Protein AF-A0AAN6KD01-F1 (afdb_monomer_lite)

Structure (mmCIF, N/CA/C/O backbone):
data_AF-A0AAN6KD01-F1
#
_entry.id   AF-A0AAN6KD01-F1
#
loop_
_atom_site.group_PDB
_atom_site.id
_atom_site.type_symbol
_atom_site.label_atom_id
_atom_site.label_alt_id
_atom_site.label_comp_id
_atom_site.label_asym_id
_atom_site.label_entity_id
_atom_site.label_seq_id
_atom_site.pdbx_PDB_ins_code
_atom_site.Cartn_x
_atom_site.Cartn_y
_atom_site.Cartn_z
_atom_site.occupancy
_atom_site.B_iso_or_equiv
_atom_site.auth_seq_id
_atom_site.auth_comp_id
_atom_site.auth_asym_id
_atom_site.auth_atom_id
_atom_site.pdbx_PDB_model_num
ATOM 1 N N . MET A 1 1 ? 2.215 -42.255 -16.855 1.00 31.02 1 MET A N 1
ATOM 2 C CA . MET A 1 1 ? 3.113 -43.155 -17.614 1.00 31.02 1 MET A CA 1
ATOM 3 C C . MET A 1 1 ? 3.501 -42.435 -18.900 1.00 31.02 1 MET A C 1
ATOM 5 O O . MET A 1 1 ? 2.620 -42.128 -19.677 1.00 31.02 1 MET A O 1
ATOM 9 N N . VAL A 1 2 ? 4.677 -41.803 -18.922 1.00 27.95 2 VAL A N 1
ATOM 10 C CA . VAL A 1 2 ? 5.897 -42.241 -19.641 1.00 27.95 2 VAL A CA 1
ATOM 11 C C . VAL A 1 2 ? 5.958 -41.728 -21.093 1.00 27.95 2 VAL A C 1
ATOM 13 O O . VAL A 1 2 ? 5.308 -42.268 -21.972 1.00 27.95 2 VAL A O 1
ATOM 16 N N . LYS A 1 3 ? 6.822 -40.707 -21.251 1.00 30.28 3 LYS A N 1
ATOM 17 C CA . LYS A 1 3 ? 7.831 -40.440 -22.302 1.00 30.28 3 LYS A CA 1
ATOM 18 C C . LYS A 1 3 ? 7.402 -40.373 -23.779 1.00 30.28 3 LYS A C 1
ATOM 20 O O . LYS A 1 3 ? 6.961 -41.361 -24.345 1.00 30.28 3 LYS A O 1
ATOM 25 N N . ASN A 1 4 ? 7.748 -39.260 -24.439 1.00 32.19 4 ASN A N 1
ATOM 26 C CA . ASN A 1 4 ? 8.867 -39.249 -25.398 1.00 32.19 4 ASN A CA 1
ATOM 27 C C . ASN A 1 4 ? 9.211 -37.829 -25.892 1.00 32.19 4 ASN A C 1
ATOM 29 O O . ASN A 1 4 ? 8.455 -37.198 -26.623 1.00 32.19 4 ASN A O 1
ATOM 33 N N . THR A 1 5 ? 10.397 -37.371 -25.502 1.00 30.59 5 THR A N 1
ATOM 34 C CA . THR A 1 5 ? 11.242 -36.388 -26.194 1.00 30.59 5 THR A CA 1
ATOM 35 C C . THR A 1 5 ? 12.070 -37.090 -27.279 1.00 30.59 5 THR A C 1
ATOM 37 O O . THR A 1 5 ? 12.411 -38.262 -27.107 1.00 30.59 5 THR A O 1
ATOM 40 N N . PRO A 1 6 ? 12.511 -36.367 -28.324 1.00 33.78 6 PRO A N 1
ATOM 41 C CA . PRO A 1 6 ? 13.798 -36.636 -28.952 1.00 33.78 6 PRO A CA 1
ATOM 42 C C . PRO A 1 6 ? 14.779 -35.467 -28.785 1.00 33.78 6 PRO A C 1
ATOM 44 O O . PRO A 1 6 ? 14.410 -34.297 -28.711 1.00 33.78 6 PRO A O 1
ATOM 47 N N . SER A 1 7 ? 16.044 -35.854 -28.682 1.00 29.30 7 SER A N 1
ATOM 48 C CA . SER A 1 7 ? 17.241 -35.090 -28.346 1.00 29.30 7 SER A CA 1
ATOM 49 C C . SER A 1 7 ? 17.839 -34.289 -29.505 1.00 29.30 7 SER A C 1
ATOM 51 O O . SER A 1 7 ? 17.737 -34.681 -30.665 1.00 29.30 7 SER A O 1
ATOM 53 N N . MET A 1 8 ? 18.590 -33.239 -29.153 1.00 27.08 8 MET A N 1
ATOM 54 C CA . MET A 1 8 ? 19.619 -32.632 -30.000 1.00 27.08 8 MET A CA 1
ATOM 55 C C . MET A 1 8 ? 20.794 -33.593 -30.235 1.00 27.08 8 MET A C 1
ATOM 57 O O . MET A 1 8 ? 21.401 -34.045 -29.267 1.00 27.08 8 MET A O 1
ATOM 61 N N . SER A 1 9 ? 21.184 -33.782 -31.497 1.00 27.55 9 SER A N 1
ATOM 62 C CA . SER A 1 9 ? 22.589 -33.923 -31.914 1.00 27.55 9 SER A CA 1
ATOM 63 C C . SER A 1 9 ? 22.695 -33.940 -33.443 1.00 27.55 9 SER A C 1
ATOM 65 O O . SER A 1 9 ? 22.385 -34.959 -34.047 1.00 27.55 9 SER A O 1
ATOM 67 N N . SER A 1 10 ? 23.139 -32.834 -34.049 1.00 27.73 10 SER A N 1
ATOM 68 C CA . SER A 1 10 ? 24.264 -32.796 -35.009 1.00 27.73 10 SER A CA 1
ATOM 69 C C . SER A 1 10 ? 24.260 -31.489 -35.811 1.00 27.73 10 SER A C 1
ATOM 71 O O . SER A 1 10 ? 23.536 -31.320 -36.787 1.00 27.73 10 SER A O 1
ATOM 73 N N . LEU A 1 11 ? 25.118 -30.574 -35.366 1.00 29.59 11 LEU A N 1
ATOM 74 C CA . LEU A 1 11 ? 25.667 -29.448 -36.112 1.00 29.59 11 LEU A CA 1
ATOM 75 C C . LEU A 1 11 ? 26.752 -29.984 -37.057 1.00 29.59 11 LEU A C 1
ATOM 77 O O . LEU A 1 11 ? 27.860 -30.248 -36.599 1.00 29.59 11 LEU A O 1
ATOM 81 N N . HIS A 1 12 ? 26.436 -30.154 -38.336 1.00 30.97 12 HIS A N 1
ATOM 82 C CA . HIS A 1 12 ? 27.332 -30.027 -39.496 1.00 30.97 12 HIS A CA 1
ATOM 83 C C . HIS A 1 12 ? 26.490 -30.310 -40.748 1.00 30.97 12 HIS A C 1
ATOM 85 O O . HIS A 1 12 ? 25.636 -31.184 -40.702 1.00 30.97 12 HIS A O 1
ATOM 91 N N . ASP A 1 13 ? 26.733 -29.562 -41.825 1.00 29.77 13 ASP A N 1
ATOM 92 C CA . ASP A 1 13 ? 26.110 -29.683 -43.159 1.00 29.77 13 ASP A CA 1
ATOM 93 C C . ASP A 1 13 ? 24.871 -28.810 -43.435 1.00 29.77 13 ASP A C 1
ATOM 95 O O . ASP A 1 13 ? 23.780 -29.299 -43.705 1.00 29.77 13 ASP A O 1
ATOM 99 N N . ALA A 1 14 ? 25.069 -27.485 -43.453 1.00 28.73 14 ALA A N 1
ATOM 100 C CA . ALA A 1 14 ? 24.316 -26.568 -44.327 1.00 28.73 14 ALA A CA 1
ATOM 101 C C . ALA A 1 14 ? 25.050 -25.218 -44.492 1.00 28.73 14 ALA A C 1
ATOM 103 O O . ALA A 1 14 ? 24.507 -24.148 -44.236 1.00 28.73 14 ALA A O 1
ATOM 104 N N . MET A 1 15 ? 26.321 -25.260 -44.897 1.00 28.38 15 MET A N 1
ATOM 105 C CA . MET A 1 15 ? 27.023 -24.112 -45.478 1.00 28.38 15 MET A CA 1
ATOM 106 C C . MET A 1 15 ? 27.635 -24.577 -46.791 1.00 28.38 15 MET A C 1
ATOM 108 O O . MET A 1 15 ? 28.716 -25.150 -46.784 1.00 28.38 15 MET A O 1
ATOM 112 N N . ASN A 1 16 ? 26.915 -24.379 -47.891 1.00 28.08 16 ASN A N 1
ATOM 113 C CA . ASN A 1 16 ? 27.456 -24.143 -49.227 1.00 28.08 16 ASN A CA 1
ATOM 114 C C . ASN A 1 16 ? 26.301 -23.799 -50.172 1.00 28.08 16 ASN A C 1
ATOM 116 O O . ASN A 1 16 ? 25.182 -24.262 -49.989 1.00 28.08 16 ASN A O 1
ATOM 120 N N . ASP A 1 17 ? 26.625 -22.989 -51.174 1.00 29.84 17 ASP A N 1
ATOM 121 C CA . ASP A 1 17 ? 25.792 -22.575 -52.304 1.00 29.84 17 ASP A CA 1
ATOM 122 C C . ASP A 1 17 ? 24.829 -21.407 -52.072 1.00 29.84 17 ASP A C 1
ATOM 124 O O . ASP A 1 17 ? 23.632 -21.566 -51.870 1.00 29.84 17 ASP A O 1
ATOM 128 N N . LEU A 1 18 ? 25.373 -20.194 -52.229 1.00 27.53 18 LEU A N 1
ATOM 129 C CA . LEU A 1 18 ? 24.888 -19.240 -53.239 1.00 27.53 18 LEU A CA 1
ATOM 130 C C . LEU A 1 18 ? 25.925 -18.122 -53.444 1.00 27.53 18 LEU A C 1
ATOM 132 O O . LEU A 1 18 ? 25.994 -17.134 -52.718 1.00 27.53 18 LEU A O 1
ATOM 136 N N . LYS A 1 19 ? 26.767 -18.314 -54.465 1.00 26.89 19 LYS A N 1
ATOM 137 C CA . LYS A 1 19 ? 27.617 -17.287 -55.079 1.00 26.89 19 LYS A CA 1
ATOM 138 C C . LYS A 1 19 ? 26.809 -16.562 -56.156 1.00 26.89 19 LYS A C 1
ATOM 140 O O . LYS A 1 19 ? 26.460 -17.206 -57.138 1.00 26.89 19 LYS A O 1
ATOM 145 N N . VAL A 1 20 ? 26.629 -15.245 -56.050 1.00 31.44 20 VAL A N 1
ATOM 146 C CA . VAL A 1 20 ? 26.465 -14.359 -57.221 1.00 31.44 20 VAL A CA 1
ATOM 147 C C . VAL A 1 20 ? 27.158 -13.019 -56.934 1.00 31.44 20 VAL A C 1
ATOM 149 O O . VAL A 1 20 ? 26.928 -12.393 -55.904 1.00 31.44 20 VAL A O 1
ATOM 152 N N . SER A 1 21 ? 28.063 -12.635 -57.834 1.00 30.33 21 SER A N 1
ATOM 153 C CA . SER A 1 21 ? 28.940 -11.454 -57.794 1.00 30.33 21 SER A CA 1
ATOM 154 C C . SER A 1 21 ? 28.257 -10.166 -58.313 1.00 30.33 21 SER A C 1
ATOM 156 O O . SER A 1 21 ? 27.233 -10.262 -58.989 1.00 30.33 21 SER A O 1
ATOM 158 N N . PRO A 1 22 ? 28.813 -8.963 -58.040 1.00 32.94 22 PRO A N 1
ATOM 159 C CA . PRO A 1 22 ? 28.171 -7.671 -58.307 1.00 32.94 22 PRO A CA 1
ATOM 160 C C . PRO A 1 22 ? 28.618 -7.049 -59.645 1.00 32.94 22 PRO A C 1
ATOM 162 O O . PRO A 1 22 ? 29.678 -7.419 -60.157 1.00 32.94 22 PRO A O 1
ATOM 165 N N . PRO A 1 23 ? 27.915 -6.030 -60.177 1.00 30.55 23 PRO A N 1
ATOM 166 C CA . PRO A 1 23 ? 28.476 -5.169 -61.204 1.00 30.55 23 PRO A CA 1
ATOM 167 C C . PRO A 1 23 ? 28.973 -3.840 -60.617 1.00 30.55 23 PRO A C 1
ATOM 169 O O . PRO A 1 23 ? 28.245 -3.083 -59.976 1.00 30.55 23 PRO A O 1
ATOM 172 N N . SER A 1 24 ? 30.239 -3.547 -60.897 1.00 28.27 24 SER A N 1
ATOM 173 C CA . SER A 1 24 ? 30.786 -2.198 -61.013 1.00 28.27 24 SER A CA 1
ATOM 174 C C . SER A 1 24 ? 30.424 -1.617 -62.387 1.00 28.27 24 SER A C 1
ATOM 176 O O . SER A 1 24 ? 30.239 -2.383 -63.329 1.00 28.27 24 SER A O 1
ATOM 178 N N . THR A 1 25 ? 30.346 -0.286 -62.527 1.00 28.08 25 THR A N 1
ATOM 179 C CA . THR A 1 25 ? 31.007 0.513 -63.591 1.00 28.08 25 THR A CA 1
ATOM 180 C C . THR A 1 25 ? 30.792 2.014 -63.333 1.00 28.08 25 THR A C 1
ATOM 182 O O . THR A 1 25 ? 29.703 2.466 -62.993 1.00 28.08 25 THR A O 1
ATOM 185 N N . GLN A 1 26 ? 31.890 2.760 -63.464 1.00 26.16 26 GLN A N 1
ATOM 186 C CA . GLN A 1 26 ? 32.063 4.211 -63.356 1.00 26.16 26 GLN A CA 1
ATOM 187 C C . GLN A 1 26 ? 31.596 4.989 -64.610 1.00 26.16 26 GLN A C 1
ATOM 189 O O . GLN A 1 26 ? 31.176 4.410 -65.606 1.00 26.16 26 GLN A O 1
ATOM 194 N N . THR A 1 27 ? 31.879 6.303 -64.574 1.00 27.34 27 THR A N 1
ATOM 195 C CA . THR A 1 27 ? 31.972 7.345 -65.631 1.00 27.34 27 THR A CA 1
ATOM 196 C C . THR A 1 27 ? 30.685 8.143 -65.910 1.00 27.34 27 THR A C 1
ATOM 198 O O . THR A 1 27 ? 29.631 7.555 -66.064 1.00 27.34 27 THR A O 1
ATOM 201 N N . ARG A 1 28 ? 30.669 9.490 -66.009 1.00 25.58 28 ARG A N 1
ATOM 202 C CA . ARG A 1 28 ? 31.710 10.505 -66.320 1.00 25.58 28 ARG A CA 1
ATOM 203 C C . ARG A 1 28 ? 31.166 11.915 -65.944 1.00 25.58 28 ARG A C 1
ATOM 205 O O . ARG A 1 28 ? 30.016 12.194 -66.243 1.00 25.58 28 ARG A O 1
ATOM 212 N N . ILE A 1 29 ? 31.848 12.702 -65.101 1.00 25.66 29 ILE A N 1
ATOM 213 C CA . ILE A 1 29 ? 32.645 13.934 -65.379 1.00 25.66 29 ILE A CA 1
ATOM 214 C C . ILE A 1 29 ? 31.912 15.132 -66.025 1.00 25.66 29 ILE A C 1
ATOM 216 O O . ILE A 1 29 ? 31.466 15.037 -67.163 1.00 25.66 29 ILE A O 1
ATOM 220 N N . SER A 1 30 ? 32.006 16.287 -65.338 1.00 25.56 30 SER A N 1
ATOM 221 C CA . SER A 1 30 ? 32.338 17.671 -65.792 1.00 25.56 30 SER A CA 1
ATOM 222 C C . SER A 1 30 ? 31.435 18.710 -65.088 1.00 25.56 30 SER A C 1
ATOM 224 O O . SER A 1 30 ? 30.252 18.460 -64.934 1.00 25.56 30 SER A O 1
ATOM 226 N N . SER A 1 31 ? 31.868 19.876 -64.589 1.00 26.70 31 SER A N 1
ATOM 227 C CA . SER A 1 31 ? 33.165 20.575 -64.581 1.00 26.70 31 SER A CA 1
ATOM 228 C C . SER A 1 31 ? 33.042 21.924 -63.830 1.00 26.70 31 SER A C 1
ATOM 230 O O . SER A 1 31 ? 31.959 22.498 -63.847 1.00 26.70 31 SER A O 1
ATOM 232 N N . LEU A 1 32 ? 34.188 22.449 -63.346 1.00 28.23 32 LEU A N 1
ATOM 233 C CA . LEU A 1 32 ? 34.523 23.870 -63.034 1.00 28.23 32 LEU A CA 1
ATOM 234 C C . LEU A 1 32 ? 33.912 24.455 -61.738 1.00 28.23 32 LEU A C 1
ATOM 236 O O . LEU A 1 32 ? 32.725 24.327 -61.506 1.00 28.23 32 LEU A O 1
ATOM 240 N N . GLY A 1 33 ? 34.608 25.142 -60.826 1.00 26.16 33 GLY A N 1
ATOM 241 C CA . GLY A 1 33 ? 35.977 25.656 -60.709 1.00 26.16 33 GLY A CA 1
ATOM 242 C C . GLY A 1 33 ? 36.096 26.421 -59.364 1.00 26.16 33 GLY A C 1
ATOM 243 O O . GLY A 1 33 ? 35.123 26.998 -58.891 1.00 26.16 33 GLY A O 1
ATOM 244 N N . LYS A 1 34 ? 37.263 26.357 -58.709 1.00 25.61 34 LYS A N 1
ATOM 245 C CA . LYS A 1 34 ? 37.648 27.055 -57.449 1.00 25.61 34 LYS A CA 1
ATOM 246 C C . LYS A 1 34 ? 37.982 28.555 -57.705 1.00 25.61 34 LYS A C 1
ATOM 248 O O . LYS A 1 34 ? 38.085 28.910 -58.875 1.00 25.61 34 LYS A O 1
ATOM 253 N N . PRO A 1 35 ? 38.488 29.348 -56.726 1.00 42.59 35 PRO A N 1
ATOM 254 C CA . PRO A 1 35 ? 38.049 29.685 -55.348 1.00 42.59 35 PRO A CA 1
ATOM 255 C C . PRO A 1 35 ? 38.074 31.228 -55.093 1.00 42.59 35 PRO A C 1
ATOM 257 O O . PRO A 1 35 ? 38.625 31.943 -55.918 1.00 42.59 35 PRO A O 1
ATOM 260 N N . LEU A 1 36 ? 37.588 31.748 -53.945 1.00 24.56 36 LEU A N 1
ATOM 261 C CA . LEU A 1 36 ? 38.227 32.839 -53.151 1.00 24.56 36 LEU A CA 1
ATOM 262 C C . LEU A 1 36 ? 37.374 33.320 -51.953 1.00 24.56 36 LEU A C 1
ATOM 264 O O . LEU A 1 36 ? 36.151 33.251 -51.956 1.00 24.56 36 LEU A O 1
ATOM 268 N N . GLN A 1 37 ? 38.091 33.773 -50.923 1.00 29.89 37 GLN A N 1
ATOM 269 C CA . GLN A 1 37 ? 37.665 34.302 -49.619 1.00 29.89 37 GLN A CA 1
ATOM 270 C C . GLN A 1 37 ? 36.926 35.654 -49.706 1.00 29.89 37 GLN A C 1
ATOM 272 O O . GLN A 1 37 ? 37.315 36.474 -50.528 1.00 29.89 37 GLN A O 1
ATOM 277 N N . GLN A 1 38 ? 36.000 35.943 -48.772 1.00 26.34 38 GLN A N 1
ATOM 278 C CA . GLN A 1 38 ? 36.041 37.078 -47.812 1.00 26.34 38 GLN A CA 1
ATOM 279 C C . GLN A 1 38 ? 34.703 37.290 -47.059 1.00 26.34 38 GLN A C 1
ATOM 281 O O . GLN A 1 38 ? 33.653 36.807 -47.464 1.00 26.34 38 GLN A O 1
ATOM 286 N N . MET A 1 39 ? 34.820 37.960 -45.906 1.00 24.81 39 MET A N 1
ATOM 287 C CA . MET A 1 39 ? 33.867 38.184 -44.801 1.00 24.81 39 MET A CA 1
ATOM 288 C C . MET A 1 39 ? 32.570 38.968 -45.133 1.00 24.81 39 MET A C 1
ATOM 290 O O . MET A 1 39 ? 32.496 39.609 -46.179 1.00 24.81 39 MET A O 1
ATOM 294 N N . PRO A 1 40 ? 31.550 38.944 -44.237 1.00 28.36 40 PRO A N 1
ATOM 295 C CA . PRO A 1 40 ? 30.178 39.349 -44.550 1.00 28.36 40 PRO A CA 1
ATOM 296 C C . PRO A 1 40 ? 29.898 40.849 -44.354 1.00 28.36 40 PRO A C 1
ATOM 298 O O . PRO A 1 40 ? 30.435 41.485 -43.448 1.00 28.36 40 PRO A O 1
ATOM 301 N N . GLN A 1 41 ? 28.980 41.380 -45.170 1.00 25.95 41 GLN A N 1
ATOM 302 C CA . GLN A 1 41 ? 28.318 42.672 -44.970 1.00 25.95 41 GLN A CA 1
ATOM 303 C C . GLN A 1 41 ? 26.931 42.492 -44.332 1.00 25.95 41 GLN A C 1
ATOM 305 O O . GLN A 1 41 ? 26.196 41.566 -44.673 1.00 25.95 41 GLN A O 1
ATOM 310 N N . THR A 1 42 ? 26.578 43.397 -43.420 1.00 34.22 42 THR A N 1
ATOM 311 C CA . THR A 1 42 ? 25.251 43.566 -42.804 1.00 34.22 42 THR A CA 1
ATOM 312 C C . THR A 1 42 ? 24.290 44.353 -43.705 1.00 34.22 42 THR A C 1
ATOM 314 O O . THR A 1 42 ? 24.725 45.264 -44.411 1.00 34.22 42 THR A O 1
ATOM 317 N N . PRO A 1 43 ? 22.977 44.048 -43.655 1.00 29.84 43 PRO A N 1
ATOM 318 C CA . PRO A 1 43 ? 21.952 45.110 -43.589 1.00 29.84 43 PRO A CA 1
ATOM 319 C C . PRO A 1 43 ? 20.705 44.684 -42.748 1.00 29.84 43 PRO A C 1
ATOM 321 O O . PRO A 1 43 ? 20.709 43.601 -42.167 1.00 29.84 43 PRO A O 1
ATOM 324 N N . PRO A 1 44 ? 19.602 45.462 -42.707 1.00 28.38 44 PRO A N 1
ATOM 325 C CA . PRO A 1 44 ? 19.356 46.642 -41.878 1.00 28.38 44 PRO A CA 1
ATOM 326 C C . PRO A 1 44 ? 18.272 46.415 -40.791 1.00 28.38 44 PRO A C 1
ATOM 328 O O . PRO A 1 44 ? 17.530 45.434 -40.799 1.00 28.38 44 PRO A O 1
ATOM 331 N N . GLU A 1 45 ? 18.183 47.356 -39.850 1.00 35.88 45 GLU A N 1
ATOM 332 C CA . GLU A 1 45 ? 17.269 47.357 -38.699 1.00 35.88 45 GLU A CA 1
ATOM 333 C C . GLU A 1 45 ? 15.776 47.420 -39.080 1.00 35.88 45 GLU A C 1
ATOM 335 O O . GLU A 1 45 ? 15.361 48.222 -39.917 1.00 35.88 45 GLU A O 1
ATOM 340 N N . SER A 1 46 ? 14.945 46.633 -38.382 1.00 27.58 46 SER A N 1
ATOM 341 C CA . SER A 1 46 ? 13.503 46.877 -38.252 1.00 27.58 46 SER A CA 1
ATOM 342 C C . SER A 1 46 ? 12.986 46.472 -36.858 1.00 27.58 46 SER A C 1
ATOM 344 O O . SER A 1 46 ? 13.485 45.541 -36.231 1.00 27.58 46 SER A O 1
ATOM 346 N N . ASN A 1 47 ? 12.027 47.267 -36.371 1.00 34.81 47 ASN A N 1
ATOM 347 C CA . ASN A 1 47 ? 11.474 47.365 -35.013 1.00 34.81 47 ASN A CA 1
ATOM 348 C C . ASN A 1 47 ? 11.169 46.037 -34.288 1.00 34.81 47 ASN A C 1
ATOM 350 O O . ASN A 1 47 ? 10.393 45.223 -34.785 1.00 34.81 47 ASN A O 1
ATOM 354 N N . VAL A 1 48 ? 11.651 45.897 -33.042 1.00 29.11 48 VAL A N 1
ATOM 355 C CA . VAL A 1 48 ? 11.336 44.761 -32.152 1.00 29.11 48 VAL A CA 1
ATOM 356 C C . VAL A 1 48 ? 10.633 45.221 -30.868 1.00 29.11 48 VAL A C 1
ATOM 358 O O . VAL A 1 48 ? 11.075 46.125 -30.161 1.00 29.11 48 VAL A O 1
ATOM 361 N N . ASN A 1 49 ? 9.517 44.553 -30.584 1.00 31.03 49 ASN A N 1
ATOM 362 C CA . ASN A 1 49 ? 8.642 44.682 -29.421 1.00 31.03 49 ASN A CA 1
ATOM 363 C C . ASN A 1 49 ? 9.302 44.077 -28.153 1.00 31.03 49 ASN A C 1
ATOM 365 O O . ASN A 1 49 ? 9.712 42.920 -28.160 1.00 31.03 49 ASN A O 1
ATOM 369 N N . LEU A 1 50 ? 9.405 44.847 -27.060 1.00 35.34 50 LEU A N 1
ATOM 370 C CA . LEU A 1 50 ? 10.306 44.603 -25.911 1.00 35.34 50 LEU A CA 1
ATOM 371 C C . LEU A 1 50 ? 9.810 43.613 -24.826 1.00 35.34 50 LEU A C 1
ATOM 373 O O . LEU A 1 50 ? 10.345 43.614 -23.719 1.00 35.34 50 LEU A O 1
ATOM 377 N N . ASN A 1 51 ? 8.825 42.752 -25.105 1.00 33.88 51 ASN A N 1
ATOM 378 C CA . ASN A 1 51 ? 8.228 41.859 -24.091 1.00 33.88 51 ASN A CA 1
ATOM 379 C C . ASN A 1 51 ? 8.489 40.347 -24.279 1.00 33.88 51 ASN A C 1
ATOM 381 O O . ASN A 1 51 ? 7.765 39.534 -23.707 1.00 33.88 51 ASN A O 1
ATOM 385 N N . GLN A 1 52 ? 9.541 39.939 -24.999 1.00 31.09 52 GLN A N 1
ATOM 386 C CA . GLN A 1 52 ? 10.026 38.547 -24.980 1.00 31.09 52 GLN A CA 1
ATOM 387 C C . GLN A 1 52 ? 11.492 38.444 -24.524 1.00 31.09 52 GLN A C 1
ATOM 389 O O . GLN A 1 52 ? 12.301 39.305 -24.874 1.00 31.09 52 GLN A O 1
ATOM 394 N N . PRO A 1 53 ? 11.874 37.403 -23.755 1.00 44.38 53 PRO A N 1
ATOM 395 C CA . PRO A 1 53 ? 13.237 37.249 -23.277 1.00 44.38 53 PRO A CA 1
ATOM 396 C C . PRO A 1 53 ? 14.076 36.444 -24.278 1.00 44.38 53 PRO A C 1
ATOM 398 O O . PRO A 1 53 ? 14.172 35.227 -24.153 1.00 44.38 53 PRO A O 1
ATOM 401 N N . THR A 1 54 ? 14.748 37.096 -25.234 1.00 35.59 54 THR A N 1
ATOM 402 C CA . THR A 1 54 ? 16.073 36.625 -25.692 1.00 35.59 54 THR A CA 1
ATOM 403 C C . THR A 1 54 ? 16.902 37.702 -26.405 1.00 35.59 54 THR A C 1
ATOM 405 O O . THR A 1 54 ? 16.400 38.455 -27.227 1.00 35.59 54 THR A O 1
ATOM 408 N N . GLN A 1 55 ? 18.205 37.677 -26.093 1.00 38.66 55 GLN A N 1
ATOM 409 C CA . GLN A 1 55 ? 19.360 38.327 -26.738 1.00 38.66 55 GLN A CA 1
ATOM 410 C C . GLN A 1 55 ? 19.528 39.852 -26.600 1.00 38.66 55 GLN A C 1
ATOM 412 O O . GLN A 1 55 ? 19.253 40.630 -27.503 1.00 38.66 55 GLN A O 1
ATOM 417 N N . LEU A 1 56 ? 20.157 40.262 -25.492 1.00 39.38 56 LEU A N 1
ATOM 418 C CA . LEU A 1 56 ? 20.961 41.488 -25.448 1.00 39.38 56 LEU A CA 1
ATOM 419 C C . LEU A 1 56 ? 22.426 41.111 -25.703 1.00 39.38 56 LEU A C 1
ATOM 421 O O . LEU A 1 56 ? 23.052 40.448 -24.874 1.00 39.38 56 LEU A O 1
ATOM 425 N N . VAL A 1 57 ? 22.967 41.526 -26.847 1.00 36.03 57 VAL A N 1
ATOM 426 C CA . VAL A 1 57 ? 24.405 41.480 -27.142 1.00 36.03 57 VAL A CA 1
ATOM 427 C C . VAL A 1 57 ? 24.920 42.919 -27.143 1.00 36.03 57 VAL A C 1
ATOM 429 O O . VAL A 1 57 ? 24.377 43.770 -27.838 1.00 36.03 57 VAL A O 1
ATOM 432 N N . GLY A 1 58 ? 25.959 43.185 -26.346 1.00 48.78 58 GLY A N 1
ATOM 433 C CA . GLY A 1 58 ? 26.621 44.490 -26.238 1.00 48.78 58 GLY A CA 1
ATOM 434 C C . GLY A 1 58 ? 26.363 45.192 -24.900 1.00 48.78 58 GLY A C 1
ATOM 435 O O . GLY A 1 58 ? 25.234 45.518 -24.544 1.00 48.78 58 GLY A O 1
ATOM 436 N N . THR A 1 59 ? 27.435 45.448 -24.151 1.00 54.34 59 THR A N 1
ATOM 437 C CA . THR A 1 59 ? 27.445 46.040 -22.800 1.00 54.34 59 THR A CA 1
ATOM 438 C C . THR A 1 59 ? 26.848 47.439 -22.688 1.00 54.34 59 THR A C 1
ATOM 440 O O . THR A 1 59 ? 26.468 47.854 -21.593 1.00 54.34 59 THR A O 1
ATOM 443 N N . ASP A 1 60 ? 26.747 48.177 -23.789 1.00 60.97 60 ASP A N 1
ATOM 444 C CA . ASP A 1 60 ? 26.412 49.600 -23.754 1.00 60.97 60 ASP A CA 1
ATOM 445 C C . ASP A 1 60 ? 24.896 49.864 -23.648 1.00 60.97 60 ASP A C 1
ATOM 447 O O . ASP A 1 60 ? 24.459 50.684 -22.838 1.00 60.97 60 ASP A O 1
ATOM 451 N N . ALA A 1 61 ? 24.063 49.112 -24.376 1.00 64.19 61 ALA A N 1
ATOM 452 C CA . ALA A 1 61 ? 22.609 49.312 -24.385 1.00 64.19 61 ALA A CA 1
ATOM 453 C C . ALA A 1 61 ? 21.943 48.923 -23.051 1.00 64.19 61 ALA A C 1
ATOM 455 O O . ALA A 1 61 ? 21.118 49.669 -22.521 1.00 64.19 61 ALA A O 1
ATOM 456 N N . TYR A 1 62 ? 22.348 47.792 -22.462 1.00 72.44 62 TYR A N 1
ATOM 457 C CA . TYR A 1 62 ? 21.844 47.336 -21.159 1.00 72.44 62 TYR A CA 1
ATOM 458 C C . TYR A 1 62 ? 22.211 48.306 -20.032 1.00 72.44 62 TYR A C 1
ATOM 460 O O . TYR A 1 62 ? 21.389 48.644 -19.178 1.00 72.44 62 TYR A O 1
ATOM 468 N N . THR A 1 63 ? 23.442 48.810 -20.066 1.00 66.75 63 THR A N 1
ATOM 469 C CA . THR A 1 63 ? 23.944 49.735 -19.056 1.00 66.75 63 THR A CA 1
ATOM 470 C C . THR A 1 63 ? 23.271 51.106 -19.150 1.00 66.75 63 THR A C 1
ATOM 472 O O . THR A 1 63 ? 22.899 51.678 -18.124 1.00 66.75 63 THR A O 1
ATOM 475 N N . LYS A 1 64 ? 23.038 51.613 -20.370 1.00 67.25 64 LYS A N 1
ATOM 476 C CA . LYS A 1 64 ? 22.241 52.828 -20.609 1.00 67.25 64 LYS A CA 1
ATOM 477 C C . LYS A 1 64 ? 20.791 52.660 -20.151 1.00 67.25 64 LYS A C 1
ATOM 479 O O . LYS A 1 64 ? 20.256 53.566 -19.518 1.00 67.25 64 LYS A O 1
ATOM 484 N N . PHE A 1 65 ? 20.178 51.503 -20.401 1.00 73.88 65 PHE A N 1
ATOM 485 C CA . PHE A 1 65 ? 18.831 51.184 -19.922 1.00 73.88 65 PHE A CA 1
ATOM 486 C C . PHE A 1 65 ? 18.734 51.218 -18.388 1.00 73.88 65 PHE A C 1
ATOM 488 O O . PHE A 1 65 ? 17.843 51.871 -17.841 1.00 73.88 65 PHE A O 1
ATOM 495 N N . LEU A 1 66 ? 19.671 50.573 -17.685 1.00 69.06 66 LEU A N 1
ATOM 496 C CA . LEU A 1 66 ? 19.700 50.568 -16.219 1.00 69.06 66 LEU A CA 1
ATOM 497 C C . LEU A 1 66 ? 19.947 51.962 -15.637 1.00 69.06 66 LEU A C 1
ATOM 499 O O . LEU A 1 66 ? 19.252 52.361 -14.705 1.00 69.06 66 LEU A O 1
ATOM 503 N N . MET A 1 67 ? 20.873 52.729 -16.216 1.00 65.62 67 MET A N 1
ATOM 504 C CA . MET A 1 67 ? 21.155 54.103 -15.787 1.00 65.62 67 MET A CA 1
ATOM 505 C C . MET A 1 67 ? 19.973 55.050 -16.030 1.00 65.62 67 MET A C 1
ATOM 507 O O . MET A 1 67 ? 19.661 55.867 -15.166 1.00 65.62 67 MET A O 1
ATOM 511 N N . ASN A 1 68 ? 19.250 54.893 -17.143 1.00 67.12 68 ASN A N 1
ATOM 512 C CA . ASN A 1 68 ? 18.018 55.643 -17.390 1.00 67.12 68 ASN A CA 1
ATOM 513 C C . ASN A 1 68 ? 16.934 55.287 -16.353 1.00 67.12 68 ASN A C 1
ATOM 515 O O . ASN A 1 68 ? 16.275 56.171 -15.813 1.00 67.12 68 ASN A O 1
ATOM 519 N N . ARG A 1 69 ? 16.808 54.007 -15.975 1.00 65.44 69 ARG A N 1
ATOM 520 C CA . ARG A 1 69 ? 15.908 53.578 -14.890 1.00 65.44 69 ARG A CA 1
ATOM 521 C C . ARG A 1 69 ? 16.289 54.125 -13.514 1.00 65.44 69 ARG A C 1
ATOM 523 O O . ARG A 1 69 ? 15.395 54.464 -12.744 1.00 65.44 69 ARG A O 1
ATOM 530 N N . ILE A 1 70 ? 17.580 54.237 -13.201 1.00 66.75 70 ILE A N 1
ATOM 531 C CA . ILE A 1 70 ? 18.057 54.863 -11.954 1.00 66.75 70 ILE A CA 1
ATOM 532 C C . ILE A 1 70 ? 17.626 56.340 -11.893 1.00 66.75 70 ILE A C 1
ATOM 534 O O . ILE A 1 70 ? 17.214 56.823 -10.832 1.00 66.75 70 ILE A O 1
ATOM 538 N N . ALA A 1 71 ? 17.679 57.031 -13.037 1.00 59.53 71 ALA A N 1
ATOM 539 C CA . ALA A 1 71 ? 17.325 58.441 -13.162 1.00 59.53 71 ALA A CA 1
ATOM 540 C C . ALA A 1 71 ? 15.805 58.702 -13.153 1.00 59.53 71 ALA A C 1
ATOM 542 O O . ALA A 1 71 ? 15.384 59.740 -12.651 1.00 59.53 71 ALA A O 1
ATOM 543 N N . THR A 1 72 ? 14.982 57.779 -13.671 1.00 54.03 72 THR A N 1
ATOM 544 C CA . THR A 1 72 ? 13.542 58.022 -13.913 1.00 54.03 72 THR A CA 1
ATOM 545 C C . THR A 1 72 ? 12.568 57.272 -12.991 1.00 54.03 72 THR A C 1
ATOM 547 O O . THR A 1 72 ? 11.374 57.559 -13.033 1.00 54.03 72 THR A O 1
ATOM 550 N N . ALA A 1 73 ? 13.020 56.344 -12.133 1.00 59.72 73 ALA A N 1
ATOM 551 C CA . ALA A 1 73 ? 12.132 55.520 -11.294 1.00 59.72 73 ALA A CA 1
ATOM 552 C C . ALA A 1 73 ? 12.021 55.955 -9.812 1.00 59.72 73 ALA A C 1
ATOM 554 O O . ALA A 1 73 ? 12.987 56.433 -9.203 1.00 59.72 73 ALA A O 1
ATOM 555 N N . THR A 1 74 ? 10.869 55.647 -9.196 1.00 54.44 74 THR A N 1
ATOM 556 C CA . THR A 1 74 ? 10.583 55.655 -7.742 1.00 54.44 74 THR A CA 1
ATOM 557 C C . THR A 1 74 ? 11.195 54.441 -7.016 1.00 54.44 74 THR A C 1
ATOM 559 O O . THR A 1 74 ? 10.550 53.792 -6.197 1.00 54.44 74 THR A O 1
ATOM 562 N N . ALA A 1 75 ? 12.438 54.086 -7.349 1.00 63.22 75 ALA A N 1
ATOM 563 C CA . ALA A 1 75 ? 13.185 53.032 -6.657 1.00 63.22 75 ALA A CA 1
ATOM 564 C C . ALA A 1 75 ? 13.761 53.554 -5.329 1.00 63.22 75 ALA A C 1
ATOM 566 O O . ALA A 1 75 ? 14.062 54.749 -5.217 1.00 63.22 75 ALA A O 1
ATOM 567 N N . THR A 1 76 ? 13.937 52.674 -4.341 1.00 71.75 76 THR A N 1
ATOM 568 C CA . THR A 1 76 ? 14.542 53.054 -3.053 1.00 71.75 76 THR A CA 1
ATOM 569 C C . THR A 1 76 ? 16.025 53.406 -3.223 1.00 71.75 76 THR A C 1
ATOM 571 O O . THR A 1 76 ? 16.668 53.001 -4.195 1.00 71.75 76 THR A O 1
ATOM 574 N N . THR A 1 77 ? 16.592 54.166 -2.281 1.00 71.31 77 THR A N 1
ATOM 575 C CA . THR A 1 77 ? 18.009 54.576 -2.320 1.00 71.31 77 THR A CA 1
ATOM 576 C C . THR A 1 77 ? 18.952 53.370 -2.422 1.00 71.31 77 THR A C 1
ATOM 578 O O . THR A 1 77 ? 19.871 53.378 -3.236 1.00 71.31 77 THR A O 1
ATOM 581 N N . GLU A 1 78 ? 18.657 52.292 -1.692 1.00 70.12 78 GLU A N 1
ATOM 582 C CA . GLU A 1 78 ? 19.428 51.040 -1.719 1.00 70.12 78 GLU A CA 1
ATOM 583 C C . GLU A 1 78 ? 19.342 50.307 -3.067 1.00 70.12 78 GLU A C 1
ATOM 585 O O . GLU A 1 78 ? 20.331 49.742 -3.535 1.00 70.12 78 GLU A O 1
ATOM 590 N N . GLU A 1 79 ? 18.179 50.320 -3.729 1.00 70.19 79 GLU A N 1
ATOM 591 C CA . GLU A 1 79 ? 18.017 49.691 -5.047 1.00 70.19 79 GLU A CA 1
ATOM 592 C C . GLU A 1 79 ? 18.823 50.443 -6.115 1.00 70.19 79 GLU A C 1
ATOM 594 O O . GLU A 1 79 ? 19.477 49.820 -6.953 1.00 70.19 79 GLU A O 1
ATOM 599 N N . LYS A 1 80 ? 18.851 51.781 -6.048 1.00 71.25 80 LYS A N 1
ATOM 600 C CA . LYS A 1 80 ? 19.653 52.609 -6.961 1.00 71.25 80 LYS A CA 1
ATOM 601 C C . LYS A 1 80 ? 21.150 52.358 -6.792 1.00 71.25 80 LYS A C 1
ATOM 603 O O . LYS A 1 80 ? 21.851 52.219 -7.794 1.00 71.25 80 LYS A O 1
ATOM 608 N N . GLU A 1 81 ? 21.628 52.243 -5.558 1.00 75.44 81 GLU A N 1
ATOM 609 C CA . GLU A 1 81 ? 23.040 51.990 -5.264 1.00 75.44 81 GLU A CA 1
ATOM 610 C C . GLU A 1 81 ? 23.486 50.597 -5.741 1.00 75.44 81 GLU A C 1
ATOM 612 O O . GLU A 1 81 ? 24.509 50.460 -6.416 1.00 75.44 81 GLU A O 1
ATOM 617 N N . GLN A 1 82 ? 22.665 49.565 -5.518 1.00 77.38 82 GLN A N 1
ATOM 618 C CA . GLN A 1 82 ? 22.933 48.213 -6.025 1.00 77.38 82 GLN A CA 1
ATOM 619 C C . GLN A 1 82 ? 22.983 48.157 -7.557 1.00 77.38 82 GLN A C 1
ATOM 621 O O . GLN A 1 82 ? 23.806 47.445 -8.138 1.00 77.38 82 GLN A O 1
ATOM 626 N N . TRP A 1 83 ? 22.111 48.905 -8.232 1.00 78.25 83 TRP A N 1
ATOM 627 C CA . TRP A 1 83 ? 22.082 48.963 -9.693 1.00 78.25 83 TRP A CA 1
ATOM 628 C C . TRP A 1 83 ? 23.305 49.696 -10.254 1.00 78.25 83 TRP A C 1
ATOM 630 O O . TRP A 1 83 ? 23.873 49.254 -11.254 1.00 78.25 83 TRP A O 1
ATOM 640 N N . GLN A 1 84 ? 23.762 50.761 -9.590 1.00 74.19 84 GLN A N 1
ATOM 641 C CA . GLN A 1 84 ? 24.989 51.477 -9.953 1.00 74.19 84 GLN A CA 1
ATOM 642 C C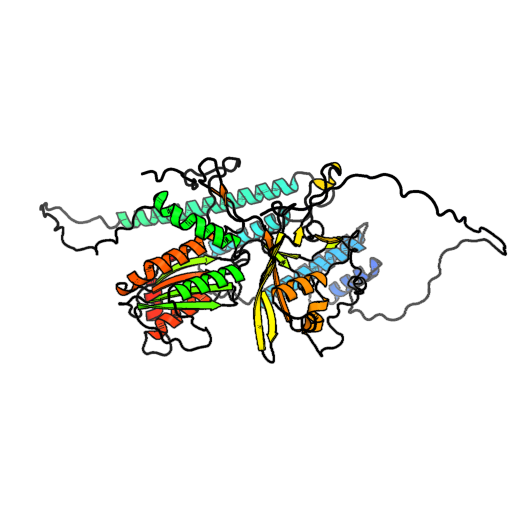 . GLN A 1 84 ? 26.240 50.608 -9.768 1.00 74.19 84 GLN A C 1
ATOM 644 O O . GLN A 1 84 ? 27.081 50.551 -10.668 1.00 74.19 84 GLN A O 1
ATOM 649 N N . GLN A 1 85 ? 26.338 49.878 -8.653 1.00 78.81 85 GLN A N 1
ATOM 650 C CA . GLN A 1 85 ? 27.439 48.945 -8.395 1.00 78.81 85 GLN A CA 1
ATOM 651 C C . GLN A 1 85 ? 27.466 47.801 -9.418 1.00 78.81 85 GLN A C 1
ATOM 653 O O . GLN A 1 85 ? 28.528 47.457 -9.937 1.00 78.81 85 GLN A O 1
ATOM 658 N N . HIS A 1 86 ? 26.302 47.251 -9.778 1.00 81.31 86 HIS A N 1
ATOM 659 C CA . HIS A 1 86 ? 26.219 46.218 -10.809 1.00 81.31 86 HIS A CA 1
ATOM 660 C C . HIS A 1 86 ? 26.642 46.742 -12.187 1.00 81.31 86 HIS A C 1
ATOM 662 O O . HIS A 1 86 ? 27.410 46.086 -12.886 1.00 81.31 86 HIS A O 1
ATOM 668 N N . VAL A 1 87 ? 26.204 47.946 -12.564 1.00 76.81 87 VAL A N 1
ATOM 669 C CA . VAL A 1 87 ? 26.635 48.594 -13.810 1.00 76.81 87 VAL A CA 1
ATOM 670 C C . VAL A 1 87 ? 28.158 48.774 -13.854 1.00 76.81 87 VAL A C 1
ATOM 672 O O . VAL A 1 87 ? 28.773 48.513 -14.891 1.00 76.81 87 VAL A O 1
ATOM 675 N N . ALA A 1 88 ? 28.779 49.190 -12.748 1.00 74.62 88 ALA A N 1
ATOM 676 C CA . ALA A 1 88 ? 30.232 49.316 -12.662 1.00 74.62 88 ALA A CA 1
ATOM 677 C C . ALA A 1 88 ? 30.935 47.955 -12.819 1.00 74.62 88 ALA A C 1
ATOM 679 O O . ALA A 1 88 ? 31.894 47.847 -13.583 1.00 74.62 88 ALA A O 1
ATOM 680 N N . ALA A 1 89 ? 30.412 46.905 -12.178 1.00 74.44 89 ALA A N 1
ATOM 681 C CA . ALA A 1 89 ? 30.944 45.547 -12.279 1.00 74.44 89 ALA A CA 1
ATOM 682 C C . ALA A 1 89 ? 30.829 44.966 -13.701 1.00 74.44 89 ALA A C 1
ATOM 684 O O . ALA A 1 89 ? 31.785 44.390 -14.210 1.00 74.44 89 ALA A O 1
ATOM 685 N N . VAL A 1 90 ? 29.699 45.179 -14.384 1.00 74.88 90 VAL A N 1
ATOM 686 C CA . VAL A 1 90 ? 29.482 44.721 -15.770 1.00 74.88 90 VAL A CA 1
ATOM 687 C C . VAL A 1 90 ? 30.415 45.436 -16.749 1.00 74.88 90 VAL A C 1
ATOM 689 O O . VAL A 1 90 ? 30.922 44.807 -17.674 1.00 74.88 90 VAL A O 1
ATOM 692 N N . LYS A 1 91 ? 30.684 46.734 -16.544 1.00 72.50 91 LYS A N 1
ATOM 693 C CA . LYS A 1 91 ? 31.645 47.497 -17.360 1.00 72.50 91 LYS A CA 1
ATOM 694 C C . LYS A 1 91 ? 33.095 47.046 -17.165 1.00 72.50 91 LYS A C 1
ATOM 696 O O . LYS A 1 91 ? 33.880 47.161 -18.100 1.00 72.50 91 LYS A O 1
ATOM 701 N N . ALA A 1 92 ? 33.441 46.562 -15.974 1.00 71.50 92 ALA A N 1
ATOM 702 C CA . ALA A 1 92 ? 34.782 46.084 -15.637 1.00 71.50 92 ALA A CA 1
ATOM 703 C C . ALA A 1 92 ? 34.991 44.582 -15.918 1.00 71.50 92 ALA A C 1
ATOM 705 O O . ALA A 1 92 ? 36.105 44.082 -15.775 1.00 71.50 92 ALA A O 1
ATOM 706 N N . SER A 1 93 ? 33.935 43.854 -16.295 1.00 71.44 93 SER A N 1
ATOM 707 C CA . SER A 1 93 ? 33.975 42.399 -16.442 1.00 71.44 93 SER A CA 1
ATOM 708 C C . SER A 1 93 ? 34.550 41.952 -17.794 1.00 71.44 93 SER A C 1
ATOM 710 O O . SER A 1 93 ? 34.176 42.498 -18.834 1.00 71.44 93 SER A O 1
ATOM 712 N N . PRO A 1 94 ? 35.397 40.904 -17.825 1.00 64.19 94 PRO A N 1
ATOM 713 C CA . PRO A 1 94 ? 35.865 40.288 -19.064 1.00 64.19 94 PRO A CA 1
ATOM 714 C C . PRO A 1 94 ? 34.790 39.439 -19.768 1.00 64.19 94 PRO A C 1
ATOM 716 O O . PRO A 1 94 ? 34.960 39.107 -20.939 1.00 64.19 94 PRO A O 1
ATOM 719 N N . ASN A 1 95 ? 33.672 39.101 -19.104 1.00 65.62 95 ASN A N 1
ATOM 720 C CA . ASN A 1 95 ? 32.526 38.434 -19.739 1.00 65.62 95 ASN A CA 1
ATOM 721 C C . ASN A 1 95 ? 31.176 39.030 -19.286 1.00 65.62 95 ASN A C 1
ATOM 723 O O . ASN A 1 95 ? 30.394 38.395 -18.569 1.00 65.62 95 ASN A O 1
ATOM 727 N N . PRO A 1 96 ? 30.853 40.243 -19.756 1.00 66.00 96 PRO A N 1
ATOM 728 C CA . PRO A 1 96 ? 29.713 41.007 -19.261 1.00 66.00 96 PRO A CA 1
ATOM 729 C C . PRO A 1 96 ? 28.356 40.344 -19.522 1.00 66.00 96 PRO A C 1
ATOM 731 O O . PRO A 1 96 ? 27.420 40.497 -18.745 1.00 66.00 96 PRO A O 1
ATOM 734 N N . GLY A 1 97 ? 28.228 39.587 -20.618 1.00 59.00 97 GLY A N 1
ATOM 735 C CA . GLY A 1 97 ? 26.971 38.928 -20.977 1.00 59.00 97 GLY A CA 1
ATOM 736 C C . GLY A 1 97 ? 26.557 37.843 -19.978 1.00 59.00 97 GLY A C 1
ATOM 737 O O . GLY A 1 97 ? 25.364 37.654 -19.739 1.00 59.00 97 GLY A O 1
ATOM 738 N N . ALA A 1 98 ? 27.524 37.142 -19.378 1.00 63.34 98 ALA A N 1
ATOM 739 C CA . ALA A 1 98 ? 27.256 36.151 -18.339 1.00 63.34 98 ALA A CA 1
ATOM 740 C C . ALA A 1 98 ? 26.815 36.818 -17.026 1.00 63.34 98 ALA A C 1
ATOM 742 O O . ALA A 1 98 ? 25.824 36.393 -16.429 1.00 63.34 98 ALA A O 1
ATOM 743 N N . ASP A 1 99 ? 27.477 37.909 -16.636 1.00 66.06 99 ASP A N 1
ATOM 744 C CA . ASP A 1 99 ? 27.161 38.648 -15.409 1.00 66.06 99 ASP A CA 1
ATOM 745 C C . ASP A 1 99 ? 25.792 39.328 -15.473 1.00 66.06 99 ASP A C 1
ATOM 747 O O . ASP A 1 99 ? 25.045 39.309 -14.493 1.00 66.06 99 ASP A O 1
ATOM 751 N N . ILE A 1 100 ? 25.417 39.851 -16.645 1.00 69.69 100 ILE A N 1
ATOM 752 C CA . ILE A 1 100 ? 24.080 40.404 -16.889 1.00 69.69 100 ILE A CA 1
ATOM 753 C C . ILE A 1 100 ? 23.011 39.322 -16.702 1.00 69.69 100 ILE A C 1
ATOM 755 O O . ILE A 1 100 ? 22.045 39.538 -15.971 1.00 69.69 100 ILE A O 1
ATOM 759 N N . ARG A 1 101 ? 23.183 38.140 -17.313 1.00 62.81 101 ARG A N 1
ATOM 760 C CA . ARG A 1 101 ? 22.211 37.036 -17.195 1.00 62.81 101 ARG A CA 1
ATOM 761 C C . ARG A 1 101 ? 22.082 36.541 -15.758 1.00 62.81 101 ARG A C 1
ATOM 763 O O . ARG A 1 101 ? 20.967 36.340 -15.279 1.00 62.81 101 ARG A O 1
ATOM 770 N N . ARG A 1 102 ? 23.208 36.389 -15.056 1.00 65.19 102 ARG A N 1
ATOM 771 C CA . ARG A 1 102 ? 23.233 35.972 -13.648 1.00 65.19 102 ARG A CA 1
ATOM 772 C C . ARG A 1 102 ? 22.514 36.981 -12.758 1.00 65.19 102 ARG A C 1
ATOM 774 O O . ARG A 1 102 ? 21.703 36.600 -11.919 1.00 65.19 102 ARG A O 1
ATOM 781 N N . TRP A 1 103 ? 22.760 38.269 -12.970 1.00 69.88 103 TRP A N 1
ATOM 782 C CA . TRP A 1 103 ? 22.118 39.315 -12.187 1.00 69.88 103 TRP A CA 1
ATOM 783 C C . TRP A 1 103 ? 20.622 39.447 -12.493 1.00 69.88 103 TRP A C 1
ATOM 785 O O . TRP A 1 103 ? 19.826 39.566 -11.566 1.00 69.88 103 TRP A O 1
ATOM 795 N N . GLN A 1 104 ? 20.207 39.349 -13.760 1.00 65.69 104 GLN A N 1
ATOM 796 C CA . GLN A 1 104 ? 18.787 39.327 -14.138 1.00 65.69 104 GLN A CA 1
ATOM 797 C C . GLN A 1 104 ? 18.041 38.161 -13.480 1.00 65.69 104 GLN A C 1
ATOM 799 O O . GLN A 1 104 ? 16.934 38.347 -12.971 1.00 65.69 104 GLN A O 1
ATOM 804 N N . PHE A 1 105 ? 18.666 36.983 -13.436 1.00 55.94 105 PHE A N 1
ATOM 805 C CA . PHE A 1 105 ? 18.118 35.816 -12.752 1.00 55.94 105 PHE A CA 1
ATOM 806 C C . PHE A 1 105 ? 17.943 36.065 -11.244 1.00 55.94 105 PHE A C 1
ATOM 808 O O . PHE A 1 105 ? 16.874 35.800 -10.692 1.00 55.94 105 PHE A O 1
ATOM 815 N N . GLU A 1 106 ? 18.936 36.667 -10.585 1.00 61.38 106 GLU A N 1
ATOM 816 C CA . GLU A 1 106 ? 18.860 37.027 -9.162 1.00 61.38 106 GLU A CA 1
ATOM 817 C C . GLU A 1 106 ? 17.795 38.096 -8.867 1.00 61.38 106 GLU A C 1
ATOM 819 O O . GLU A 1 106 ? 17.046 37.979 -7.893 1.00 61.38 106 GLU A O 1
ATOM 824 N N . GLN A 1 107 ? 17.652 39.116 -9.719 1.00 69.12 107 GLN A N 1
ATOM 825 C CA . GLN A 1 107 ? 16.594 40.120 -9.554 1.00 69.12 107 GLN A CA 1
ATOM 826 C C . GLN A 1 107 ? 15.200 39.516 -9.750 1.00 69.12 107 GLN A C 1
ATOM 828 O O . GLN A 1 107 ? 14.279 39.828 -8.990 1.00 69.12 107 GLN A O 1
ATOM 833 N N . GLN A 1 108 ? 15.041 38.606 -10.716 1.00 55.91 108 GLN A N 1
ATOM 834 C CA . GLN A 1 108 ? 13.785 37.888 -10.926 1.00 55.91 108 GLN A CA 1
ATOM 835 C C . GLN A 1 108 ? 13.445 37.007 -9.717 1.00 55.91 108 GLN A C 1
ATOM 837 O O . GLN A 1 108 ? 12.308 37.022 -9.244 1.00 55.91 108 GLN A O 1
ATOM 842 N N . LYS A 1 109 ? 14.437 36.306 -9.155 1.00 52.56 109 LYS A N 1
ATOM 843 C CA . LYS A 1 109 ? 14.286 35.498 -7.938 1.00 52.56 109 LYS A CA 1
ATOM 844 C C . LYS A 1 109 ? 13.866 36.351 -6.740 1.00 52.56 109 LYS A C 1
ATOM 846 O O . LYS A 1 109 ? 12.901 36.012 -6.057 1.00 52.56 109 LYS A O 1
ATOM 851 N N . ARG A 1 110 ? 14.513 37.502 -6.522 1.00 60.69 110 ARG A N 1
ATOM 852 C CA . ARG A 1 110 ? 14.152 38.455 -5.455 1.00 60.69 110 ARG A CA 1
ATOM 853 C C . ARG A 1 110 ? 12.745 39.018 -5.625 1.00 60.69 110 ARG A C 1
ATOM 855 O O . ARG A 1 110 ? 12.018 39.141 -4.643 1.00 60.69 110 ARG A O 1
ATOM 862 N N . ARG A 1 111 ? 12.336 39.331 -6.856 1.00 58.06 111 ARG A N 1
ATOM 863 C CA . ARG A 1 111 ? 10.992 39.845 -7.150 1.00 58.06 111 ARG A CA 1
ATOM 864 C C . ARG A 1 111 ? 9.916 38.784 -6.935 1.00 58.06 111 ARG A C 1
ATOM 866 O O . ARG A 1 111 ? 8.897 39.073 -6.313 1.00 58.06 111 ARG A O 1
ATOM 873 N N . ASN A 1 112 ? 10.171 37.553 -7.372 1.00 52.44 112 ASN A N 1
ATOM 874 C CA . ASN A 1 112 ? 9.299 36.411 -7.102 1.00 52.44 112 ASN A CA 1
ATOM 875 C C . ASN A 1 112 ? 9.174 36.160 -5.593 1.00 52.44 112 ASN A C 1
ATOM 877 O O . ASN A 1 112 ? 8.075 35.911 -5.109 1.00 52.44 112 ASN A O 1
ATOM 881 N N . MET A 1 113 ? 10.265 36.320 -4.839 1.00 47.56 113 MET A N 1
ATOM 882 C CA . MET A 1 113 ? 10.269 36.172 -3.385 1.00 47.56 113 MET A CA 1
ATOM 883 C C . MET A 1 113 ? 9.526 37.310 -2.667 1.00 47.56 113 MET A C 1
ATOM 885 O O . MET A 1 113 ? 8.703 37.029 -1.804 1.00 47.56 113 MET A O 1
ATOM 889 N N . LYS A 1 114 ? 9.711 38.581 -3.063 1.00 54.75 114 LYS A N 1
ATOM 890 C CA . LYS A 1 114 ? 8.906 39.714 -2.553 1.00 54.75 114 LYS A CA 1
ATOM 891 C C . LYS A 1 114 ? 7.408 39.506 -2.829 1.00 54.75 114 LYS A C 1
ATOM 893 O O . LYS A 1 114 ? 6.593 39.733 -1.942 1.00 54.75 114 LYS A O 1
ATOM 898 N N . ASN A 1 115 ? 7.047 39.027 -4.021 1.00 49.81 115 ASN A N 1
ATOM 899 C CA . ASN A 1 115 ? 5.656 38.734 -4.382 1.00 49.81 115 ASN A CA 1
ATOM 900 C C . ASN A 1 115 ? 5.085 37.530 -3.615 1.00 49.81 115 ASN A C 1
ATOM 902 O O . ASN A 1 115 ? 3.906 37.537 -3.275 1.00 49.81 115 ASN A O 1
ATOM 906 N N . ALA A 1 116 ? 5.903 36.515 -3.327 1.00 46.12 116 ALA A N 1
ATOM 907 C CA . ALA A 1 116 ? 5.512 35.392 -2.480 1.00 46.12 116 ALA A CA 1
ATOM 908 C C . ALA A 1 116 ? 5.275 35.847 -1.032 1.00 46.12 116 ALA A C 1
ATOM 910 O O . ALA A 1 116 ? 4.260 35.496 -0.447 1.00 46.12 116 ALA A O 1
ATOM 911 N N . ILE A 1 117 ? 6.143 36.710 -0.494 1.00 45.84 117 ILE A N 1
ATOM 912 C CA . ILE A 1 117 ? 6.004 37.289 0.851 1.00 45.84 117 ILE A CA 1
ATOM 913 C C . ILE A 1 117 ? 4.755 38.175 0.952 1.00 45.84 117 ILE A C 1
ATOM 915 O O . ILE A 1 117 ? 3.998 38.054 1.908 1.00 45.84 117 ILE A O 1
ATOM 919 N N . ALA A 1 118 ? 4.480 39.010 -0.053 1.00 48.38 118 ALA A N 1
ATOM 920 C CA . ALA A 1 118 ? 3.282 39.852 -0.075 1.00 48.38 118 ALA A CA 1
ATOM 921 C C . ALA A 1 118 ? 1.966 39.048 -0.152 1.00 48.38 118 ALA A C 1
ATOM 923 O O . ALA A 1 118 ? 0.927 39.534 0.284 1.00 48.38 118 ALA A O 1
ATOM 924 N N . ARG A 1 119 ? 2.002 37.815 -0.682 1.00 42.44 119 ARG A N 1
ATOM 925 C CA . ARG A 1 119 ? 0.847 36.900 -0.761 1.00 42.44 119 ARG A CA 1
ATOM 926 C C . ARG A 1 119 ? 0.592 36.108 0.523 1.00 42.44 119 ARG A C 1
ATOM 928 O O . ARG A 1 119 ? -0.456 35.482 0.621 1.00 42.44 119 ARG A O 1
ATOM 935 N N . LEU A 1 120 ? 1.522 36.120 1.477 1.00 41.50 120 LEU A N 1
ATOM 936 C CA . LEU A 1 120 ? 1.425 35.317 2.699 1.00 41.50 120 LEU A CA 1
ATOM 937 C C . LEU A 1 120 ? 0.643 35.996 3.834 1.00 41.50 120 LEU A C 1
ATOM 939 O O . LEU A 1 120 ? 0.305 35.315 4.796 1.00 41.50 120 LEU A O 1
ATOM 943 N N . GLY A 1 121 ? 0.310 37.289 3.719 1.00 40.34 121 GLY A N 1
ATOM 944 C CA . GLY A 1 121 ? -0.385 38.034 4.780 1.00 40.34 121 GLY A CA 1
ATOM 945 C C . GLY A 1 121 ? 0.388 38.069 6.116 1.00 40.34 121 GLY A C 1
ATOM 946 O O . GLY A 1 121 ? 1.462 37.475 6.236 1.00 40.34 121 GLY A O 1
ATOM 947 N N . PRO A 1 122 ? -0.089 38.807 7.134 1.00 40.31 122 PRO A N 1
ATOM 948 C CA . PRO A 1 122 ? 0.486 38.726 8.476 1.00 40.31 122 PRO A CA 1
ATOM 949 C C . PRO A 1 122 ? 0.183 37.358 9.132 1.00 40.31 122 PRO A C 1
ATOM 951 O O . PRO A 1 122 ? -0.814 36.723 8.782 1.00 40.31 122 PRO A O 1
ATOM 954 N N . PRO A 1 123 ? 1.034 36.885 10.067 1.00 43.28 123 PRO A N 1
ATOM 955 C CA . PRO A 1 123 ? 0.930 35.545 10.650 1.00 43.28 123 PRO A CA 1
ATOM 956 C C . PRO A 1 123 ? -0.370 35.339 11.454 1.00 43.28 123 PRO A C 1
ATOM 958 O O . PRO A 1 123 ? -0.902 36.308 11.994 1.00 43.28 123 PRO A O 1
ATOM 961 N N . PRO A 1 124 ? -0.858 34.088 11.613 1.00 40.53 124 PRO A N 1
ATOM 962 C CA . PRO A 1 124 ? -2.189 33.816 12.166 1.00 40.53 124 PRO A CA 1
ATOM 963 C C . PRO A 1 124 ? -2.313 33.966 13.692 1.00 40.53 124 PRO A C 1
ATOM 965 O O . PRO A 1 124 ? -3.375 33.678 14.231 1.00 40.53 124 PRO A O 1
ATOM 968 N N . TYR A 1 125 ? -1.264 34.384 14.409 1.00 45.88 125 TYR A N 1
ATOM 969 C CA . TYR A 1 125 ? -1.251 34.369 15.877 1.00 45.88 125 TYR A CA 1
ATOM 970 C C . TYR A 1 125 ? -0.680 35.677 16.451 1.00 45.88 125 TYR A C 1
ATOM 972 O O . TYR A 1 125 ? 0.541 35.841 16.488 1.00 45.88 125 TYR A O 1
ATOM 980 N N . PRO A 1 126 ? -1.536 36.613 16.908 1.00 43.31 126 PRO A N 1
ATOM 981 C CA . PRO A 1 126 ? -1.116 37.906 17.462 1.00 43.31 126 PRO A CA 1
ATOM 982 C C . PRO A 1 126 ? -0.524 37.851 18.885 1.00 43.31 126 PRO A C 1
ATOM 984 O O . PRO A 1 126 ? -0.088 38.880 19.391 1.00 43.31 126 PRO A O 1
ATOM 987 N N . GLU A 1 127 ? -0.525 36.691 19.551 1.00 44.84 127 GLU A N 1
ATOM 988 C CA . GLU A 1 127 ? -0.394 36.605 21.019 1.00 44.84 127 GLU A CA 1
ATOM 989 C C . GLU A 1 127 ? 0.965 36.107 21.547 1.00 44.84 127 GLU A C 1
ATOM 991 O O . GLU A 1 127 ? 1.163 36.039 22.759 1.00 44.84 127 GLU A O 1
ATOM 996 N N . LEU A 1 128 ? 1.940 35.788 20.689 1.00 45.94 128 LEU A N 1
ATOM 997 C CA . LEU A 1 128 ? 3.258 35.338 21.160 1.00 45.94 128 LEU A CA 1
ATOM 998 C C . LEU A 1 128 ? 4.028 36.489 21.838 1.00 45.94 128 LEU A C 1
ATOM 1000 O O . LEU A 1 128 ? 4.485 37.419 21.172 1.00 45.94 128 LEU A O 1
ATOM 1004 N N . GLN A 1 129 ? 4.220 36.411 23.160 1.00 43.09 129 GLN A N 1
ATOM 1005 C CA . GLN A 1 129 ? 4.988 37.388 23.943 1.00 43.09 129 GLN A CA 1
ATOM 1006 C C . GLN A 1 129 ? 6.391 36.877 24.319 1.00 43.09 129 GLN A C 1
ATOM 1008 O O . GLN A 1 129 ? 6.598 35.718 24.678 1.00 43.09 129 GLN A O 1
ATOM 1013 N N . GLY A 1 130 ? 7.377 37.781 24.283 1.00 58.41 130 GLY A N 1
ATOM 1014 C CA . GLY A 1 130 ? 8.686 37.607 24.923 1.00 58.41 130 GLY A CA 1
ATOM 1015 C C . GLY A 1 130 ? 9.491 36.376 24.478 1.00 58.41 130 GLY A C 1
ATOM 1016 O O . GLY A 1 130 ? 9.949 36.295 23.338 1.00 58.41 130 GLY A O 1
ATOM 1017 N N . GLN A 1 131 ? 9.749 35.463 25.419 1.00 46.78 131 GLN A N 1
ATOM 1018 C CA . GLN A 1 131 ? 10.670 34.326 25.273 1.00 46.78 131 GLN A CA 1
ATOM 1019 C C . GLN A 1 131 ? 10.194 33.307 24.229 1.00 46.78 131 GLN A C 1
ATOM 1021 O O . GLN A 1 131 ? 10.997 32.862 23.417 1.00 46.78 131 GLN A O 1
ATOM 1026 N N . GLN A 1 132 ? 8.884 33.066 24.135 1.00 52.69 132 GLN A N 1
ATOM 1027 C CA . GLN A 1 132 ? 8.300 32.173 23.126 1.00 52.69 132 GLN A CA 1
ATOM 1028 C C . GLN A 1 132 ? 8.494 32.702 21.698 1.00 52.69 132 GLN A C 1
ATOM 1030 O O . GLN A 1 132 ? 8.753 31.934 20.771 1.00 52.69 132 GLN A O 1
ATOM 1035 N N . LEU A 1 133 ? 8.431 34.027 21.518 1.00 48.09 133 LEU A N 1
ATOM 1036 C CA . LEU A 1 133 ? 8.695 34.661 20.228 1.00 48.09 133 LEU A CA 1
ATOM 1037 C C . LEU A 1 133 ? 10.177 34.530 19.840 1.00 48.09 133 LEU A C 1
ATOM 1039 O O . LEU A 1 133 ? 10.484 34.242 18.684 1.00 48.09 133 LEU A O 1
ATOM 1043 N N . ARG A 1 134 ? 11.094 34.689 20.806 1.00 52.25 134 ARG A N 1
ATOM 1044 C CA . ARG A 1 134 ? 12.538 34.496 20.589 1.00 52.25 134 ARG A CA 1
ATOM 1045 C C . ARG A 1 134 ? 12.871 33.045 20.248 1.00 52.25 134 ARG A C 1
ATOM 1047 O O . ARG A 1 134 ? 13.605 32.813 19.293 1.00 52.25 134 ARG A O 1
ATOM 1054 N N . ASP A 1 135 ? 12.283 32.081 20.947 1.00 58.69 135 ASP A N 1
ATOM 1055 C CA . ASP A 1 135 ? 12.516 30.656 20.696 1.00 58.69 135 ASP A CA 1
ATOM 1056 C C . ASP A 1 135 ? 11.967 30.223 19.336 1.00 58.69 135 ASP A C 1
ATOM 1058 O O . ASP A 1 135 ? 12.630 29.500 18.591 1.00 58.69 135 ASP A O 1
ATOM 1062 N N . PHE A 1 136 ? 10.800 30.737 18.948 1.00 59.16 136 PHE A N 1
ATOM 1063 C CA . PHE A 1 136 ? 10.255 30.532 17.611 1.00 59.16 136 PHE A CA 1
ATOM 1064 C C . PHE A 1 136 ? 11.141 31.160 16.517 1.00 59.16 136 PHE A C 1
ATOM 1066 O O . PHE A 1 136 ? 11.413 30.536 15.486 1.00 59.16 136 PHE A O 1
ATOM 1073 N N . GLN A 1 137 ? 11.649 32.377 16.733 1.00 54.84 137 GLN A N 1
ATOM 1074 C CA . GLN A 1 137 ? 12.578 33.040 15.809 1.00 54.84 137 GLN A CA 1
ATOM 1075 C C . GLN A 1 137 ? 13.900 32.273 15.675 1.00 54.84 137 GLN A C 1
ATOM 1077 O O . GLN A 1 137 ? 14.401 32.093 14.567 1.00 54.84 137 GLN A O 1
ATOM 1082 N N . ILE A 1 138 ? 14.441 31.753 16.774 1.00 64.69 138 ILE A N 1
ATOM 1083 C CA . ILE A 1 138 ? 15.663 30.946 16.769 1.00 64.69 138 ILE A CA 1
ATOM 1084 C C . ILE A 1 138 ? 15.433 29.622 16.031 1.00 64.69 138 ILE A C 1
ATOM 1086 O O . ILE A 1 138 ? 16.205 29.299 15.128 1.00 64.69 138 ILE A O 1
ATOM 1090 N N . ARG A 1 139 ? 14.348 28.895 16.334 1.00 64.12 139 ARG A N 1
ATOM 1091 C CA . ARG A 1 139 ? 14.011 27.622 15.666 1.00 64.12 139 ARG A CA 1
ATOM 1092 C C . ARG A 1 139 ? 13.779 27.809 14.171 1.00 64.12 139 ARG A C 1
ATOM 1094 O O . ARG A 1 139 ? 14.259 27.018 13.364 1.00 64.12 139 ARG A O 1
ATOM 1101 N N . SER A 1 140 ? 13.098 28.884 13.780 1.00 61.41 140 SER A N 1
ATOM 1102 C CA . SER A 1 140 ? 12.880 29.199 12.365 1.00 61.41 140 SER A CA 1
ATOM 1103 C C . SER A 1 140 ? 14.170 29.609 11.643 1.00 61.41 140 SER A C 1
ATOM 1105 O O . SER A 1 140 ? 14.371 29.203 10.497 1.00 61.41 140 SER A O 1
ATOM 1107 N N . MET A 1 141 ? 15.087 30.336 12.293 1.00 64.56 141 MET A N 1
ATOM 1108 C CA . MET A 1 141 ? 16.415 30.621 11.732 1.00 64.56 141 MET A CA 1
ATOM 1109 C C . MET A 1 141 ? 17.279 29.360 11.601 1.00 64.56 141 MET A C 1
ATOM 1111 O O . MET A 1 141 ? 17.931 29.181 10.573 1.00 64.56 141 MET A O 1
ATOM 1115 N N . GLN A 1 142 ? 17.262 28.467 12.594 1.00 70.06 142 GLN A N 1
ATOM 1116 C CA . GLN A 1 142 ? 17.992 27.197 12.550 1.00 70.06 142 GLN A CA 1
ATOM 1117 C C . GLN A 1 142 ? 17.433 26.263 11.471 1.00 70.06 142 GLN A C 1
ATOM 1119 O O . GLN A 1 142 ? 18.210 25.702 10.704 1.00 70.06 142 GLN A O 1
ATOM 1124 N N . ALA A 1 143 ? 16.107 26.170 11.321 1.00 67.19 143 ALA A N 1
ATOM 1125 C CA . ALA A 1 143 ? 15.472 25.393 10.256 1.00 67.19 143 ALA A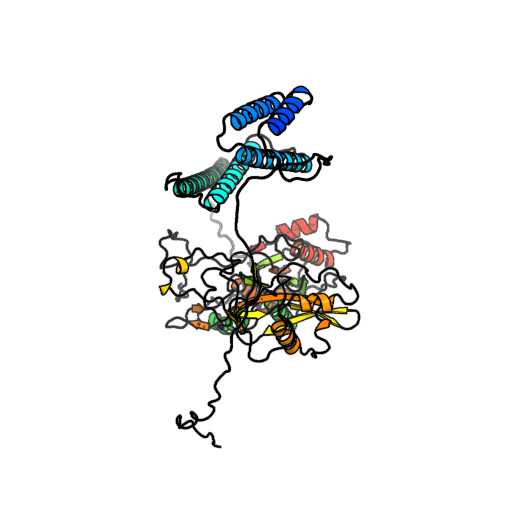 CA 1
ATOM 1126 C C . ALA A 1 143 ? 15.836 25.914 8.854 1.00 67.19 143 ALA A C 1
ATOM 1128 O O . ALA A 1 143 ? 16.130 25.127 7.954 1.00 67.19 143 ALA A O 1
ATOM 1129 N N . ARG A 1 144 ? 15.893 27.243 8.674 1.00 69.94 144 ARG A N 1
ATOM 1130 C CA . ARG A 1 144 ? 16.361 27.864 7.423 1.00 69.94 144 ARG A CA 1
ATOM 1131 C C . ARG A 1 144 ? 17.830 27.556 7.153 1.00 69.94 144 ARG A C 1
ATOM 1133 O O . ARG A 1 144 ? 18.160 27.127 6.055 1.00 69.94 144 ARG A O 1
ATOM 1140 N N . LYS A 1 145 ? 18.699 27.705 8.157 1.00 65.44 145 LYS A N 1
ATOM 1141 C CA . LYS A 1 145 ? 20.136 27.429 8.022 1.00 65.44 145 LYS A CA 1
ATOM 1142 C C . LYS A 1 145 ? 20.419 25.946 7.759 1.00 65.44 145 LYS A C 1
ATOM 1144 O O . LYS A 1 145 ? 21.289 25.636 6.952 1.00 65.44 145 LYS A O 1
ATOM 1149 N N . ARG A 1 146 ? 19.634 25.044 8.358 1.00 73.69 146 ARG A N 1
ATOM 1150 C CA . ARG A 1 146 ? 19.649 23.600 8.079 1.00 73.69 146 ARG A CA 1
ATOM 1151 C C . ARG A 1 146 ? 19.288 23.322 6.623 1.00 73.69 146 ARG A C 1
ATOM 1153 O O . ARG A 1 146 ? 20.043 22.658 5.928 1.00 73.69 146 ARG A O 1
ATOM 1160 N N . SER A 1 147 ? 18.182 23.892 6.145 1.00 67.69 147 SER A N 1
ATOM 1161 C CA . SER A 1 147 ? 17.743 23.748 4.754 1.00 67.69 147 SER A CA 1
ATOM 1162 C C . SER A 1 147 ? 18.762 24.320 3.758 1.00 67.69 147 SER A C 1
ATOM 1164 O O . SER A 1 147 ? 19.040 23.693 2.739 1.00 67.69 147 SER A O 1
ATOM 1166 N N . GLU A 1 148 ? 19.385 25.462 4.063 1.00 70.31 148 GLU A N 1
ATOM 1167 C CA . GLU A 1 148 ? 20.435 26.060 3.231 1.00 70.31 148 GLU A CA 1
ATOM 1168 C C . GLU A 1 148 ? 21.713 25.212 3.175 1.00 70.31 148 GLU A C 1
ATOM 1170 O O . GLU A 1 148 ? 22.278 25.042 2.094 1.00 70.31 148 GLU A O 1
ATOM 1175 N N . LEU A 1 149 ? 22.175 24.679 4.312 1.00 69.50 149 LEU A N 1
ATOM 1176 C CA . LEU A 1 149 ? 23.341 23.792 4.371 1.00 69.50 149 LEU A CA 1
ATOM 1177 C C . LEU A 1 149 ? 23.066 22.477 3.639 1.00 69.50 149 LEU A C 1
ATOM 1179 O O . LEU A 1 149 ? 23.882 22.067 2.820 1.00 69.50 149 LEU A O 1
ATOM 1183 N N . GLN A 1 150 ? 21.887 21.890 3.847 1.00 71.19 150 GLN A N 1
ATOM 1184 C CA . GLN A 1 150 ? 21.448 20.673 3.166 1.00 71.19 150 GLN A CA 1
ATOM 1185 C C . GLN A 1 150 ? 21.386 20.879 1.646 1.00 71.19 150 GLN A C 1
ATOM 1187 O O . GLN A 1 150 ? 21.984 20.126 0.888 1.00 71.19 150 GLN A O 1
ATOM 1192 N N . THR A 1 151 ? 20.814 21.996 1.189 1.00 71.62 151 THR A N 1
ATOM 1193 C CA . THR A 1 151 ? 20.773 22.348 -0.242 1.00 71.62 151 THR A CA 1
ATOM 1194 C C . THR A 1 151 ? 22.174 22.536 -0.843 1.00 71.62 151 THR A C 1
ATOM 1196 O O . THR A 1 151 ? 22.384 22.260 -2.021 1.00 71.62 151 THR A O 1
ATOM 1199 N N . ARG A 1 152 ? 23.155 23.012 -0.062 1.00 72.31 152 ARG A N 1
ATOM 1200 C CA . ARG A 1 152 ? 24.556 23.147 -0.509 1.00 72.31 152 ARG A CA 1
ATOM 1201 C C . ARG A 1 152 ? 25.308 21.816 -0.531 1.00 72.31 152 ARG A C 1
ATOM 1203 O O . ARG A 1 152 ? 26.226 21.680 -1.333 1.00 72.31 152 ARG A O 1
ATOM 1210 N N . ILE A 1 153 ? 24.937 20.870 0.330 1.00 72.69 153 ILE A N 1
ATOM 1211 C CA . ILE A 1 153 ? 25.467 19.497 0.340 1.00 72.69 153 ILE A CA 1
ATOM 1212 C C . ILE A 1 153 ? 24.907 18.703 -0.849 1.00 72.69 153 ILE A C 1
ATOM 1214 O O . ILE A 1 153 ? 25.650 17.966 -1.499 1.00 72.69 153 ILE A O 1
ATOM 1218 N N . ASP A 1 154 ? 23.627 18.915 -1.159 1.00 71.44 154 ASP A N 1
ATOM 1219 C CA . ASP A 1 154 ? 22.887 18.194 -2.201 1.00 71.44 154 ASP A CA 1
ATOM 1220 C C . ASP A 1 154 ? 23.013 18.843 -3.594 1.00 71.44 154 ASP A C 1
ATOM 1222 O O . ASP A 1 154 ? 22.615 18.266 -4.607 1.00 71.44 154 ASP A O 1
ATOM 1226 N N . GLY A 1 155 ? 23.573 20.054 -3.661 1.00 67.94 155 GLY A N 1
ATOM 1227 C CA . GLY A 1 155 ? 23.805 20.792 -4.900 1.00 67.94 155 GLY A CA 1
ATOM 1228 C C . GLY A 1 155 ? 24.959 20.230 -5.751 1.00 67.94 155 GLY A C 1
ATOM 1229 O O . GLY A 1 155 ? 25.837 19.527 -5.248 1.00 67.94 155 GLY A O 1
ATOM 1230 N N . PRO A 1 156 ? 24.999 20.545 -7.060 1.00 51.66 156 PRO A N 1
ATOM 1231 C CA . PRO A 1 156 ? 26.055 20.076 -7.953 1.00 51.66 156 PRO A CA 1
ATOM 1232 C C . PRO A 1 156 ? 27.429 20.644 -7.559 1.00 51.66 156 PRO A C 1
ATOM 1234 O O . PRO A 1 156 ? 27.562 21.827 -7.245 1.00 51.66 156 PRO A O 1
ATOM 1237 N N . VAL A 1 157 ? 28.466 19.801 -7.613 1.00 54.16 157 VAL A N 1
ATOM 1238 C CA . VAL A 1 157 ? 29.859 20.199 -7.355 1.00 54.16 157 VAL A CA 1
ATOM 1239 C C . VAL A 1 157 ? 30.351 21.065 -8.519 1.00 54.16 157 VAL A C 1
ATOM 1241 O O . VAL A 1 157 ? 30.434 20.591 -9.652 1.00 54.16 157 VAL A O 1
ATOM 1244 N N . GLU A 1 158 ? 30.656 22.340 -8.260 1.00 45.31 158 GLU A N 1
ATOM 1245 C CA . GLU A 1 158 ? 31.234 23.241 -9.267 1.00 45.31 158 GLU A CA 1
ATOM 1246 C C . GLU A 1 158 ? 32.608 22.741 -9.763 1.00 45.31 158 GLU A C 1
ATOM 1248 O O . GLU A 1 158 ? 33.361 22.130 -8.995 1.00 45.31 158 GLU A O 1
ATOM 1253 N N . PRO A 1 159 ? 32.981 22.996 -11.033 1.00 42.69 159 PRO A N 1
ATOM 1254 C CA . PRO A 1 159 ? 34.249 22.529 -11.573 1.00 42.69 159 PRO A CA 1
ATOM 1255 C C . PRO A 1 159 ? 35.436 23.283 -10.952 1.00 42.69 159 PRO A C 1
ATOM 1257 O O . PRO A 1 159 ? 35.529 24.504 -11.007 1.00 42.69 159 PRO A O 1
ATOM 1260 N N . VAL A 1 160 ? 36.341 22.495 -10.368 1.00 46.69 160 VAL A N 1
ATOM 1261 C CA . VAL A 1 160 ? 37.752 22.735 -10.009 1.00 46.69 160 VAL A CA 1
ATOM 1262 C C . VAL A 1 160 ? 38.269 24.178 -10.171 1.00 46.69 160 VAL A C 1
ATOM 1264 O O . VAL A 1 160 ? 39.030 24.484 -11.084 1.00 46.69 160 VAL A O 1
ATOM 1267 N N . SER A 1 161 ? 37.953 25.041 -9.202 1.00 41.28 161 SER A N 1
ATOM 1268 C CA . SER A 1 161 ? 38.901 26.058 -8.704 1.00 41.28 161 SER A CA 1
ATOM 1269 C C . SER A 1 161 ? 38.623 26.547 -7.271 1.00 41.28 161 SER A C 1
ATOM 1271 O O . SER A 1 161 ? 39.234 27.520 -6.831 1.00 41.28 161 SER A O 1
ATOM 1273 N N . ALA A 1 162 ? 37.738 25.894 -6.512 1.00 39.78 162 ALA A N 1
ATOM 1274 C CA . ALA A 1 162 ? 37.534 26.167 -5.090 1.00 39.78 162 ALA A CA 1
ATOM 1275 C C . ALA A 1 162 ? 37.784 24.882 -4.288 1.00 39.78 162 ALA A C 1
ATOM 1277 O O . ALA A 1 162 ? 37.307 23.812 -4.649 1.00 39.78 162 ALA A O 1
ATOM 1278 N N . LEU A 1 163 ? 38.606 25.007 -3.248 1.00 40.62 163 LEU A N 1
ATOM 1279 C CA . LEU A 1 163 ? 39.283 23.947 -2.494 1.00 40.62 163 LEU A CA 1
ATOM 1280 C C . LEU A 1 163 ? 38.410 22.717 -2.122 1.00 40.62 163 LEU A C 1
ATOM 1282 O O . LEU A 1 163 ? 37.227 22.889 -1.816 1.00 40.62 163 LEU A O 1
ATOM 1286 N N . PRO A 1 164 ? 39.013 21.509 -1.987 1.00 44.19 164 PRO A N 1
ATOM 1287 C CA . PRO A 1 164 ? 38.351 20.252 -1.574 1.00 44.19 164 PRO A CA 1
ATOM 1288 C C . PRO A 1 164 ? 37.628 20.295 -0.213 1.00 44.19 164 PRO A C 1
ATOM 1290 O O . PRO A 1 164 ? 36.967 19.338 0.177 1.00 44.19 164 PRO A O 1
ATOM 1293 N N . HIS A 1 165 ? 37.753 21.398 0.521 1.00 48.91 165 HIS A N 1
ATOM 1294 C CA . HIS A 1 165 ? 37.280 21.569 1.889 1.00 48.91 165 HIS A CA 1
ATOM 1295 C C . HIS A 1 165 ? 35.843 22.101 2.001 1.00 48.91 165 HIS A C 1
ATOM 1297 O O . HIS A 1 165 ? 35.329 22.199 3.106 1.00 48.91 165 HIS A O 1
ATOM 1303 N N . THR A 1 166 ? 35.168 22.460 0.906 1.00 62.06 166 THR A N 1
ATOM 1304 C CA . THR A 1 166 ? 33.879 23.182 0.966 1.00 62.06 166 THR A CA 1
ATOM 1305 C C . THR A 1 166 ? 32.683 22.307 1.355 1.00 62.06 166 THR A C 1
ATOM 1307 O O . THR A 1 166 ? 31.924 22.696 2.239 1.00 62.06 166 THR A O 1
ATOM 1310 N N . ARG A 1 167 ? 32.530 21.108 0.773 1.00 69.62 167 ARG A N 1
ATOM 1311 C CA . ARG A 1 167 ? 31.435 20.181 1.128 1.00 69.62 167 ARG A CA 1
ATOM 1312 C C . ARG A 1 167 ? 31.587 19.617 2.541 1.00 69.62 167 ARG A C 1
ATOM 1314 O O . ARG A 1 167 ? 30.655 19.716 3.329 1.00 69.62 167 ARG A O 1
ATOM 1321 N N . GLN A 1 168 ? 32.783 19.133 2.882 1.00 67.94 168 GLN A N 1
ATOM 1322 C CA . GLN A 1 168 ? 33.103 18.658 4.235 1.00 67.94 168 GLN A CA 1
ATOM 1323 C C . GLN A 1 168 ? 32.890 19.755 5.290 1.00 67.94 168 GLN A C 1
ATOM 1325 O O . GLN A 1 168 ? 32.437 19.482 6.396 1.00 67.94 168 GLN A O 1
ATOM 1330 N N . HIS A 1 169 ? 33.158 21.017 4.944 1.00 72.50 169 HIS A N 1
ATOM 1331 C CA . HIS A 1 169 ? 32.884 22.149 5.822 1.00 72.50 169 HIS A CA 1
ATOM 1332 C C . HIS A 1 169 ? 31.379 22.406 6.010 1.00 72.50 169 HIS A C 1
ATOM 1334 O O . HIS A 1 169 ? 30.967 22.729 7.121 1.00 72.50 169 HIS A O 1
ATOM 1340 N N . TYR A 1 170 ? 30.540 22.230 4.982 1.00 74.69 170 TYR A N 1
ATOM 1341 C CA . TYR A 1 170 ? 29.080 22.321 5.138 1.00 74.69 170 TYR A CA 1
ATOM 1342 C C . TYR A 1 170 ? 28.497 21.147 5.931 1.00 74.69 170 TYR A C 1
ATOM 1344 O O . TYR A 1 170 ? 27.630 21.370 6.770 1.00 74.69 170 TYR A O 1
ATOM 1352 N N . GLU A 1 171 ? 29.014 19.933 5.736 1.00 77.62 171 GLU A N 1
ATOM 1353 C CA . GLU A 1 171 ? 28.646 18.747 6.524 1.00 77.62 171 GLU A CA 1
ATOM 1354 C C . GLU A 1 171 ? 29.025 18.926 8.005 1.00 77.62 171 GLU A C 1
ATOM 1356 O O . GLU A 1 171 ? 28.207 18.684 8.891 1.00 77.62 171 GLU A O 1
ATOM 1361 N N . MET A 1 172 ? 30.218 19.460 8.290 1.00 76.75 172 MET A N 1
ATOM 1362 C CA . MET A 1 172 ? 30.647 19.800 9.653 1.00 76.75 172 MET A CA 1
ATOM 1363 C C . MET A 1 172 ? 29.790 20.917 10.272 1.00 76.75 172 MET A C 1
ATOM 1365 O O . MET A 1 172 ? 29.440 20.848 11.448 1.00 76.75 172 MET A O 1
ATOM 1369 N N . GLN A 1 173 ? 29.413 21.939 9.497 1.00 74.50 173 GLN A N 1
ATOM 1370 C CA . GLN A 1 173 ? 28.514 22.998 9.970 1.00 74.50 173 GLN A CA 1
ATOM 1371 C C . GLN A 1 173 ? 27.097 22.488 10.250 1.00 74.50 173 GLN A C 1
ATOM 1373 O O . GLN A 1 173 ? 26.472 22.953 11.202 1.00 74.50 173 GLN A O 1
ATOM 1378 N N . LEU A 1 174 ? 26.595 21.548 9.446 1.00 78.94 174 LEU A N 1
ATOM 1379 C CA . LEU A 1 174 ? 25.300 20.911 9.666 1.00 78.94 174 LEU A CA 1
ATOM 1380 C C . LEU A 1 174 ? 25.331 20.056 10.939 1.00 78.94 174 LEU A C 1
ATOM 1382 O O . LEU A 1 174 ? 24.450 20.201 11.779 1.00 78.94 174 LEU A O 1
ATOM 1386 N N . MET A 1 175 ? 26.392 19.268 11.131 1.00 84.50 175 MET A N 1
ATOM 1387 C CA . MET A 1 175 ? 26.600 18.468 12.341 1.00 84.50 175 MET A CA 1
ATOM 1388 C C . MET A 1 175 ? 26.645 19.338 13.608 1.00 84.50 175 MET A C 1
ATOM 1390 O O . MET A 1 175 ? 25.970 19.031 14.587 1.00 84.50 175 MET A O 1
ATOM 1394 N N . LEU A 1 176 ? 27.397 20.445 13.594 1.00 80.62 176 LEU A N 1
ATOM 1395 C CA . LEU A 1 176 ? 27.458 21.377 14.729 1.00 80.62 176 LEU A CA 1
ATOM 1396 C C . LEU A 1 176 ? 26.095 22.025 15.016 1.00 80.62 176 LEU A C 1
ATOM 1398 O O . LEU A 1 176 ? 25.715 22.171 16.174 1.00 80.62 176 LEU A O 1
ATOM 1402 N N . LEU A 1 177 ? 25.339 22.375 13.972 1.00 77.81 177 LEU A N 1
ATOM 1403 C CA . LEU A 1 177 ? 24.002 22.956 14.110 1.00 77.81 177 LEU A CA 1
ATOM 1404 C C . LEU A 1 177 ? 22.996 21.956 14.708 1.00 77.81 177 LEU A C 1
ATOM 1406 O O . LEU A 1 177 ? 22.153 22.342 15.518 1.00 77.81 177 LEU A O 1
ATOM 1410 N N . GLU A 1 178 ? 23.080 20.681 14.323 1.00 77.88 178 GLU A N 1
ATOM 1411 C CA . GLU A 1 178 ? 22.242 19.609 14.872 1.00 77.88 178 GLU A CA 1
ATOM 1412 C C . GLU A 1 178 ? 22.617 19.283 16.323 1.00 77.88 178 GLU A C 1
ATOM 1414 O O . GLU A 1 178 ? 21.724 19.107 17.154 1.00 77.88 178 GLU A O 1
ATOM 1419 N N . GLN A 1 179 ? 23.911 19.310 16.659 1.00 78.56 179 GLN A N 1
ATOM 1420 C CA . GLN A 1 179 ? 24.383 19.162 18.035 1.00 78.56 179 GLN A CA 1
ATOM 1421 C C . GLN A 1 179 ? 23.902 20.319 18.926 1.00 78.56 179 GLN A C 1
ATOM 1423 O O . GLN A 1 179 ? 23.327 20.069 19.980 1.00 78.56 179 GLN A O 1
ATOM 1428 N N . GLU A 1 180 ? 24.015 21.575 18.477 1.00 74.44 180 GLU A N 1
ATOM 1429 C CA . GLU A 1 180 ? 23.476 22.727 19.216 1.00 74.44 180 GLU A CA 1
ATOM 1430 C C . GLU A 1 180 ? 21.955 22.640 19.420 1.00 74.44 180 GLU A C 1
ATOM 1432 O O . GLU A 1 180 ? 21.435 23.074 20.449 1.00 74.44 180 GLU A O 1
ATOM 1437 N N . SER A 1 181 ? 21.216 22.120 18.433 1.00 75.75 181 SER A N 1
ATOM 1438 C CA . SER A 1 181 ? 19.767 21.929 18.555 1.00 75.75 181 SER A CA 1
ATOM 1439 C C . SER A 1 181 ? 19.430 20.864 19.595 1.00 75.75 181 SER A C 1
ATOM 1441 O O . SER A 1 181 ? 18.448 21.010 20.322 1.00 75.75 181 SER A O 1
ATOM 1443 N N . LYS A 1 182 ? 20.237 19.803 19.664 1.00 75.88 182 LYS A N 1
ATOM 1444 C CA . LYS A 1 182 ? 20.090 18.727 20.639 1.00 75.88 182 LYS A CA 1
ATOM 1445 C C . LYS A 1 182 ? 20.417 19.205 22.053 1.00 75.88 182 LYS A C 1
ATOM 1447 O O . LYS A 1 182 ? 19.579 19.056 22.934 1.00 75.88 182 LYS A O 1
ATOM 1452 N N . ASP A 1 183 ? 21.545 19.886 22.241 1.00 76.69 183 ASP A N 1
ATOM 1453 C CA . ASP A 1 183 ? 21.969 20.401 23.550 1.00 76.69 183 ASP A CA 1
ATOM 1454 C C . ASP A 1 183 ? 20.943 21.390 24.137 1.00 76.69 183 ASP A C 1
ATOM 1456 O O . ASP A 1 183 ? 20.700 21.415 25.345 1.00 76.69 183 ASP A O 1
ATOM 1460 N N . ARG A 1 184 ? 20.276 22.185 23.285 1.00 71.69 184 ARG A N 1
ATOM 1461 C CA . ARG A 1 184 ? 19.182 23.077 23.711 1.00 71.69 184 ARG A CA 1
ATOM 1462 C C . ARG A 1 184 ? 17.908 22.331 24.087 1.00 71.69 184 ARG A C 1
ATOM 1464 O O . ARG A 1 184 ? 17.238 22.751 25.024 1.00 71.69 184 ARG A O 1
ATOM 1471 N N . LEU A 1 185 ? 17.552 21.270 23.362 1.00 68.50 185 LEU A N 1
ATOM 1472 C CA . LEU A 1 185 ? 16.398 20.434 23.710 1.00 68.50 185 LEU A CA 1
ATOM 1473 C C . LEU A 1 185 ? 16.630 19.720 25.042 1.00 68.50 185 LEU A C 1
ATOM 1475 O O . LEU A 1 185 ? 15.736 19.707 25.884 1.00 68.50 185 LEU A O 1
ATOM 1479 N N . ASP A 1 186 ? 17.842 19.210 25.254 1.00 70.62 186 ASP A N 1
ATOM 1480 C CA . ASP A 1 186 ? 18.236 18.557 26.501 1.00 70.62 186 ASP A CA 1
ATOM 1481 C C . ASP A 1 186 ? 18.263 19.561 27.671 1.00 70.62 186 ASP A C 1
ATOM 1483 O O . ASP A 1 186 ? 17.756 19.261 28.750 1.00 70.62 186 ASP A O 1
ATOM 1487 N N . SER A 1 187 ? 18.745 20.791 27.446 1.00 69.25 187 SER A N 1
ATOM 1488 C CA . SER A 1 187 ? 18.713 21.866 28.455 1.00 69.25 187 SER A CA 1
ATOM 1489 C C . SER A 1 187 ? 17.283 22.305 28.797 1.00 69.25 187 SER A C 1
ATOM 1491 O O . SER A 1 187 ? 16.947 22.439 29.970 1.00 69.25 187 SER A O 1
ATOM 1493 N N . ALA A 1 188 ? 16.410 22.465 27.796 1.00 65.56 188 ALA A N 1
ATOM 1494 C CA . ALA A 1 188 ? 15.003 22.813 28.011 1.00 65.56 188 ALA A CA 1
ATOM 1495 C C . ALA A 1 188 ? 14.244 21.706 28.762 1.00 65.56 188 ALA A C 1
ATOM 1497 O O . ALA A 1 188 ? 13.398 21.991 29.607 1.00 65.56 188 ALA A O 1
ATOM 1498 N N . ARG A 1 189 ? 14.573 20.438 28.489 1.00 65.88 189 ARG A N 1
ATOM 1499 C CA . ARG A 1 189 ? 14.024 19.287 29.210 1.00 65.88 189 ARG A CA 1
ATOM 1500 C C . ARG A 1 189 ? 14.496 19.251 30.666 1.00 65.88 189 ARG A C 1
ATOM 1502 O O . ARG A 1 189 ? 13.679 19.019 31.550 1.00 65.88 189 ARG A O 1
ATOM 1509 N N . ALA A 1 190 ? 15.768 19.555 30.925 1.00 66.75 190 ALA A N 1
ATOM 1510 C CA . ALA A 1 190 ? 16.317 19.652 32.279 1.00 66.75 190 ALA A CA 1
ATOM 1511 C C . ALA A 1 190 ? 15.717 20.826 33.085 1.00 66.75 190 ALA A C 1
ATOM 1513 O O . ALA A 1 190 ? 15.462 20.698 34.283 1.00 66.75 190 ALA A O 1
ATOM 1514 N N . GLU A 1 191 ? 15.422 21.958 32.441 1.00 64.75 191 GLU A N 1
ATOM 1515 C CA . GLU A 1 191 ? 14.693 23.073 33.067 1.00 64.75 191 GLU A CA 1
ATOM 1516 C C . GLU A 1 191 ? 13.243 22.683 33.405 1.00 64.75 191 GLU A C 1
ATOM 1518 O O . GLU A 1 191 ? 12.747 23.001 34.484 1.00 64.75 191 GLU A O 1
ATOM 1523 N N . GLN A 1 192 ? 12.581 21.918 32.534 1.00 60.59 192 GLN A N 1
ATOM 1524 C CA . GLN A 1 192 ? 11.218 21.436 32.761 1.00 60.59 192 GLN A CA 1
ATOM 1525 C C . GLN A 1 192 ? 11.153 20.381 33.883 1.00 60.59 192 GLN A C 1
ATOM 1527 O O . GLN A 1 192 ? 10.244 20.409 34.711 1.00 60.59 192 GLN A O 1
ATOM 1532 N N . GLU A 1 193 ? 12.150 19.495 33.960 1.00 61.69 193 GLU A N 1
ATOM 1533 C CA . GLU A 1 193 ? 12.294 18.495 35.028 1.00 61.69 193 GLU A CA 1
ATOM 1534 C C . GLU A 1 193 ? 12.693 19.127 36.379 1.00 61.69 193 GLU A C 1
ATOM 1536 O O . GLU A 1 193 ? 12.230 18.680 37.428 1.00 61.69 193 GLU A O 1
ATOM 1541 N N . SER A 1 194 ? 13.486 20.205 36.386 1.00 55.62 194 SER A N 1
ATOM 1542 C CA . SER A 1 194 ? 13.815 20.937 37.624 1.00 55.62 194 SER A CA 1
ATOM 1543 C C . SER A 1 194 ? 12.662 21.814 38.134 1.00 55.62 194 SER A C 1
ATOM 1545 O O . SER A 1 194 ? 12.467 21.897 39.347 1.00 55.62 194 SER A O 1
ATOM 1547 N N . GLY A 1 195 ? 11.836 22.382 37.246 1.00 50.03 195 GLY A N 1
ATOM 1548 C CA . GLY A 1 195 ? 10.597 23.077 37.618 1.00 50.03 195 GLY A CA 1
ATOM 1549 C C . GLY A 1 195 ? 9.544 22.154 38.247 1.00 50.03 195 GLY A C 1
ATOM 1550 O O . GLY A 1 195 ? 8.906 22.528 39.227 1.00 50.03 195 GLY A O 1
ATOM 1551 N N . LEU A 1 196 ? 9.424 20.917 37.751 1.00 50.56 196 LEU A N 1
ATOM 1552 C CA . LEU A 1 196 ? 8.529 19.897 38.318 1.00 50.56 196 LEU A CA 1
ATOM 1553 C C . LEU A 1 196 ? 8.967 19.427 39.716 1.00 50.56 196 LEU A C 1
ATOM 1555 O O . LEU A 1 196 ? 8.117 19.135 40.554 1.00 50.56 196 LEU A O 1
ATOM 1559 N N . ASN A 1 197 ? 10.275 19.393 39.994 1.00 45.44 197 ASN A N 1
ATOM 1560 C CA . ASN A 1 197 ? 10.792 19.055 41.325 1.00 45.44 197 ASN A CA 1
ATOM 1561 C C . ASN A 1 197 ? 10.647 20.214 42.329 1.00 45.44 197 ASN A C 1
ATOM 1563 O O . ASN A 1 197 ? 10.356 19.966 43.497 1.00 45.44 197 ASN A O 1
ATOM 1567 N N . ALA A 1 198 ? 10.760 21.471 41.884 1.00 43.94 198 ALA A N 1
ATOM 1568 C CA . ALA A 1 198 ? 10.550 22.642 42.741 1.00 43.94 198 ALA A CA 1
ATOM 1569 C C . ALA A 1 198 ? 9.077 22.812 43.175 1.00 43.94 198 ALA A C 1
ATOM 1571 O O . ALA A 1 198 ? 8.813 23.190 44.315 1.00 43.94 198 ALA A O 1
ATOM 1572 N N . GLU A 1 199 ? 8.108 22.466 42.318 1.00 43.03 199 GLU A N 1
ATOM 1573 C CA . GLU A 1 199 ? 6.681 22.455 42.690 1.00 43.03 199 GLU A CA 1
ATOM 1574 C C . GLU A 1 199 ? 6.304 21.288 43.622 1.00 43.03 199 GLU A C 1
ATOM 1576 O O . GLU A 1 199 ? 5.284 21.352 44.317 1.00 43.03 199 GLU A O 1
ATOM 1581 N N . HIS A 1 200 ? 7.126 20.233 43.670 1.00 41.22 200 HIS A N 1
ATOM 1582 C CA . HIS A 1 200 ? 6.904 19.087 44.549 1.00 41.22 200 HIS A CA 1
ATOM 1583 C C . HIS A 1 200 ? 7.468 19.291 45.966 1.00 41.22 200 HIS A C 1
ATOM 1585 O O . HIS A 1 200 ? 6.923 18.713 46.909 1.00 41.22 200 HIS A O 1
ATOM 1591 N N . GLU A 1 201 ? 8.490 20.140 46.136 1.00 37.19 201 GLU A N 1
ATOM 1592 C CA . GLU A 1 201 ? 9.068 20.492 47.446 1.00 37.19 201 GLU A CA 1
ATOM 1593 C C . GLU A 1 201 ? 8.300 21.613 48.179 1.00 37.19 201 GLU A C 1
ATOM 1595 O O . GLU A 1 201 ? 8.295 21.641 49.409 1.00 37.19 201 GLU A O 1
ATOM 1600 N N . ASP A 1 202 ? 7.552 22.470 47.471 1.00 36.38 202 ASP A N 1
ATOM 1601 C CA . ASP A 1 202 ? 6.783 23.577 48.082 1.00 36.38 202 ASP A CA 1
ATOM 1602 C C . ASP A 1 202 ? 5.409 23.144 48.657 1.00 36.38 202 ASP A C 1
ATOM 1604 O O . ASP A 1 202 ? 4.678 23.931 49.257 1.00 36.38 202 ASP A O 1
ATOM 1608 N N . LYS A 1 203 ? 5.042 21.857 48.522 1.00 39.28 203 LYS A N 1
ATOM 1609 C CA . LYS A 1 203 ? 3.786 21.283 49.061 1.00 39.28 203 LYS A CA 1
ATOM 1610 C C . LYS A 1 203 ? 3.963 20.294 50.214 1.00 39.28 203 LYS A C 1
ATOM 1612 O O . LYS A 1 203 ? 2.983 19.695 50.657 1.00 39.28 203 LYS A O 1
ATOM 1617 N N . THR A 1 204 ? 5.166 20.160 50.769 1.00 36.28 204 THR A N 1
ATOM 1618 C CA . THR A 1 204 ? 5.418 19.349 51.974 1.00 36.28 204 THR A CA 1
ATOM 1619 C C . THR A 1 204 ? 6.013 20.198 53.087 1.00 36.28 204 THR A C 1
ATOM 1621 O O . THR A 1 204 ? 7.182 20.079 53.437 1.00 36.28 204 THR A O 1
ATOM 1624 N N . GLY A 1 205 ? 5.189 21.071 53.663 1.00 34.66 205 GLY A N 1
ATOM 1625 C CA . GLY A 1 205 ? 5.611 21.956 54.741 1.00 34.66 205 GLY A CA 1
ATOM 1626 C C . GLY A 1 205 ? 4.471 22.376 55.653 1.00 34.66 205 GLY A C 1
ATOM 1627 O O . GLY A 1 205 ? 4.237 23.568 55.772 1.00 34.66 205 GLY A O 1
ATOM 1628 N N . GLN A 1 206 ? 3.758 21.422 56.270 1.00 32.62 206 GLN A N 1
ATOM 1629 C CA . GLN A 1 206 ? 3.067 21.566 57.569 1.00 32.62 206 GLN A CA 1
ATOM 1630 C C . GLN A 1 206 ? 2.275 20.292 57.915 1.00 32.62 206 GLN A C 1
ATOM 1632 O O . GLN A 1 206 ? 1.392 19.887 57.167 1.00 32.62 206 GLN A O 1
ATOM 1637 N N . GLY A 1 207 ? 2.555 19.681 59.073 1.00 30.08 207 GLY A N 1
ATOM 1638 C CA . GLY A 1 207 ? 1.712 18.620 59.639 1.00 30.08 207 GLY A CA 1
ATOM 1639 C C . GLY A 1 207 ? 2.455 17.669 60.573 1.00 30.08 207 GLY A C 1
ATOM 1640 O O . GLY A 1 207 ? 3.106 16.734 60.124 1.00 30.08 207 GLY A O 1
ATOM 1641 N N . GLN A 1 208 ? 2.361 17.931 61.877 1.00 30.72 208 GLN A N 1
ATOM 1642 C CA . GLN A 1 208 ? 2.874 17.102 62.970 1.00 30.72 208 GLN A CA 1
ATOM 1643 C C . GLN A 1 208 ? 2.239 15.702 62.997 1.00 30.72 208 GLN A C 1
ATOM 1645 O O . GLN A 1 208 ? 1.121 15.498 62.533 1.00 30.72 208 GLN A O 1
ATOM 1650 N N . GLY A 1 209 ? 2.980 14.744 63.556 1.00 30.12 209 GLY A N 1
ATOM 1651 C CA . GLY A 1 209 ? 2.640 13.328 63.535 1.00 30.12 209 GLY A CA 1
ATOM 1652 C C . GLY A 1 209 ? 1.467 12.904 64.417 1.00 30.12 209 GLY A C 1
ATOM 1653 O O . GLY A 1 209 ? 1.189 13.496 65.452 1.00 30.12 209 GLY A O 1
ATOM 1654 N N . HIS A 1 210 ? 0.873 11.781 64.025 1.00 28.94 210 HIS A N 1
ATOM 1655 C CA . HIS A 1 210 ? 0.362 10.750 64.918 1.00 28.94 210 HIS A CA 1
ATOM 1656 C C . HIS A 1 210 ? 0.480 9.411 64.187 1.00 28.94 210 HIS A C 1
ATOM 1658 O O . HIS A 1 210 ? 0.092 9.286 63.027 1.00 28.94 210 HIS A O 1
ATOM 1664 N N . GLY A 1 211 ? 1.102 8.435 64.847 1.00 35.56 211 GLY A N 1
ATOM 1665 C CA . GLY A 1 211 ? 1.157 7.066 64.363 1.00 35.56 211 GLY A CA 1
ATOM 1666 C C . GLY A 1 211 ? -0.175 6.380 64.612 1.00 35.56 211 GLY A C 1
ATOM 1667 O O . GLY A 1 211 ? -0.656 6.398 65.738 1.00 35.56 211 GLY A O 1
ATOM 1668 N N . GL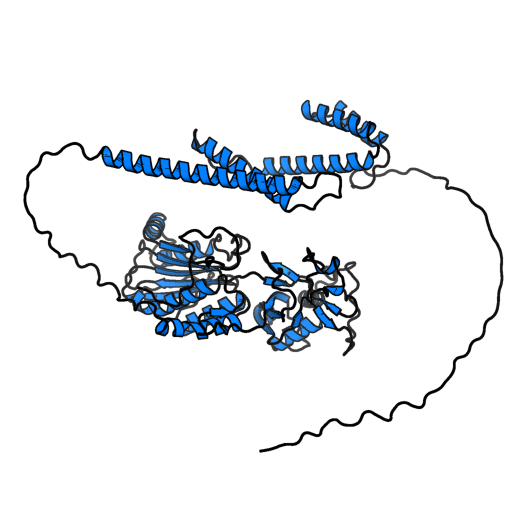U A 1 212 ? -0.722 5.749 63.580 1.00 28.00 212 GLU A N 1
ATOM 1669 C CA . GLU A 1 212 ? -1.745 4.719 63.714 1.00 28.00 212 GLU A CA 1
ATOM 1670 C C . GLU A 1 212 ? -1.637 3.753 62.531 1.00 28.00 212 GLU A C 1
ATOM 1672 O O . GLU A 1 212 ? -1.650 4.122 61.356 1.00 28.00 212 GLU A O 1
ATOM 1677 N N . SER A 1 213 ? -1.444 2.486 62.879 1.00 37.88 213 SER A N 1
ATOM 1678 C CA . SER A 1 213 ? -1.428 1.345 61.982 1.00 37.88 213 SER A CA 1
ATOM 1679 C C . SER A 1 213 ? -2.836 1.089 61.452 1.00 37.88 213 SER A C 1
ATOM 1681 O O . SER A 1 213 ? -3.686 0.600 62.194 1.00 37.88 213 SER A O 1
ATOM 1683 N N . HIS A 1 214 ? -3.070 1.338 60.166 1.00 28.41 214 HIS A N 1
ATOM 1684 C CA . HIS A 1 214 ? -4.257 0.831 59.487 1.00 28.41 214 HIS A CA 1
ATOM 1685 C C . HIS A 1 214 ? -3.871 0.053 58.232 1.00 28.41 214 HIS A C 1
ATOM 1687 O O . HIS A 1 214 ? -3.406 0.603 57.234 1.00 28.41 214 HIS A O 1
ATOM 1693 N N . ALA A 1 215 ? -4.073 -1.262 58.337 1.00 31.69 215 ALA A N 1
ATOM 1694 C CA . ALA A 1 215 ? -4.124 -2.200 57.233 1.00 31.69 215 ALA A CA 1
ATOM 1695 C C . ALA A 1 215 ? -5.039 -1.648 56.132 1.00 31.69 215 ALA A C 1
ATOM 1697 O O . ALA A 1 215 ? -6.207 -1.340 56.379 1.00 31.69 215 ALA A O 1
ATOM 1698 N N . ARG A 1 216 ? -4.499 -1.495 54.920 1.00 27.47 216 ARG A N 1
ATOM 1699 C CA . ARG A 1 216 ? -5.303 -1.162 53.748 1.00 27.47 216 ARG A CA 1
ATOM 1700 C C . ARG A 1 216 ? -5.930 -2.444 53.220 1.00 27.47 216 ARG A C 1
ATOM 1702 O O . ARG A 1 216 ? -5.220 -3.375 52.861 1.00 27.47 216 ARG A O 1
ATOM 1709 N N . ASN A 1 217 ? -7.259 -2.436 53.212 1.00 27.41 217 ASN A N 1
ATOM 1710 C CA . ASN A 1 217 ? -8.118 -3.336 52.458 1.00 27.41 217 ASN A CA 1
ATOM 1711 C C . ASN A 1 217 ? -7.588 -3.505 51.029 1.00 27.41 217 ASN A C 1
ATOM 1713 O O . ASN A 1 217 ? -7.647 -2.573 50.225 1.00 27.41 217 ASN A O 1
ATOM 1717 N N . GLU A 1 218 ? -7.122 -4.709 50.722 1.00 34.06 218 GLU A N 1
ATOM 1718 C CA . GLU A 1 218 ? -7.184 -5.267 49.377 1.00 34.06 218 GLU A CA 1
ATOM 1719 C C . GLU A 1 218 ? -8.667 -5.505 49.073 1.00 34.06 218 GLU A C 1
ATOM 1721 O O . GLU A 1 218 ? -9.306 -6.369 49.669 1.00 34.06 218 GLU A O 1
ATOM 1726 N N . GLY A 1 219 ? -9.260 -4.653 48.242 1.00 35.78 219 GLY A N 1
ATOM 1727 C CA . GLY A 1 219 ? -10.701 -4.679 48.009 1.00 35.78 219 GLY A CA 1
ATOM 1728 C C . GLY A 1 219 ? -11.167 -3.548 47.107 1.00 35.78 219 GLY A C 1
ATOM 1729 O O . GLY A 1 219 ? -11.987 -2.730 47.507 1.00 35.78 219 GLY A O 1
ATOM 1730 N N . ALA A 1 220 ? -10.609 -3.487 45.904 1.00 31.94 220 ALA A N 1
ATOM 1731 C CA . ALA A 1 220 ? -11.243 -2.844 44.764 1.00 31.94 220 ALA A CA 1
ATOM 1732 C C . ALA A 1 220 ? -10.841 -3.669 43.542 1.00 31.94 220 ALA A C 1
ATOM 1734 O O . ALA A 1 220 ? -9.684 -3.628 43.125 1.00 31.94 220 ALA A O 1
ATOM 1735 N N . ASP A 1 221 ? -11.779 -4.481 43.057 1.00 36.28 221 ASP A N 1
ATOM 1736 C CA . ASP A 1 221 ? -11.643 -5.301 41.858 1.00 36.28 221 ASP A CA 1
ATOM 1737 C C . ASP A 1 221 ? -11.198 -4.426 40.680 1.00 36.28 221 ASP A C 1
ATOM 1739 O O . ASP A 1 221 ? -11.990 -3.700 40.076 1.00 36.28 221 ASP A O 1
ATOM 1743 N N . ALA A 1 222 ? -9.909 -4.493 40.349 1.00 30.75 222 ALA A N 1
ATOM 1744 C CA . ALA A 1 222 ? -9.469 -4.202 38.999 1.00 30.75 222 ALA A CA 1
ATOM 1745 C C . ALA A 1 222 ? -10.114 -5.263 38.092 1.00 30.75 222 ALA A C 1
ATOM 1747 O O . ALA A 1 222 ? -10.076 -6.445 38.454 1.00 30.75 222 ALA A O 1
ATOM 1748 N N . PRO A 1 223 ? -10.710 -4.891 36.945 1.00 40.84 223 PRO A N 1
ATOM 1749 C CA . PRO A 1 223 ? -11.222 -5.879 36.008 1.00 40.84 223 PRO A CA 1
ATOM 1750 C C . PRO A 1 223 ? -10.087 -6.853 35.694 1.00 40.84 223 PRO A C 1
ATOM 1752 O O . PRO A 1 223 ? -8.985 -6.426 35.342 1.00 40.84 223 PRO A O 1
ATOM 1755 N N . GLN A 1 224 ? -10.341 -8.145 35.927 1.00 38.53 224 GLN A N 1
ATOM 1756 C CA . GLN A 1 224 ? -9.373 -9.211 35.696 1.00 38.53 224 GLN A CA 1
ATOM 1757 C C . GLN A 1 224 ? -8.817 -9.043 34.285 1.00 38.53 224 GLN A C 1
ATOM 1759 O O . GLN A 1 224 ? -9.554 -9.129 33.303 1.00 38.53 224 GLN A O 1
ATOM 1764 N N . GLY A 1 225 ? -7.529 -8.704 34.203 1.00 43.25 225 GLY A N 1
ATOM 1765 C CA . GLY A 1 225 ? -6.856 -8.487 32.935 1.00 43.25 225 GLY A CA 1
ATOM 1766 C C . GLY A 1 225 ? -7.004 -9.734 32.080 1.00 43.25 225 GLY A C 1
ATOM 1767 O O . GLY A 1 225 ? -6.766 -10.842 32.558 1.00 43.25 225 GLY A O 1
ATOM 1768 N N . VAL A 1 226 ? -7.416 -9.547 30.829 1.00 48.84 226 VAL A N 1
ATOM 1769 C CA . VAL A 1 226 ? -7.354 -10.593 29.810 1.00 48.84 226 VAL A CA 1
ATOM 1770 C C . VAL A 1 226 ? -5.928 -11.151 29.835 1.00 48.84 226 VAL A C 1
ATOM 1772 O O . VAL A 1 226 ? -4.970 -10.406 29.618 1.00 48.84 226 VAL A O 1
ATOM 1775 N N . ASP A 1 227 ? -5.778 -12.429 30.187 1.00 51.28 227 ASP A N 1
ATOM 1776 C CA . ASP A 1 227 ? -4.478 -13.097 30.246 1.00 51.28 227 ASP A CA 1
ATOM 1777 C C . ASP A 1 227 ? -4.003 -13.320 28.804 1.00 51.28 227 ASP A C 1
ATOM 1779 O O . ASP A 1 227 ? -4.330 -14.315 28.155 1.00 51.28 227 ASP A O 1
ATOM 1783 N N . TYR A 1 228 ? -3.327 -12.319 28.239 1.00 57.22 228 TYR A N 1
ATOM 1784 C CA . TYR A 1 228 ? -2.772 -12.423 26.897 1.00 57.22 228 TYR A CA 1
ATOM 1785 C C . TYR A 1 228 ? -1.602 -13.406 26.927 1.00 57.22 228 TYR A C 1
ATOM 1787 O O . TYR A 1 228 ? -0.592 -13.166 27.594 1.00 57.22 228 TYR A O 1
ATOM 1795 N N . GLU A 1 229 ? -1.710 -14.503 26.170 1.00 65.06 229 GLU A N 1
ATOM 1796 C CA . GLU A 1 229 ? -0.599 -15.440 26.007 1.00 65.06 229 GLU A CA 1
ATOM 1797 C C . GLU A 1 229 ? 0.659 -14.683 25.559 1.00 65.06 229 GLU A C 1
ATOM 1799 O O . GLU A 1 229 ? 0.692 -14.052 24.498 1.00 65.06 229 GLU A O 1
ATOM 1804 N N . ARG A 1 230 ? 1.732 -14.774 26.354 1.00 69.75 230 ARG A N 1
ATOM 1805 C CA . ARG A 1 230 ? 3.017 -14.156 26.012 1.00 69.75 230 ARG A CA 1
ATOM 1806 C C . ARG A 1 230 ? 3.468 -14.622 24.624 1.00 69.75 230 ARG A C 1
ATOM 1808 O O . ARG A 1 230 ? 3.378 -15.805 24.287 1.00 69.75 230 ARG A O 1
ATOM 1815 N N . ALA A 1 231 ? 4.018 -13.708 23.827 1.00 66.88 231 ALA A N 1
ATOM 1816 C CA . ALA A 1 231 ? 4.609 -14.061 22.542 1.00 66.88 231 ALA A CA 1
ATOM 1817 C C . ALA A 1 231 ? 5.729 -15.105 22.734 1.00 66.88 231 ALA A C 1
ATOM 1819 O O . ALA A 1 231 ? 6.706 -14.895 23.455 1.00 66.88 231 ALA A O 1
ATOM 1820 N N . THR A 1 232 ? 5.582 -16.248 22.072 1.00 76.25 232 THR A N 1
ATOM 1821 C CA . THR A 1 232 ? 6.547 -17.345 21.996 1.00 76.25 232 THR A CA 1
ATOM 1822 C C . THR A 1 232 ? 6.903 -17.587 20.533 1.00 76.25 232 THR A C 1
ATOM 1824 O O . THR A 1 232 ? 6.144 -17.245 19.632 1.00 76.25 232 THR A O 1
ATOM 1827 N N . ARG A 1 233 ? 8.018 -18.272 20.246 1.00 71.31 233 ARG A N 1
ATOM 1828 C CA . ARG A 1 233 ? 8.299 -18.686 18.855 1.00 71.31 233 ARG A CA 1
ATOM 1829 C C . ARG A 1 233 ? 7.150 -19.496 18.244 1.00 71.31 233 ARG A C 1
ATOM 1831 O O . ARG A 1 233 ? 6.907 -19.412 17.047 1.00 71.31 233 ARG A O 1
ATOM 1838 N N . ARG A 1 234 ? 6.445 -20.288 19.060 1.00 73.94 234 ARG A N 1
ATOM 1839 C CA . ARG A 1 234 ? 5.395 -21.198 18.593 1.00 73.94 234 ARG A CA 1
ATOM 1840 C C . ARG A 1 234 ? 4.114 -20.465 18.200 1.00 73.94 234 ARG A C 1
ATOM 1842 O O . ARG A 1 234 ? 3.500 -20.864 17.215 1.00 73.94 234 ARG A O 1
ATOM 1849 N N . ASN A 1 235 ? 3.708 -19.432 18.943 1.00 79.81 235 ASN A N 1
ATOM 1850 C CA . ASN A 1 235 ? 2.545 -18.627 18.558 1.00 79.81 235 ASN A CA 1
ATOM 1851 C C . ASN A 1 235 ? 2.907 -17.583 17.486 1.00 79.81 235 ASN A C 1
ATOM 1853 O O . ASN A 1 235 ? 2.138 -17.431 16.544 1.00 79.81 235 ASN A O 1
ATOM 1857 N N . ALA A 1 236 ? 4.115 -17.002 17.509 1.00 79.69 236 ALA A N 1
ATOM 1858 C CA . ALA A 1 236 ? 4.594 -16.098 16.459 1.00 79.69 236 ALA A CA 1
ATOM 1859 C C . ALA A 1 236 ? 4.677 -16.782 15.081 1.00 79.69 236 ALA A C 1
ATOM 1861 O O . ALA A 1 236 ? 4.333 -16.179 14.065 1.00 79.69 236 ALA A O 1
ATOM 1862 N N . ALA A 1 237 ? 5.046 -18.069 15.042 1.00 83.62 237 ALA A N 1
ATOM 1863 C CA . ALA A 1 237 ? 5.097 -18.858 13.809 1.00 83.62 237 ALA A CA 1
ATOM 1864 C C . ALA A 1 237 ? 3.748 -18.945 13.069 1.00 83.62 237 ALA A C 1
ATOM 1866 O O . ALA A 1 237 ? 3.732 -19.211 11.867 1.00 83.62 237 ALA A O 1
ATOM 1867 N N . ARG A 1 238 ? 2.618 -18.707 13.756 1.00 90.19 238 ARG A N 1
ATOM 1868 C CA . ARG A 1 238 ? 1.285 -18.672 13.131 1.00 90.19 238 ARG A CA 1
ATOM 1869 C C . ARG A 1 238 ? 1.137 -17.508 12.148 1.00 90.19 238 ARG A C 1
ATOM 1871 O O . ARG A 1 238 ? 0.400 -17.642 11.180 1.00 90.19 238 ARG A O 1
ATOM 1878 N N . TYR A 1 239 ? 1.866 -16.413 12.363 1.00 94.75 239 TYR A N 1
ATOM 1879 C CA . TYR A 1 239 ? 1.792 -15.198 11.548 1.00 94.75 239 TYR A CA 1
ATOM 1880 C C . TYR A 1 239 ? 2.837 -15.155 10.429 1.00 94.75 239 TYR A C 1
ATOM 1882 O O . TYR A 1 239 ? 2.664 -14.425 9.458 1.00 94.75 239 TYR A O 1
ATOM 1890 N N . THR A 1 240 ? 3.902 -15.958 10.525 1.00 94.56 240 THR A N 1
ATOM 1891 C CA . THR A 1 240 ? 5.044 -15.908 9.600 1.00 94.56 240 THR A CA 1
ATOM 1892 C C . THR A 1 240 ? 4.655 -16.212 8.153 1.00 94.56 240 THR A C 1
ATOM 1894 O O . THR A 1 240 ? 4.870 -15.387 7.270 1.00 94.56 240 THR A O 1
ATOM 1897 N N . GLU A 1 241 ? 4.075 -17.386 7.897 1.00 95.31 241 GLU A N 1
ATOM 1898 C CA . GLU A 1 241 ? 3.690 -17.794 6.540 1.00 95.31 241 GLU A CA 1
ATOM 1899 C C . GLU A 1 241 ? 2.572 -16.901 5.960 1.00 95.31 241 GLU A C 1
ATOM 1901 O O . GLU A 1 241 ? 2.718 -16.455 4.818 1.00 95.31 241 GLU A O 1
ATOM 1906 N N . PRO A 1 242 ? 1.497 -16.562 6.707 1.00 97.56 242 PRO A N 1
ATOM 1907 C CA . PRO A 1 242 ? 0.498 -15.602 6.237 1.00 97.56 242 PRO A CA 1
ATOM 1908 C C . PRO A 1 242 ? 1.080 -14.238 5.858 1.00 97.56 242 PRO A C 1
ATOM 1910 O O . PRO A 1 242 ? 0.710 -13.695 4.818 1.00 97.56 242 PRO A O 1
ATOM 1913 N N . PHE A 1 243 ? 2.018 -13.704 6.646 1.00 98.31 243 PHE A N 1
ATOM 1914 C CA . PHE A 1 243 ? 2.642 -12.417 6.350 1.00 98.31 243 PHE A CA 1
ATOM 1915 C C . PHE A 1 243 ? 3.560 -12.477 5.117 1.00 98.31 243 PHE A C 1
ATOM 1917 O O . PHE A 1 243 ? 3.489 -11.603 4.251 1.00 98.31 243 PHE A O 1
ATOM 1924 N N . CYS A 1 244 ? 4.361 -13.540 4.962 1.00 98.38 244 CYS A N 1
ATOM 1925 C CA . CYS A 1 244 ? 5.156 -13.753 3.747 1.00 98.38 244 CYS A CA 1
ATOM 1926 C C . CYS A 1 244 ? 4.268 -13.829 2.493 1.00 98.38 244 CYS A C 1
ATOM 1928 O O . CYS A 1 244 ? 4.574 -13.213 1.467 1.00 98.38 244 CYS A O 1
ATOM 1930 N N . ARG A 1 245 ? 3.132 -14.533 2.571 1.00 98.31 245 ARG A N 1
ATOM 1931 C CA . ARG A 1 245 ? 2.154 -14.567 1.472 1.00 98.31 245 ARG A CA 1
ATOM 1932 C C . ARG A 1 245 ? 1.562 -13.192 1.205 1.00 98.31 245 ARG A C 1
ATOM 1934 O O . ARG A 1 245 ? 1.539 -12.768 0.056 1.00 98.31 245 ARG A O 1
ATOM 1941 N N . PHE A 1 246 ? 1.177 -12.459 2.250 1.00 98.69 246 PHE A N 1
ATOM 1942 C CA . PHE A 1 246 ? 0.664 -11.098 2.113 1.00 98.69 246 PHE A CA 1
ATOM 1943 C C . PHE A 1 246 ? 1.641 -10.188 1.351 1.00 98.69 246 PHE A C 1
ATOM 1945 O O . PHE A 1 246 ? 1.227 -9.540 0.391 1.00 98.69 246 PHE A O 1
ATOM 1952 N N . LEU A 1 247 ? 2.933 -10.185 1.696 1.00 98.44 247 LEU A N 1
ATOM 1953 C CA . LEU A 1 247 ? 3.939 -9.373 0.996 1.00 98.44 247 LEU A CA 1
ATOM 1954 C C . LEU A 1 247 ? 4.208 -9.827 -0.446 1.00 98.44 247 LEU A C 1
ATOM 1956 O O . LEU A 1 247 ? 4.510 -8.993 -1.306 1.00 98.44 247 LEU A O 1
ATOM 1960 N N . THR A 1 248 ? 4.128 -11.133 -0.708 1.00 98.31 248 THR A N 1
ATOM 1961 C CA . THR A 1 248 ? 4.348 -11.724 -2.039 1.00 98.31 248 THR A CA 1
ATOM 1962 C C . THR A 1 248 ? 3.190 -11.412 -2.983 1.00 98.31 248 THR A C 1
ATOM 1964 O O . THR A 1 248 ? 3.393 -11.011 -4.131 1.00 98.31 248 THR A O 1
ATOM 1967 N N . ASP A 1 249 ? 1.962 -11.559 -2.494 1.00 98.19 249 ASP A N 1
ATOM 1968 C CA . ASP A 1 249 ? 0.772 -11.457 -3.329 1.00 98.19 249 ASP A CA 1
ATOM 1969 C C . ASP A 1 249 ? 0.344 -10.008 -3.566 1.00 98.19 249 ASP A C 1
ATOM 1971 O O . ASP A 1 249 ? -0.235 -9.726 -4.621 1.00 98.19 249 ASP A O 1
ATOM 1975 N N . ASN A 1 250 ? 0.697 -9.096 -2.650 1.00 98.44 250 ASN A N 1
ATOM 1976 C CA . ASN A 1 250 ? 0.227 -7.711 -2.624 1.00 98.44 250 ASN A CA 1
ATOM 1977 C C . ASN A 1 250 ? 1.370 -6.694 -2.809 1.00 98.44 250 ASN A C 1
ATOM 1979 O O . ASN A 1 250 ? 1.801 -6.043 -1.852 1.00 98.44 250 ASN A O 1
ATOM 1983 N N . PRO A 1 251 ? 1.884 -6.532 -4.041 1.00 98.06 251 PRO A N 1
ATOM 1984 C CA . PRO A 1 251 ? 3.080 -5.734 -4.285 1.00 98.06 251 PRO A CA 1
ATOM 1985 C C . PRO A 1 251 ? 2.857 -4.221 -4.216 1.00 98.06 251 PRO A C 1
ATOM 1987 O O . PRO A 1 251 ? 3.821 -3.493 -4.008 1.00 98.06 251 PRO A O 1
ATOM 1990 N N . THR A 1 252 ? 1.622 -3.746 -4.389 1.00 98.69 252 THR A N 1
ATOM 1991 C CA . THR A 1 252 ? 1.296 -2.312 -4.395 1.00 98.69 252 THR A CA 1
ATOM 1992 C C . THR A 1 252 ? 0.346 -1.954 -3.263 1.00 98.69 252 THR A C 1
ATOM 1994 O O . THR A 1 252 ? -0.355 -2.828 -2.742 1.00 98.69 252 THR A O 1
ATOM 1997 N N . VAL A 1 253 ? 0.263 -0.664 -2.927 1.00 98.56 253 VAL A N 1
ATOM 1998 C CA . VAL A 1 253 ? -0.700 -0.154 -1.933 1.00 98.56 253 VAL A CA 1
ATOM 1999 C C . VAL A 1 253 ? -2.140 -0.577 -2.261 1.00 98.56 253 VAL A C 1
ATOM 2001 O O . VAL A 1 253 ? -2.868 -1.048 -1.390 1.00 98.56 253 VAL A O 1
ATOM 2004 N N . PHE A 1 254 ? -2.518 -0.547 -3.545 1.00 98.81 254 PHE A N 1
ATOM 2005 C CA . PHE A 1 254 ? -3.849 -0.954 -4.008 1.00 98.81 254 PHE A CA 1
ATOM 2006 C C . PHE A 1 254 ? -4.143 -2.440 -3.767 1.00 98.81 254 PHE A C 1
ATOM 2008 O O . PHE A 1 254 ? -5.256 -2.798 -3.384 1.00 98.81 254 PHE A O 1
ATOM 2015 N N . HIS A 1 255 ? -3.155 -3.317 -3.975 1.00 98.81 255 HIS A N 1
ATOM 2016 C CA . HIS A 1 255 ? -3.323 -4.745 -3.697 1.00 98.81 255 HIS A CA 1
ATOM 2017 C C . HIS A 1 255 ? -3.385 -5.009 -2.194 1.00 98.81 255 HIS A C 1
ATOM 2019 O O . HIS A 1 255 ? -4.225 -5.783 -1.750 1.00 98.81 255 HIS A O 1
ATOM 2025 N N . ALA A 1 256 ? -2.542 -4.335 -1.408 1.00 98.75 256 ALA A N 1
ATOM 2026 C CA . ALA A 1 256 ? -2.516 -4.493 0.041 1.00 98.75 256 ALA A CA 1
ATOM 2027 C C . ALA A 1 256 ? -3.851 -4.069 0.677 1.00 98.75 256 ALA A C 1
ATOM 2029 O O . ALA A 1 256 ? -4.437 -4.843 1.433 1.00 98.75 256 ALA A O 1
ATOM 2030 N N . VAL A 1 257 ? -4.392 -2.907 0.293 1.00 98.75 257 VAL A N 1
ATOM 2031 C CA . VAL A 1 257 ? -5.727 -2.465 0.730 1.00 98.75 257 VAL A CA 1
ATOM 2032 C C . VAL A 1 257 ? -6.823 -3.397 0.220 1.00 98.75 257 VAL A C 1
ATOM 2034 O O . VAL A 1 257 ? -7.717 -3.754 0.984 1.00 98.75 257 VAL A O 1
ATOM 2037 N N . GLY A 1 258 ? -6.742 -3.863 -1.031 1.00 98.56 258 GLY A N 1
ATOM 2038 C CA . GLY A 1 258 ? -7.677 -4.853 -1.574 1.00 98.56 258 GLY A CA 1
ATOM 2039 C C . GLY A 1 258 ? -7.696 -6.168 -0.782 1.00 98.56 258 GLY A C 1
ATOM 2040 O O . GLY A 1 258 ? -8.770 -6.711 -0.508 1.00 98.56 258 GLY A O 1
ATOM 2041 N N . ALA A 1 259 ? -6.529 -6.661 -0.364 1.00 98.69 259 ALA A N 1
ATOM 2042 C CA . ALA A 1 259 ? -6.399 -7.861 0.455 1.00 98.69 259 ALA A CA 1
ATOM 2043 C C . ALA A 1 259 ? -6.924 -7.655 1.881 1.00 98.69 259 ALA A C 1
ATOM 2045 O O . ALA A 1 259 ? -7.677 -8.497 2.369 1.00 98.69 259 ALA A O 1
ATOM 2046 N N . VAL A 1 260 ? -6.605 -6.524 2.520 1.00 98.75 260 VAL A N 1
ATOM 2047 C CA . VAL A 1 260 ? -7.138 -6.168 3.848 1.00 98.75 260 VAL A CA 1
ATOM 2048 C C . VAL A 1 260 ? -8.659 -6.038 3.803 1.00 98.75 260 VAL A C 1
ATOM 2050 O O . VAL A 1 260 ? -9.352 -6.622 4.628 1.00 98.75 260 VAL A O 1
ATOM 2053 N N . LYS A 1 261 ? -9.204 -5.356 2.791 1.00 98.56 261 LYS A N 1
ATOM 2054 C CA . LYS A 1 261 ? -10.649 -5.261 2.553 1.00 98.56 261 LYS A CA 1
ATOM 2055 C C . LYS A 1 261 ? -11.300 -6.635 2.450 1.00 98.56 261 LYS A C 1
ATOM 2057 O O . LYS A 1 261 ? -12.345 -6.866 3.054 1.00 98.56 261 LYS A O 1
ATOM 2062 N N . LYS A 1 262 ? -10.696 -7.552 1.687 1.00 98.50 262 LYS A N 1
ATOM 2063 C CA . LYS A 1 262 ? -11.186 -8.929 1.583 1.00 98.50 262 LYS A CA 1
ATOM 2064 C C . LYS A 1 262 ? -11.148 -9.627 2.946 1.00 98.50 262 LYS A C 1
ATOM 2066 O O . LYS A 1 262 ? -12.153 -10.206 3.337 1.00 98.50 262 LYS A O 1
ATOM 2071 N N . GLN A 1 263 ? -10.036 -9.525 3.672 1.00 98.44 263 GLN A N 1
ATOM 2072 C CA . GLN A 1 263 ? -9.883 -10.120 5.001 1.00 98.44 263 GLN A CA 1
ATOM 2073 C C . GLN A 1 263 ? -10.939 -9.604 5.990 1.00 98.44 263 GLN A C 1
ATOM 2075 O O . GLN A 1 263 ? -11.557 -10.400 6.689 1.00 98.44 263 GLN A O 1
ATOM 2080 N N . LEU A 1 264 ? -11.181 -8.292 6.028 1.00 98.69 264 LEU A N 1
ATOM 2081 C CA . LEU A 1 264 ? -12.181 -7.678 6.905 1.00 98.69 264 LEU A CA 1
ATOM 2082 C C . LEU A 1 264 ? -13.598 -8.158 6.571 1.00 98.69 264 LEU A C 1
ATOM 2084 O O . LEU A 1 264 ? -14.356 -8.502 7.477 1.00 98.69 264 LEU A O 1
ATOM 2088 N N . LYS A 1 265 ? -13.947 -8.255 5.281 1.00 98.56 265 LYS A N 1
ATOM 2089 C CA . LYS A 1 265 ? -15.233 -8.828 4.850 1.00 98.56 265 LYS A CA 1
ATOM 2090 C C . LYS A 1 265 ? -15.377 -10.292 5.251 1.00 98.56 265 LYS A C 1
ATOM 2092 O O . LYS A 1 265 ? -16.421 -10.672 5.771 1.00 98.56 265 LYS A O 1
ATOM 2097 N N . ASP A 1 266 ? -14.335 -11.095 5.044 1.00 98.19 266 ASP A N 1
ATOM 2098 C CA . ASP A 1 266 ? -14.318 -12.504 5.454 1.00 98.19 266 ASP A CA 1
ATOM 2099 C C . ASP A 1 266 ? -14.448 -12.638 6.987 1.00 98.19 266 ASP A C 1
ATOM 2101 O O . ASP A 1 266 ? -15.030 -13.603 7.480 1.00 98.19 266 ASP A O 1
ATOM 2105 N N . ALA A 1 267 ? -13.972 -11.642 7.743 1.00 97.56 267 ALA A N 1
ATOM 2106 C CA . ALA A 1 267 ? -14.139 -11.527 9.190 1.00 97.56 267 ALA A CA 1
ATOM 2107 C C . ALA A 1 267 ? -15.493 -10.925 9.628 1.00 97.56 267 ALA A C 1
ATOM 2109 O O . ALA A 1 267 ? -15.729 -10.786 10.828 1.00 97.56 267 ALA A O 1
ATOM 2110 N N . GLY A 1 268 ? -16.397 -10.593 8.702 1.00 98.06 268 GLY A N 1
ATOM 2111 C CA . GLY A 1 268 ? -17.744 -10.093 9.003 1.00 98.06 268 GLY A CA 1
ATOM 2112 C C . GLY A 1 268 ? -17.858 -8.579 9.206 1.00 98.06 268 GLY A C 1
ATOM 2113 O O . GLY A 1 268 ? -18.902 -8.112 9.653 1.00 98.06 268 GLY A O 1
ATOM 2114 N N . PHE A 1 269 ? -16.827 -7.798 8.874 1.00 98.56 269 PHE A N 1
ATOM 2115 C CA . PHE A 1 269 ? -16.923 -6.338 8.911 1.00 98.56 269 PHE A CA 1
ATOM 2116 C C . PHE A 1 269 ? -17.797 -5.814 7.764 1.00 98.56 269 PHE A C 1
ATOM 2118 O O . PHE A 1 269 ? -17.728 -6.288 6.626 1.00 98.56 269 PHE A O 1
ATOM 2125 N N . THR A 1 270 ? -18.567 -4.766 8.051 1.00 98.56 270 THR A N 1
ATOM 2126 C CA . THR A 1 270 ? -19.426 -4.091 7.074 1.00 98.56 270 THR A CA 1
ATOM 2127 C C . THR A 1 270 ? -18.673 -2.962 6.368 1.00 98.56 270 THR A C 1
ATOM 2129 O O . THR A 1 270 ? -18.115 -2.072 7.007 1.00 98.56 270 THR A O 1
ATOM 2132 N N . GLU A 1 271 ? -18.670 -2.974 5.034 1.00 98.56 271 GLU A N 1
ATOM 2133 C CA . GLU A 1 271 ? -18.109 -1.877 4.239 1.00 98.56 271 GLU A CA 1
ATOM 2134 C C . GLU A 1 271 ? -19.034 -0.657 4.284 1.00 98.56 271 GLU A C 1
ATOM 2136 O O . GLU A 1 271 ? -20.220 -0.751 3.968 1.00 98.56 271 GLU A O 1
ATOM 2141 N N . LEU A 1 272 ? -18.468 0.495 4.622 1.00 98.56 272 LEU A N 1
ATOM 2142 C CA . LEU A 1 272 ? -19.137 1.784 4.639 1.00 98.56 272 LEU A CA 1
ATOM 2143 C C . LEU A 1 272 ? -18.616 2.669 3.505 1.00 98.56 272 LEU A C 1
ATOM 2145 O O . LEU A 1 272 ? -17.417 2.761 3.236 1.00 98.56 272 LEU A O 1
ATOM 2149 N N . SER A 1 273 ? -19.537 3.384 2.871 1.00 97.56 273 SER A N 1
ATOM 2150 C CA . SER A 1 273 ? -19.240 4.381 1.847 1.00 97.56 273 SER A CA 1
ATOM 2151 C C . SER A 1 273 ? -19.143 5.766 2.476 1.00 97.56 273 SER A C 1
ATOM 2153 O O . SER A 1 273 ? -20.026 6.182 3.228 1.00 97.56 273 SER A O 1
ATOM 2155 N N . GLU A 1 274 ? -18.115 6.541 2.119 1.00 96.44 274 GLU A N 1
ATOM 2156 C CA . GLU A 1 274 ? -18.014 7.946 2.541 1.00 96.44 274 GLU A CA 1
ATOM 2157 C C . GLU A 1 274 ? -19.206 8.795 2.056 1.00 96.44 274 GLU A C 1
ATOM 2159 O O . GLU A 1 274 ? -19.457 9.865 2.611 1.00 96.44 274 GLU A O 1
ATOM 2164 N N . ARG A 1 275 ? -19.929 8.333 1.027 1.00 97.19 275 ARG A N 1
ATOM 2165 C CA . ARG A 1 275 ? -21.007 9.070 0.348 1.00 97.19 275 ARG A CA 1
ATOM 2166 C C . ARG A 1 275 ? -22.386 8.843 0.962 1.00 97.19 275 ARG A C 1
ATOM 2168 O O . ARG A 1 275 ? -23.290 9.619 0.668 1.00 97.19 275 ARG A O 1
ATOM 2175 N N . ASP A 1 276 ? -22.531 7.812 1.786 1.00 96.50 276 ASP A N 1
ATOM 2176 C CA . ASP A 1 276 ? -23.813 7.398 2.350 1.00 96.50 276 ASP A CA 1
ATOM 2177 C C . ASP A 1 276 ? -23.913 7.808 3.822 1.00 96.50 276 ASP A C 1
ATOM 2179 O O . ASP A 1 276 ? -22.897 8.029 4.487 1.00 96.50 276 ASP A O 1
ATOM 2183 N N . SER A 1 277 ? -25.134 7.900 4.347 1.00 93.81 277 SER A N 1
ATOM 2184 C CA . SER A 1 277 ? -25.365 7.960 5.794 1.00 93.81 277 SER A CA 1
ATOM 2185 C C . SER A 1 277 ? -24.973 6.628 6.437 1.00 93.81 277 SER A C 1
ATOM 2187 O O . SER A 1 277 ? -25.172 5.571 5.842 1.00 93.81 277 SER A O 1
ATOM 2189 N N . TRP A 1 278 ? -24.410 6.670 7.644 1.00 95.50 278 TRP A N 1
ATOM 2190 C CA . TRP A 1 278 ? -23.972 5.466 8.353 1.00 95.50 278 TRP A CA 1
ATOM 2191 C C . TRP A 1 278 ? -24.990 5.086 9.424 1.00 95.50 278 TRP A C 1
ATOM 2193 O O . TRP A 1 278 ? -25.278 5.897 10.300 1.00 95.50 278 TRP A O 1
ATOM 2203 N N . ASP A 1 279 ? -25.514 3.863 9.347 1.00 94.00 279 ASP A N 1
ATOM 2204 C CA . ASP A 1 279 ? -26.306 3.254 10.417 1.00 94.00 279 ASP A CA 1
ATOM 2205 C C . ASP A 1 279 ? -25.389 2.351 11.243 1.00 94.00 279 ASP A C 1
ATOM 2207 O O . ASP A 1 279 ? -25.136 1.203 10.878 1.00 94.00 279 ASP A O 1
ATOM 2211 N N . LEU A 1 280 ? -24.816 2.917 12.304 1.00 96.44 280 LEU A N 1
ATOM 2212 C CA . LEU A 1 280 ? -23.896 2.212 13.191 1.00 96.44 280 LEU A CA 1
ATOM 2213 C C . LEU A 1 280 ? -24.645 1.675 14.409 1.00 96.44 280 LEU A C 1
ATOM 2215 O O . LEU A 1 280 ? -25.620 2.269 14.865 1.00 96.44 280 LEU A O 1
ATOM 2219 N N . LYS A 1 281 ? -24.161 0.549 14.925 1.00 95.88 281 LYS A N 1
ATOM 2220 C CA . LYS A 1 281 ? -24.669 -0.157 16.105 1.00 95.88 281 LYS A CA 1
ATOM 2221 C C . LYS A 1 281 ? -23.528 -0.466 17.059 1.00 95.88 281 LYS A C 1
ATOM 2223 O O . LYS A 1 281 ? -22.415 -0.745 16.602 1.00 95.88 281 LYS A O 1
ATOM 2228 N N . GLU A 1 282 ? -23.836 -0.457 18.346 1.00 96.19 282 GLU A N 1
ATOM 2229 C CA . GLU A 1 282 ? -23.007 -1.011 19.410 1.00 96.19 282 GLU A CA 1
ATOM 2230 C C . GLU A 1 282 ? -22.688 -2.487 19.107 1.00 96.19 282 GLU A C 1
ATOM 2232 O O . GLU A 1 282 ? -23.508 -3.206 18.531 1.00 96.19 282 GLU A O 1
ATOM 2237 N N . GLY A 1 283 ? -21.462 -2.923 19.399 1.00 95.81 283 GLY A N 1
ATOM 2238 C CA . GLY A 1 283 ? -20.945 -4.244 19.009 1.00 95.81 283 GLY A CA 1
ATOM 2239 C C . GLY A 1 283 ? -20.682 -4.413 17.502 1.00 95.81 283 GLY A C 1
ATOM 2240 O O . GLY A 1 283 ? -20.207 -5.458 17.058 1.00 95.81 283 GLY A O 1
ATOM 2241 N N . GLY A 1 284 ? -20.986 -3.405 16.677 1.00 97.19 284 GLY A N 1
ATOM 2242 C CA . GLY A 1 284 ? -20.821 -3.475 15.228 1.00 97.19 284 GLY A CA 1
ATOM 2243 C C . GLY A 1 284 ? -19.369 -3.315 14.766 1.00 97.19 284 GLY A C 1
ATOM 2244 O O . GLY A 1 284 ? -18.576 -2.601 15.376 1.00 97.19 284 GLY A O 1
ATOM 2245 N N . SER A 1 285 ? -19.036 -3.940 13.634 1.00 98.38 285 SER A N 1
ATOM 2246 C CA . SER A 1 285 ? -17.704 -3.908 13.012 1.00 98.38 285 SER A CA 1
ATOM 2247 C C . SER A 1 285 ? -17.781 -3.359 11.587 1.00 98.38 285 SER A C 1
ATOM 2249 O O . SER A 1 285 ? -18.555 -3.860 10.765 1.00 98.38 285 SER A O 1
ATOM 2251 N N . TYR A 1 286 ? -16.974 -2.346 11.272 1.00 98.75 286 TYR A N 1
ATOM 2252 C CA . TYR A 1 286 ? -17.088 -1.564 10.041 1.00 98.75 286 TYR A CA 1
ATOM 2253 C C . TYR A 1 286 ? -15.728 -1.199 9.444 1.00 98.75 286 TYR A C 1
ATOM 2255 O O . TYR A 1 286 ? -14.719 -1.143 10.143 1.00 98.75 286 TYR A O 1
ATOM 2263 N N . PHE A 1 287 ? -15.687 -0.893 8.149 1.00 98.81 287 PHE A N 1
ATOM 2264 C CA . PHE A 1 287 ? -14.521 -0.252 7.546 1.00 98.81 287 PHE A CA 1
ATOM 2265 C C . PHE A 1 287 ? -14.901 0.700 6.416 1.00 98.81 287 PHE A C 1
ATOM 2267 O O . PHE A 1 287 ? -15.909 0.514 5.739 1.00 98.81 287 PHE A O 1
ATOM 2274 N N . VAL A 1 288 ? -14.064 1.708 6.194 1.00 98.75 288 VAL A N 1
ATOM 2275 C CA . VAL A 1 288 ? -14.210 2.718 5.143 1.00 98.75 288 VAL A CA 1
ATOM 2276 C C . VAL A 1 288 ? -12.932 2.732 4.314 1.00 98.75 288 VAL A C 1
ATOM 2278 O O . VAL A 1 288 ? -11.831 2.760 4.860 1.00 98.75 288 VAL A O 1
ATOM 2281 N N . GLU A 1 289 ? -13.068 2.743 2.993 1.00 97.94 289 GLU A N 1
ATOM 2282 C CA . GLU A 1 289 ? -11.951 2.846 2.052 1.00 97.94 289 GLU A CA 1
ATOM 2283 C C . GLU A 1 289 ? -11.919 4.239 1.416 1.00 97.94 289 GLU A C 1
ATOM 2285 O O . GLU A 1 289 ? -12.957 4.817 1.084 1.00 97.94 289 GLU A O 1
ATOM 2290 N N . ARG A 1 290 ? -10.714 4.761 1.181 1.00 98.19 290 ARG A N 1
ATOM 2291 C CA . ARG A 1 290 ? -10.500 6.019 0.474 1.00 98.19 290 ARG A CA 1
ATOM 2292 C C . ARG A 1 290 ? -9.480 5.831 -0.647 1.00 98.19 290 ARG A C 1
ATOM 2294 O O . ARG A 1 290 ? -8.377 5.348 -0.423 1.00 98.19 290 ARG A O 1
ATOM 2301 N N . ASN A 1 291 ? -9.854 6.226 -1.871 1.00 98.06 291 ASN A N 1
ATOM 2302 C CA . ASN A 1 291 ? -9.032 6.115 -3.096 1.00 98.06 291 ASN A CA 1
ATOM 2303 C C . ASN A 1 291 ? -8.662 4.671 -3.520 1.00 98.06 291 ASN A C 1
ATOM 2305 O O . ASN A 1 291 ? -8.068 4.487 -4.581 1.00 98.06 291 ASN A O 1
ATOM 2309 N N . GLY A 1 292 ? -9.018 3.647 -2.743 1.00 97.69 292 GLY A N 1
ATOM 2310 C CA . GLY A 1 292 ? -8.488 2.293 -2.918 1.00 97.69 292 GLY A CA 1
ATOM 2311 C C . GLY A 1 292 ? -7.067 2.107 -2.399 1.00 97.69 292 GLY A C 1
ATOM 2312 O O . GLY A 1 292 ? -6.496 1.049 -2.635 1.00 97.69 292 GLY A O 1
ATOM 2313 N N . SER A 1 293 ? -6.493 3.109 -1.723 1.00 98.62 293 SER A N 1
ATOM 2314 C CA . SER A 1 293 ? -5.122 3.064 -1.196 1.00 98.62 293 SER A CA 1
ATOM 2315 C C . SER A 1 293 ? -5.001 3.387 0.294 1.00 98.62 293 SER A C 1
ATOM 2317 O O . SER A 1 293 ? -3.971 3.086 0.880 1.00 98.62 293 SER A O 1
ATOM 2319 N N . ALA A 1 294 ? -6.061 3.887 0.932 1.00 98.75 294 ALA A N 1
ATOM 2320 C CA . ALA A 1 294 ? -6.154 3.988 2.386 1.00 98.75 294 ALA A CA 1
ATOM 2321 C C . ALA A 1 294 ? -7.443 3.338 2.897 1.00 98.75 294 ALA A C 1
ATOM 2323 O O . ALA A 1 294 ? -8.458 3.285 2.190 1.00 98.75 294 ALA A O 1
ATOM 2324 N N . LEU A 1 295 ? -7.411 2.861 4.139 1.00 98.62 295 LEU A N 1
ATOM 2325 C CA . LEU A 1 295 ? -8.517 2.154 4.773 1.00 98.62 295 LEU A CA 1
ATOM 2326 C C . LEU A 1 295 ? -8.536 2.426 6.278 1.00 98.62 295 LEU A C 1
ATOM 2328 O O . LEU A 1 295 ? -7.499 2.379 6.928 1.00 98.62 295 LEU A O 1
ATOM 2332 N N . ILE A 1 296 ? -9.716 2.674 6.842 1.00 98.88 296 ILE A N 1
ATOM 2333 C CA . ILE A 1 296 ? -9.915 2.724 8.294 1.00 98.88 296 ILE A CA 1
ATOM 2334 C C . ILE A 1 296 ? -10.928 1.649 8.665 1.00 98.88 296 ILE A C 1
ATOM 2336 O O . ILE A 1 296 ? -12.057 1.680 8.180 1.00 98.88 296 ILE A O 1
ATOM 2340 N N . ALA A 1 297 ? -10.524 0.709 9.512 1.00 98.88 297 ALA A N 1
ATOM 2341 C CA . ALA A 1 297 ? -11.385 -0.319 10.082 1.00 98.88 297 ALA A CA 1
ATOM 2342 C C . ALA A 1 297 ? -11.625 -0.021 11.560 1.00 98.88 297 ALA A C 1
ATOM 2344 O O . ALA A 1 297 ? -10.721 0.451 12.247 1.00 98.88 297 ALA A O 1
ATOM 2345 N N . PHE A 1 298 ? -12.831 -0.279 12.053 1.00 98.69 298 PHE A N 1
ATOM 2346 C CA . PHE A 1 298 ? -13.150 -0.065 13.454 1.00 98.69 298 PHE A CA 1
ATOM 2347 C C . PHE A 1 298 ? -14.259 -0.979 13.968 1.00 98.69 298 PHE A C 1
ATOM 2349 O O . PHE A 1 298 ? -15.141 -1.394 13.216 1.00 98.69 298 PHE A O 1
ATOM 2356 N N . THR A 1 299 ? -14.227 -1.253 15.267 1.00 98.50 299 THR A N 1
ATOM 2357 C CA . THR A 1 299 ? -15.332 -1.852 16.018 1.00 98.50 299 THR A CA 1
ATOM 2358 C C . THR A 1 299 ? -15.895 -0.824 16.995 1.00 98.50 299 THR A C 1
ATOM 2360 O O . THR A 1 299 ? -15.173 0.033 17.518 1.00 98.50 299 THR A O 1
ATOM 2363 N N . VAL A 1 300 ? -17.207 -0.875 17.204 1.00 98.25 300 VAL A N 1
ATOM 2364 C CA . VAL A 1 300 ? -17.899 -0.091 18.225 1.00 98.25 300 VAL A CA 1
ATOM 2365 C C . VAL A 1 300 ? -18.119 -1.004 19.421 1.00 98.25 300 VAL A C 1
ATOM 2367 O O . VAL A 1 300 ? -18.738 -2.053 19.268 1.00 98.25 300 VAL A O 1
ATOM 2370 N N . GLY A 1 301 ? -17.628 -0.618 20.599 1.00 97.31 301 GLY A N 1
ATOM 2371 C CA . GLY A 1 301 ? -17.847 -1.388 21.819 1.00 97.31 301 GLY A CA 1
ATOM 2372 C C . GLY A 1 301 ? -19.336 -1.625 22.111 1.00 97.31 301 GLY A C 1
ATOM 2373 O O . GLY A 1 301 ? -20.167 -0.765 21.811 1.00 97.31 301 GLY A O 1
ATOM 2374 N N . GLY A 1 302 ? -19.700 -2.775 22.681 1.00 96.56 302 GLY A N 1
ATOM 2375 C CA . GLY A 1 302 ? -21.100 -3.070 23.027 1.00 96.56 302 GLY A CA 1
ATOM 2376 C C . GLY A 1 302 ? -21.659 -2.164 24.130 1.00 96.56 302 GLY A C 1
ATOM 2377 O O . GLY A 1 302 ? -22.861 -1.922 24.177 1.00 96.56 302 GLY A O 1
ATOM 2378 N N . ASN A 1 303 ? -20.778 -1.580 24.948 1.00 96.44 303 ASN A N 1
ATOM 2379 C CA . ASN A 1 303 ? -21.099 -0.589 25.979 1.00 96.44 303 ASN A CA 1
ATOM 2380 C C . ASN A 1 303 ? -20.634 0.827 25.583 1.00 96.44 303 ASN A C 1
ATOM 2382 O O . ASN A 1 303 ? -20.259 1.633 26.440 1.00 96.44 303 ASN A O 1
ATOM 2386 N N . TYR A 1 304 ? -20.533 1.112 24.281 1.00 97.38 304 TYR A N 1
ATOM 2387 C CA . TYR A 1 304 ? -20.092 2.418 23.801 1.00 97.38 304 TYR A CA 1
ATOM 2388 C C . TYR A 1 304 ? -21.144 3.500 24.076 1.00 97.38 304 TYR A C 1
ATOM 2390 O O . TYR A 1 304 ? -22.313 3.351 23.739 1.00 97.38 304 TYR A O 1
ATOM 2398 N N . GLU A 1 305 ? -20.702 4.633 24.620 1.00 95.12 305 GLU A N 1
ATOM 2399 C CA . GLU A 1 305 ? -21.507 5.840 24.789 1.00 95.12 305 GLU A CA 1
ATOM 2400 C C . GLU A 1 305 ? -20.778 7.046 24.173 1.00 95.12 305 GLU A C 1
ATOM 2402 O O . GLU A 1 305 ? -19.541 7.115 24.219 1.00 95.12 305 GLU A O 1
ATOM 2407 N N . PRO A 1 306 ? -21.500 8.046 23.629 1.00 94.25 306 PRO A N 1
ATOM 2408 C CA . PRO A 1 306 ? -20.878 9.271 23.141 1.00 94.25 306 PRO A CA 1
ATOM 2409 C C . PRO A 1 306 ? -20.012 9.955 24.210 1.00 94.25 306 PRO A C 1
ATOM 2411 O O . PRO A 1 306 ? -20.495 10.355 25.270 1.00 94.25 306 PRO A O 1
ATOM 2414 N N . GLY A 1 307 ? -18.729 10.151 23.901 1.00 93.62 307 GLY A N 1
ATOM 2415 C CA . GLY A 1 307 ? -17.732 10.700 24.827 1.00 93.62 307 GLY A CA 1
ATOM 2416 C C . GLY A 1 307 ? -16.761 9.657 25.385 1.00 93.62 307 GLY A C 1
ATOM 2417 O O . GLY A 1 307 ? -15.737 10.046 25.957 1.00 93.62 307 GLY A O 1
ATOM 2418 N N . ASN A 1 308 ? -17.031 8.362 25.188 1.00 97.62 308 ASN A N 1
ATOM 2419 C CA . ASN A 1 308 ? -16.047 7.308 25.418 1.00 97.62 308 ASN A CA 1
ATOM 2420 C C . ASN A 1 308 ? -14.893 7.406 24.417 1.00 97.62 308 ASN A C 1
ATOM 2422 O O . ASN A 1 308 ? -15.027 7.971 23.332 1.00 97.62 308 ASN A O 1
ATOM 2426 N N . GLY A 1 309 ? -13.745 6.858 24.807 1.00 98.00 309 GLY A N 1
ATOM 2427 C CA . GLY A 1 309 ? -12.508 6.944 24.043 1.00 98.00 309 GLY A CA 1
ATOM 2428 C C . GLY A 1 309 ? -12.410 5.997 22.852 1.00 98.00 309 GLY A C 1
ATOM 2429 O O . GLY A 1 309 ? -13.208 5.074 22.674 1.00 98.00 309 GLY A O 1
ATOM 2430 N N . ALA A 1 310 ? -11.357 6.207 22.068 1.00 98.31 310 ALA A N 1
ATOM 2431 C CA . ALA A 1 310 ? -10.911 5.321 21.008 1.00 98.31 310 ALA A CA 1
ATOM 2432 C C . ALA A 1 310 ? -9.496 4.793 21.295 1.00 98.31 310 ALA A C 1
ATOM 2434 O O . ALA A 1 310 ? -8.586 5.561 21.611 1.00 98.31 310 ALA A O 1
ATOM 2435 N N . ALA A 1 311 ? -9.303 3.487 21.137 1.00 98.25 311 ALA A N 1
ATOM 2436 C CA . ALA A 1 311 ? -7.995 2.857 21.030 1.00 98.25 311 ALA A CA 1
ATOM 2437 C C . ALA A 1 311 ? -7.621 2.783 19.544 1.00 98.25 311 ALA A C 1
ATOM 2439 O O . ALA A 1 311 ? -8.239 2.036 18.785 1.00 98.25 311 ALA A O 1
ATOM 2440 N N . ILE A 1 312 ? -6.649 3.593 19.122 1.00 98.69 312 ILE A N 1
ATOM 2441 C CA . ILE A 1 312 ? -6.309 3.790 17.710 1.00 98.69 312 ILE A CA 1
ATOM 2442 C C . ILE A 1 312 ? -4.915 3.230 17.430 1.00 98.69 312 ILE A C 1
ATOM 2444 O O . ILE A 1 312 ? -3.945 3.643 18.062 1.00 98.69 312 ILE A O 1
ATOM 2448 N N . LEU A 1 313 ? -4.801 2.345 16.441 1.00 98.62 313 LEU A N 1
ATOM 2449 C CA . LEU A 1 313 ? -3.538 1.998 15.790 1.00 98.62 313 LEU A CA 1
ATOM 2450 C C . LEU A 1 313 ? -3.491 2.684 14.424 1.00 98.62 313 LEU A C 1
ATOM 2452 O O . LEU A 1 313 ? -4.462 2.625 13.670 1.00 98.62 313 LEU A O 1
ATOM 2456 N N . ALA A 1 314 ? -2.385 3.340 14.096 1.00 98.25 314 ALA A N 1
ATOM 2457 C CA . ALA A 1 314 ? -2.210 4.024 12.820 1.00 98.25 314 ALA A CA 1
ATOM 2458 C C . ALA A 1 314 ? -0.854 3.667 12.206 1.00 98.25 314 ALA A C 1
ATOM 2460 O O . ALA A 1 314 ? 0.165 3.862 12.859 1.00 98.25 314 ALA A O 1
ATOM 2461 N N . GLY A 1 315 ? -0.859 3.193 10.962 1.00 98.25 315 GLY A N 1
ATOM 2462 C CA . GLY A 1 315 ? 0.338 2.906 10.165 1.00 98.25 315 GLY A CA 1
ATOM 2463 C C . GLY A 1 315 ? 0.115 3.251 8.693 1.00 98.25 315 GLY A C 1
ATOM 2464 O O . GLY A 1 315 ? -0.955 3.754 8.322 1.00 98.25 315 GLY A O 1
ATOM 2465 N N . HIS A 1 316 ? 1.105 2.984 7.845 1.00 98.69 316 HIS A N 1
ATOM 2466 C CA . HIS A 1 316 ? 0.999 3.241 6.407 1.00 98.69 316 HIS A CA 1
ATOM 2467 C C . HIS A 1 316 ? 1.279 1.999 5.555 1.00 98.69 316 HIS A C 1
ATOM 2469 O O . HIS A 1 316 ? 1.860 1.008 5.996 1.00 98.69 316 HIS A O 1
ATOM 2475 N N . VAL A 1 317 ? 0.763 2.010 4.326 1.00 97.75 317 VAL A N 1
ATOM 2476 C CA . VAL A 1 317 ? 0.751 0.839 3.434 1.00 97.75 317 VAL A CA 1
ATOM 2477 C C . VAL A 1 317 ? 1.504 1.103 2.134 1.00 97.75 317 VAL A C 1
ATOM 2479 O O . VAL A 1 317 ? 1.843 0.151 1.414 1.00 97.75 317 VAL A O 1
ATOM 2482 N N . ASP A 1 318 ? 1.786 2.364 1.811 1.00 98.44 318 ASP A N 1
ATOM 2483 C CA . ASP A 1 318 ? 2.722 2.692 0.745 1.00 98.44 318 ASP A CA 1
ATOM 2484 C C . ASP A 1 318 ? 4.138 2.232 1.092 1.00 98.44 318 ASP A C 1
ATOM 2486 O O . ASP A 1 318 ? 4.435 1.832 2.212 1.00 98.44 318 ASP A O 1
ATOM 2490 N N . ALA A 1 319 ? 4.976 2.156 0.069 1.00 97.88 319 ALA A N 1
ATOM 2491 C CA . ALA A 1 319 ? 6.371 1.781 0.209 1.00 97.88 319 ALA A CA 1
ATOM 2492 C C . ALA A 1 319 ? 7.153 2.408 -0.941 1.00 97.88 319 ALA A C 1
ATOM 2494 O O . ALA A 1 319 ? 6.609 2.613 -2.035 1.00 97.88 319 ALA A O 1
ATOM 2495 N N . LEU A 1 320 ? 8.446 2.632 -0.728 1.00 97.81 320 LEU A N 1
ATOM 2496 C CA . LEU A 1 320 ? 9.362 3.075 -1.776 1.00 97.81 320 LEU A CA 1
ATOM 2497 C C . LEU A 1 320 ? 9.235 2.230 -3.057 1.00 97.81 320 LEU A C 1
ATOM 2499 O O . LEU A 1 320 ? 9.378 1.003 -3.038 1.00 97.81 320 LEU A O 1
ATOM 2503 N N . THR A 1 321 ? 9.002 2.891 -4.195 1.00 98.00 321 THR A N 1
ATOM 2504 C CA . THR A 1 321 ? 8.791 2.222 -5.485 1.00 98.00 321 THR A CA 1
ATOM 2505 C C . THR A 1 321 ? 9.212 3.080 -6.688 1.00 98.00 321 THR A C 1
ATOM 2507 O O . THR A 1 321 ? 9.590 4.241 -6.546 1.00 98.00 321 THR A O 1
ATOM 2510 N N . ALA A 1 322 ? 9.151 2.513 -7.894 1.00 97.69 322 ALA A N 1
ATOM 2511 C CA . ALA A 1 322 ? 9.282 3.235 -9.156 1.00 97.69 322 ALA A CA 1
ATOM 2512 C C . ALA A 1 322 ? 7.930 3.226 -9.888 1.00 97.69 322 ALA A C 1
ATOM 2514 O O . ALA A 1 322 ? 7.519 2.198 -10.436 1.00 97.69 322 ALA A O 1
ATOM 2515 N N . LYS A 1 323 ? 7.233 4.369 -9.901 1.00 98.12 323 LYS A N 1
ATOM 2516 C CA . LYS A 1 323 ? 5.924 4.519 -10.560 1.00 98.12 323 LYS A CA 1
ATOM 2517 C C . LYS A 1 323 ? 6.100 4.804 -12.051 1.00 98.12 323 LYS A C 1
ATOM 2519 O O . LYS A 1 323 ? 7.054 5.462 -12.459 1.00 98.12 323 LYS A O 1
ATOM 2524 N N . LEU A 1 324 ? 5.182 4.331 -12.886 1.00 98.19 324 LEU A N 1
ATOM 2525 C CA . LEU A 1 324 ? 5.188 4.645 -14.316 1.00 98.19 324 LEU A CA 1
ATOM 2526 C C . LEU A 1 324 ? 4.878 6.127 -14.547 1.00 98.19 324 LEU A C 1
ATOM 2528 O O . LEU A 1 324 ? 4.001 6.706 -13.904 1.00 98.19 324 LEU A O 1
ATOM 2532 N N . LYS A 1 325 ? 5.579 6.746 -15.501 1.00 97.75 325 LYS A N 1
ATOM 2533 C CA . LYS A 1 325 ? 5.259 8.111 -15.937 1.00 97.75 325 LYS A CA 1
ATOM 2534 C C . LYS A 1 325 ? 3.933 8.123 -16.709 1.00 97.75 325 LYS A C 1
ATOM 2536 O O . LYS A 1 325 ? 3.638 7.163 -17.421 1.00 97.75 325 LYS A O 1
ATOM 2541 N N . PRO A 1 326 ? 3.166 9.229 -16.688 1.00 94.88 326 PRO A N 1
ATOM 2542 C CA . PRO A 1 326 ? 1.952 9.351 -17.505 1.00 94.88 326 PRO A CA 1
ATOM 2543 C C . PRO A 1 326 ? 2.194 9.068 -18.997 1.00 94.88 326 PRO A C 1
ATOM 2545 O O . PRO A 1 326 ? 1.356 8.476 -19.672 1.00 94.88 326 PRO A O 1
ATOM 2548 N N . ILE A 1 327 ? 3.375 9.440 -19.494 1.00 95.19 327 ILE A N 1
ATOM 2549 C CA . ILE A 1 327 ? 3.917 8.990 -20.775 1.00 95.19 327 ILE A CA 1
ATOM 2550 C C . ILE A 1 327 ? 5.094 8.073 -20.445 1.00 95.19 327 ILE A C 1
ATOM 2552 O O . ILE A 1 327 ? 6.183 8.548 -20.125 1.00 95.19 327 ILE A O 1
ATOM 2556 N N . SER A 1 328 ? 4.850 6.762 -20.443 1.00 95.81 328 SER A N 1
ATOM 2557 C CA . SER A 1 328 ? 5.880 5.761 -20.131 1.00 95.81 328 SER A CA 1
ATOM 2558 C C . SER A 1 328 ? 6.608 5.256 -21.373 1.00 95.81 328 SER A C 1
ATOM 2560 O O . SER A 1 328 ? 7.621 4.567 -21.254 1.00 95.81 328 SER A O 1
ATOM 2562 N N . GLN A 1 329 ? 6.112 5.577 -22.568 1.00 90.94 329 GLN A N 1
ATOM 2563 C CA . GLN A 1 329 ? 6.852 5.320 -23.790 1.00 90.94 329 GLN A CA 1
ATOM 2564 C C . GLN A 1 329 ? 8.065 6.252 -23.866 1.00 90.94 329 GLN A C 1
ATOM 2566 O O . GLN A 1 329 ? 7.944 7.472 -23.778 1.00 90.94 329 GLN A O 1
ATOM 2571 N N . VAL A 1 330 ? 9.242 5.661 -24.043 1.00 90.00 330 VAL A N 1
ATOM 2572 C CA . VAL A 1 330 ? 10.506 6.371 -24.253 1.00 90.00 330 VAL A CA 1
ATOM 2573 C C . VAL A 1 330 ? 11.138 5.899 -25.564 1.00 90.00 330 VAL A C 1
ATOM 2575 O O . VAL A 1 330 ? 10.822 4.793 -26.018 1.00 90.00 330 VAL A O 1
ATOM 2578 N N . PRO A 1 331 ? 12.005 6.710 -26.199 1.00 85.50 331 PRO A N 1
ATOM 2579 C CA . PRO A 1 331 ? 12.677 6.302 -27.424 1.00 85.50 331 PRO A CA 1
ATOM 2580 C C . PRO A 1 331 ? 13.440 4.991 -27.239 1.00 85.50 331 PRO A C 1
ATOM 2582 O O . PRO A 1 331 ? 14.056 4.760 -26.196 1.00 85.50 331 PRO A O 1
ATOM 2585 N N . ASN A 1 332 ? 13.427 4.153 -28.274 1.00 86.88 332 ASN A N 1
ATOM 2586 C CA . ASN A 1 332 ? 14.296 2.986 -28.324 1.00 86.88 332 ASN A CA 1
ATOM 2587 C C . ASN A 1 332 ? 15.757 3.431 -28.176 1.00 86.88 332 ASN A C 1
ATOM 2589 O O . ASN A 1 332 ? 16.189 4.391 -28.822 1.00 86.88 332 ASN A O 1
ATOM 2593 N N . LYS A 1 333 ? 16.525 2.711 -27.357 1.00 88.31 333 LYS A N 1
ATOM 2594 C CA . LYS A 1 333 ? 17.956 2.954 -27.206 1.00 88.31 333 LYS A CA 1
ATOM 2595 C C . LYS A 1 333 ? 18.727 1.673 -27.473 1.00 88.31 333 LYS A C 1
ATOM 2597 O O . LYS A 1 333 ? 18.624 0.711 -26.722 1.00 88.31 333 LYS A O 1
ATOM 2602 N N . ALA A 1 334 ? 19.532 1.685 -28.535 1.00 90.56 334 ALA A N 1
ATOM 2603 C CA . ALA A 1 334 ? 20.412 0.577 -28.911 1.00 90.56 334 ALA A CA 1
ATOM 2604 C C . ALA A 1 334 ? 19.694 -0.785 -29.063 1.00 90.56 334 ALA A C 1
ATOM 2606 O O . ALA A 1 334 ? 20.251 -1.818 -28.700 1.00 90.56 334 ALA A O 1
ATOM 2607 N N . GLY A 1 335 ? 18.462 -0.790 -29.584 1.00 90.81 335 GLY A N 1
ATOM 2608 C CA . GLY A 1 335 ? 17.666 -2.007 -29.780 1.00 90.81 335 GLY A CA 1
ATOM 2609 C C . GLY A 1 335 ? 16.891 -2.461 -28.540 1.00 90.81 335 GLY A C 1
ATOM 2610 O O . GLY A 1 335 ? 16.181 -3.462 -28.606 1.00 90.81 335 GLY A O 1
ATOM 2611 N N . TYR A 1 336 ? 16.976 -1.727 -27.427 1.00 94.12 336 TYR A N 1
ATOM 2612 C CA . TYR A 1 336 ? 16.235 -2.016 -26.204 1.00 94.12 336 TYR A CA 1
ATOM 2613 C C . TYR A 1 336 ? 14.978 -1.153 -26.102 1.00 94.12 336 TYR A C 1
ATOM 2615 O O . TYR A 1 336 ? 15.024 0.076 -26.220 1.00 94.12 336 TYR A O 1
ATOM 2623 N N . VAL A 1 337 ? 13.856 -1.814 -25.818 1.00 93.94 337 VAL A N 1
ATOM 2624 C CA . VAL A 1 337 ? 12.612 -1.165 -25.408 1.00 93.94 337 VAL A CA 1
ATOM 2625 C C . VAL A 1 337 ? 12.733 -0.841 -23.925 1.00 93.94 337 VAL A C 1
ATOM 2627 O O . VAL A 1 337 ? 12.906 -1.738 -23.097 1.00 93.94 337 VAL A O 1
ATOM 2630 N N . GLN A 1 338 ? 12.649 0.442 -23.595 1.00 95.38 338 GLN A N 1
ATOM 2631 C CA . GLN A 1 338 ? 12.740 0.941 -22.227 1.00 95.38 338 GLN A CA 1
ATOM 2632 C C . GLN A 1 338 ? 11.378 1.430 -21.719 1.00 95.38 338 GLN A C 1
ATOM 2634 O O . GLN A 1 338 ? 10.436 1.605 -22.495 1.00 95.38 338 GLN A O 1
ATOM 2639 N N . LEU A 1 339 ? 11.279 1.640 -20.408 1.00 97.12 339 LEU A N 1
ATOM 2640 C CA . LEU A 1 339 ? 10.071 2.105 -19.735 1.00 97.12 339 LEU A CA 1
ATOM 2641 C C . LEU A 1 339 ? 10.348 3.387 -18.946 1.00 97.12 339 LEU A C 1
ATOM 2643 O O . LEU A 1 339 ? 11.228 3.426 -18.091 1.00 97.12 339 LEU A O 1
ATOM 2647 N N . GLY A 1 340 ? 9.584 4.441 -19.217 1.00 97.38 340 GLY A N 1
ATOM 2648 C CA . GLY A 1 340 ? 9.647 5.689 -18.465 1.00 97.38 340 GLY A CA 1
ATOM 2649 C C . GLY A 1 340 ? 9.049 5.529 -17.069 1.00 97.38 340 GLY A C 1
ATOM 2650 O O . GLY A 1 340 ? 7.835 5.411 -16.923 1.00 97.38 340 GLY A O 1
ATOM 2651 N N . VAL A 1 341 ? 9.894 5.582 -16.042 1.00 97.88 341 VAL A N 1
ATOM 2652 C CA . VAL A 1 341 ? 9.485 5.551 -14.629 1.00 97.88 341 VAL A CA 1
ATOM 2653 C C . VAL A 1 341 ? 9.889 6.837 -13.911 1.00 97.88 341 VAL A C 1
ATOM 2655 O O . VAL A 1 341 ? 10.779 7.560 -14.365 1.00 97.88 341 VAL A O 1
ATOM 2658 N N . ALA A 1 342 ? 9.206 7.138 -12.814 1.00 96.62 342 ALA A N 1
ATOM 2659 C CA . ALA A 1 342 ? 9.475 8.241 -11.911 1.00 96.62 342 ALA A CA 1
ATOM 2660 C C . ALA A 1 342 ? 9.740 7.694 -10.499 1.00 96.62 342 ALA A C 1
ATOM 2662 O O . ALA A 1 342 ? 9.036 6.775 -10.061 1.00 96.62 342 ALA A O 1
ATOM 2663 N N . PRO A 1 343 ? 10.728 8.254 -9.783 1.00 94.94 343 PRO A N 1
ATOM 2664 C CA . PRO A 1 343 ? 10.946 7.918 -8.389 1.00 94.94 343 PRO A CA 1
ATOM 2665 C C . PRO A 1 343 ? 9.714 8.206 -7.526 1.00 94.94 343 PRO A C 1
ATOM 2667 O O . PRO A 1 343 ? 9.142 9.295 -7.623 1.00 94.94 343 PRO A O 1
ATOM 2670 N N . TYR A 1 344 ? 9.320 7.255 -6.680 1.00 95.81 344 TYR A N 1
ATOM 2671 C CA . TYR A 1 344 ? 8.394 7.501 -5.578 1.00 95.81 344 TYR A CA 1
ATOM 2672 C C . TYR A 1 344 ? 9.193 7.476 -4.276 1.00 95.81 344 TYR A C 1
ATOM 2674 O O . TYR A 1 344 ? 9.795 6.456 -3.922 1.00 95.81 344 TYR A O 1
ATOM 2682 N N . ALA A 1 345 ? 9.232 8.636 -3.614 1.00 91.44 345 ALA A N 1
ATOM 2683 C CA . ALA A 1 345 ? 10.102 8.909 -2.476 1.00 91.44 345 ALA A CA 1
ATOM 2684 C C . ALA A 1 345 ? 11.575 8.554 -2.783 1.00 91.44 345 ALA A C 1
ATOM 2686 O O . ALA A 1 345 ? 12.142 9.050 -3.758 1.00 91.44 345 ALA A O 1
ATOM 2687 N N . GLY A 1 346 ? 12.216 7.724 -1.960 1.00 87.75 346 GLY A N 1
ATOM 2688 C CA . GLY A 1 346 ? 13.628 7.348 -2.078 1.00 87.75 346 GLY A CA 1
ATOM 2689 C C . GLY A 1 346 ? 13.959 6.214 -3.061 1.00 87.75 346 GLY A C 1
ATOM 2690 O O . GLY A 1 346 ? 15.094 5.735 -3.043 1.00 87.75 346 GLY A O 1
ATOM 2691 N N . ALA A 1 347 ? 13.017 5.735 -3.882 1.00 92.31 347 ALA A N 1
ATOM 2692 C CA . ALA A 1 347 ? 13.253 4.671 -4.869 1.00 92.31 347 ALA A CA 1
ATOM 2693 C C . ALA A 1 347 ? 12.994 5.139 -6.310 1.00 92.31 347 ALA A C 1
ATOM 2695 O O . ALA A 1 347 ? 12.170 6.022 -6.504 1.00 92.31 347 ALA A O 1
ATOM 2696 N N . PRO A 1 348 ? 13.649 4.540 -7.327 1.00 89.81 348 PRO A N 1
ATOM 2697 C CA . PRO A 1 348 ? 14.628 3.461 -7.206 1.00 89.81 348 PRO A CA 1
ATOM 2698 C C . PRO A 1 348 ? 15.981 3.965 -6.671 1.00 89.81 348 PRO A C 1
ATOM 2700 O O . PRO A 1 348 ? 16.436 5.054 -7.008 1.00 89.81 348 PRO A O 1
ATOM 2703 N N . ASN A 1 349 ? 16.627 3.149 -5.835 1.00 92.94 349 ASN A N 1
ATOM 2704 C CA . ASN A 1 349 ? 17.956 3.404 -5.264 1.00 92.94 349 ASN A CA 1
ATOM 2705 C C . ASN A 1 349 ? 18.920 2.250 -5.591 1.00 92.94 349 ASN A C 1
ATOM 2707 O O . ASN A 1 349 ? 18.620 1.387 -6.414 1.00 92.94 349 ASN A O 1
ATOM 2711 N N . ASN A 1 350 ? 20.086 2.203 -4.945 1.00 92.88 350 ASN A N 1
ATOM 2712 C CA . ASN A 1 350 ? 21.131 1.232 -5.275 1.00 92.88 350 ASN A CA 1
ATOM 2713 C C . ASN A 1 350 ? 20.738 -0.249 -5.088 1.00 92.88 350 ASN A C 1
ATOM 2715 O O . ASN A 1 350 ? 21.426 -1.116 -5.617 1.00 92.88 350 ASN A O 1
ATOM 2719 N N . THR A 1 351 ? 19.657 -0.574 -4.378 1.00 95.81 351 THR A N 1
ATOM 2720 C CA . THR A 1 351 ? 19.200 -1.970 -4.232 1.00 95.81 351 THR A CA 1
ATOM 2721 C C . THR A 1 351 ? 18.322 -2.454 -5.391 1.00 95.81 351 THR A C 1
ATOM 2723 O O . THR A 1 351 ? 18.059 -3.654 -5.489 1.00 95.81 351 THR A O 1
ATOM 2726 N N . TRP A 1 352 ? 17.896 -1.538 -6.271 1.00 97.62 352 TRP A N 1
ATOM 2727 C CA . TRP A 1 352 ? 17.024 -1.806 -7.422 1.00 97.62 352 TRP A CA 1
ATOM 2728 C C . TRP A 1 352 ? 17.777 -2.253 -8.677 1.00 97.62 352 TRP A C 1
ATOM 2730 O O . TRP A 1 352 ? 17.163 -2.752 -9.622 1.00 97.62 352 TRP A O 1
ATOM 2740 N N . TRP A 1 353 ? 19.099 -2.079 -8.699 1.00 97.19 353 TRP A N 1
ATOM 2741 C CA . TRP A 1 353 ? 19.939 -2.581 -9.778 1.00 97.19 353 TRP A CA 1
ATOM 2742 C C . TRP A 1 353 ? 19.887 -4.104 -9.848 1.00 97.19 353 TRP A C 1
ATOM 2744 O O . TRP A 1 353 ? 19.924 -4.788 -8.827 1.00 97.19 353 TRP A O 1
ATOM 2754 N N . ASP A 1 354 ? 19.833 -4.629 -11.069 1.00 98.00 354 ASP A N 1
ATOM 2755 C CA . ASP A 1 354 ? 19.896 -6.059 -11.372 1.00 98.00 354 ASP A CA 1
ATOM 2756 C C . ASP A 1 354 ? 18.835 -6.932 -10.684 1.00 98.00 354 ASP A C 1
ATOM 2758 O O . ASP A 1 354 ? 18.987 -8.152 -10.598 1.00 98.00 354 ASP A O 1
ATOM 2762 N N . ARG A 1 355 ? 17.727 -6.315 -10.263 1.00 98.38 355 ARG A N 1
ATOM 2763 C CA . ARG A 1 355 ? 16.528 -6.998 -9.775 1.00 98.38 355 ARG A CA 1
ATOM 2764 C C . ARG A 1 355 ? 15.617 -7.407 -10.925 1.00 98.38 355 ARG A C 1
ATOM 2766 O O . ARG A 1 355 ? 15.491 -6.689 -11.920 1.00 98.38 355 ARG A O 1
ATOM 2773 N N . ASP A 1 356 ? 14.946 -8.535 -10.736 1.00 98.69 356 ASP A N 1
ATOM 2774 C CA . ASP A 1 356 ? 13.884 -9.002 -11.617 1.00 98.69 356 ASP A CA 1
ATOM 2775 C C . ASP A 1 356 ? 12.583 -8.301 -11.208 1.00 98.69 356 ASP A C 1
ATOM 2777 O O . ASP A 1 356 ? 11.987 -8.608 -10.170 1.00 98.69 356 ASP A O 1
ATOM 2781 N N . LEU A 1 357 ? 12.166 -7.312 -12.004 1.00 98.75 357 LEU A N 1
ATOM 2782 C CA . LEU A 1 357 ? 11.075 -6.409 -11.650 1.00 98.75 357 LEU A CA 1
ATOM 2783 C C . LEU A 1 357 ? 9.768 -6.802 -12.344 1.00 98.75 357 LEU A C 1
ATOM 2785 O O . LEU A 1 357 ? 9.697 -6.934 -13.569 1.00 98.75 357 LEU A O 1
ATOM 2789 N N . GLY A 1 358 ? 8.719 -6.955 -11.543 1.00 98.50 358 GLY A N 1
ATOM 2790 C CA . GLY A 1 358 ? 7.338 -7.115 -11.974 1.00 98.50 358 GLY A CA 1
ATOM 2791 C C . GLY A 1 358 ? 6.658 -5.759 -12.114 1.00 98.50 358 GLY A C 1
ATOM 2792 O O . GLY A 1 358 ? 7.250 -4.720 -11.817 1.00 98.50 358 GLY A O 1
ATOM 2793 N N . ILE A 1 359 ? 5.403 -5.768 -12.558 1.00 98.75 359 ILE A N 1
ATOM 2794 C CA . ILE A 1 359 ? 4.566 -4.569 -12.640 1.00 98.75 359 ILE A CA 1
ATOM 2795 C C . ILE A 1 359 ? 3.160 -4.863 -12.134 1.00 98.75 359 ILE A C 1
ATOM 2797 O O . ILE A 1 359 ? 2.587 -5.924 -12.400 1.00 98.75 359 ILE A O 1
ATOM 2801 N N . GLY A 1 360 ? 2.600 -3.916 -11.392 1.00 98.69 360 GLY A N 1
ATOM 2802 C CA . GLY A 1 360 ? 1.236 -4.010 -10.903 1.00 98.69 360 GLY A CA 1
ATOM 2803 C C . GLY A 1 360 ? 0.701 -2.664 -10.451 1.00 98.69 360 GLY A C 1
ATOM 2804 O O . GLY A 1 360 ? 1.429 -1.677 -10.394 1.00 98.69 360 GLY A O 1
ATOM 2805 N N . GLY A 1 361 ? -0.590 -2.621 -10.155 1.00 98.75 361 GLY A N 1
ATOM 2806 C CA . GLY A 1 361 ? -1.274 -1.433 -9.662 1.00 98.75 361 GLY A CA 1
ATOM 2807 C C . GLY A 1 361 ? -2.749 -1.451 -10.033 1.00 98.75 361 GLY A C 1
ATOM 2808 O O . GLY A 1 361 ? -3.377 -2.512 -10.034 1.00 98.75 361 GLY A O 1
ATOM 2809 N N . ARG A 1 362 ? -3.300 -0.282 -10.356 1.00 98.62 362 ARG A N 1
ATOM 2810 C CA . ARG A 1 362 ? -4.697 -0.130 -10.781 1.00 98.62 362 ARG A CA 1
ATOM 2811 C C . ARG A 1 362 ? -4.809 0.416 -12.199 1.00 98.62 362 ARG A C 1
ATOM 2813 O O . ARG A 1 362 ? -3.998 1.229 -12.630 1.00 98.62 362 ARG A O 1
ATOM 2820 N N . VAL A 1 363 ? -5.866 0.023 -12.896 1.00 98.44 363 VAL A N 1
ATOM 2821 C CA . VAL A 1 363 ? -6.241 0.512 -14.225 1.00 98.44 363 VAL A CA 1
ATOM 2822 C C . VAL A 1 363 ? -7.671 1.031 -14.165 1.00 98.44 363 VAL A C 1
ATOM 2824 O O . VAL A 1 363 ? -8.563 0.361 -13.647 1.00 98.44 363 VAL A O 1
ATOM 2827 N N . LEU A 1 364 ? -7.890 2.231 -14.692 1.00 97.50 364 LEU A N 1
ATOM 2828 C CA . LEU A 1 364 ? -9.212 2.816 -14.872 1.00 97.50 364 LEU A CA 1
ATOM 2829 C C . LEU A 1 364 ? -9.746 2.389 -16.238 1.00 97.50 364 LEU A C 1
ATOM 2831 O O . LEU A 1 364 ? -9.167 2.731 -17.269 1.00 97.50 364 LEU A O 1
ATOM 2835 N N . VAL A 1 365 ? -10.846 1.644 -16.248 1.00 95.88 365 VAL A N 1
ATOM 2836 C CA . VAL A 1 365 ? -11.450 1.068 -17.453 1.00 95.88 365 VAL A CA 1
ATOM 2837 C C . VAL A 1 365 ? -12.847 1.644 -17.642 1.00 95.88 365 VAL A C 1
ATOM 2839 O O . VAL A 1 365 ? -13.643 1.686 -16.705 1.00 95.88 365 VAL A O 1
ATOM 2842 N N . LYS A 1 366 ? -13.160 2.091 -18.857 1.00 94.75 366 LYS A N 1
ATOM 2843 C CA . LYS A 1 366 ? -14.507 2.511 -19.238 1.00 94.75 366 LYS A CA 1
ATOM 2844 C C . LYS A 1 366 ? -15.360 1.281 -19.557 1.00 94.75 366 LYS A C 1
ATOM 2846 O O . LYS A 1 366 ? -15.120 0.596 -20.546 1.00 94.75 366 LYS A O 1
ATOM 2851 N N . GLU A 1 367 ? -16.380 1.035 -18.743 1.00 93.06 367 GLU A N 1
ATOM 2852 C CA . GLU A 1 367 ? -17.380 -0.017 -18.938 1.00 93.06 367 GLU A CA 1
ATOM 2853 C C . GLU A 1 367 ? -18.760 0.628 -19.133 1.00 93.06 367 GLU A C 1
ATOM 2855 O O . GLU A 1 367 ? -19.401 1.088 -18.184 1.00 93.06 367 GLU A O 1
ATOM 2860 N N . GLY A 1 368 ? -19.201 0.712 -20.393 1.00 89.25 368 GLY A N 1
ATOM 2861 C CA . GLY A 1 368 ? -20.394 1.476 -20.767 1.00 89.25 368 GLY A CA 1
ATOM 2862 C C . GLY A 1 368 ? -20.228 2.963 -20.437 1.00 89.25 368 GLY A C 1
ATOM 2863 O O . GLY A 1 368 ? -19.262 3.598 -20.866 1.00 89.25 368 GLY A O 1
ATOM 2864 N N . ASP A 1 369 ? -21.151 3.499 -19.637 1.00 91.75 369 ASP A N 1
ATOM 2865 C CA . ASP A 1 369 ? -21.155 4.903 -19.201 1.00 91.75 369 ASP A CA 1
ATOM 2866 C C . ASP A 1 369 ? -20.400 5.141 -17.882 1.00 91.75 369 ASP A C 1
ATOM 2868 O O . ASP A 1 369 ? -20.433 6.240 -17.326 1.00 91.75 369 ASP A O 1
ATOM 2872 N N . LYS A 1 370 ? -19.724 4.117 -17.346 1.00 95.06 370 LYS A N 1
ATOM 2873 C CA . LYS A 1 370 ? -19.013 4.185 -16.063 1.00 95.06 370 LYS A CA 1
ATOM 2874 C C . LYS A 1 370 ? -17.516 3.981 -16.248 1.00 95.06 370 LYS A C 1
ATOM 2876 O O . LYS A 1 370 ? -17.077 3.264 -17.141 1.00 95.06 370 LYS A O 1
ATOM 2881 N N . ILE A 1 371 ? -16.735 4.585 -15.359 1.00 95.56 371 ILE A N 1
ATOM 2882 C CA . ILE A 1 371 ? -15.318 4.264 -15.183 1.00 95.56 371 ILE A CA 1
ATOM 2883 C C . ILE A 1 371 ? -15.209 3.397 -13.935 1.00 95.56 371 ILE A C 1
ATOM 2885 O O . ILE A 1 371 ? -15.672 3.794 -12.865 1.00 95.56 371 ILE A O 1
ATOM 2889 N N . VAL A 1 372 ? -14.612 2.219 -14.082 1.00 96.38 372 VAL A N 1
ATOM 2890 C CA . VAL A 1 372 ? -14.357 1.275 -12.992 1.00 96.38 372 VAL A CA 1
ATOM 2891 C C . VAL A 1 372 ? -12.857 1.109 -12.783 1.00 96.38 372 VAL A C 1
ATOM 2893 O O . VAL A 1 372 ? -12.071 1.179 -13.728 1.00 96.38 372 VAL A O 1
ATOM 2896 N N . THR A 1 373 ? -12.457 0.871 -11.541 1.00 97.62 373 THR A N 1
ATOM 2897 C CA . THR A 1 373 ? -11.067 0.569 -11.190 1.00 97.62 373 THR A CA 1
ATOM 2898 C C . THR A 1 373 ? -10.871 -0.942 -11.172 1.00 97.62 373 THR A C 1
ATOM 2900 O O . THR A 1 373 ? -11.612 -1.647 -10.489 1.00 97.62 373 THR A O 1
ATOM 2903 N N . LYS A 1 374 ? -9.861 -1.444 -11.886 1.00 98.12 374 LYS A N 1
ATOM 2904 C CA . LYS A 1 374 ? -9.436 -2.850 -11.850 1.00 98.12 374 LYS A CA 1
ATOM 2905 C C . LYS A 1 374 ? -8.001 -2.953 -11.360 1.00 98.12 374 LYS A C 1
ATOM 2907 O O . LYS A 1 374 ? -7.156 -2.170 -11.785 1.00 98.12 374 LYS A O 1
ATOM 2912 N N . LEU A 1 375 ? -7.721 -3.916 -10.488 1.00 98.56 375 LEU A N 1
ATOM 2913 C CA . LEU A 1 375 ? -6.347 -4.238 -10.107 1.00 98.56 375 LEU A CA 1
ATOM 2914 C C . LEU A 1 375 ? -5.708 -5.130 -11.169 1.00 98.56 375 LEU A C 1
ATOM 2916 O O . LEU A 1 375 ? -6.377 -5.981 -11.754 1.00 98.56 375 LEU A O 1
ATOM 2920 N N . VAL A 1 376 ? -4.419 -4.923 -11.412 1.00 98.56 376 VAL A N 1
ATOM 2921 C CA . VAL A 1 376 ? -3.622 -5.751 -12.315 1.00 98.56 376 VAL A CA 1
ATOM 2922 C C . VAL A 1 376 ? -2.259 -6.022 -11.700 1.00 98.56 376 VAL A C 1
ATOM 2924 O O . VAL A 1 376 ? -1.629 -5.125 -11.139 1.00 98.56 376 VAL A O 1
ATOM 2927 N N . LYS A 1 377 ? -1.788 -7.254 -11.856 1.00 98.38 377 LYS A N 1
ATOM 2928 C CA . LYS A 1 377 ? -0.429 -7.688 -11.551 1.00 98.38 377 LYS A CA 1
ATOM 2929 C C . LYS A 1 377 ? -0.008 -8.657 -12.648 1.00 98.38 377 LYS A C 1
ATOM 2931 O O . LYS A 1 377 ? -0.790 -9.531 -13.010 1.00 98.38 377 LYS A O 1
ATOM 2936 N N . LEU A 1 378 ? 1.184 -8.476 -13.208 1.00 97.81 378 LEU A N 1
ATOM 2937 C CA . LEU A 1 378 ? 1.770 -9.472 -14.105 1.00 97.81 378 LEU A CA 1
ATOM 2938 C C . LEU A 1 378 ? 2.617 -10.444 -13.281 1.00 97.81 378 LEU A C 1
ATOM 2940 O O . LEU A 1 378 ? 3.449 -10.015 -12.484 1.00 97.81 378 LEU A O 1
ATOM 2944 N N . ASP A 1 379 ? 2.411 -11.744 -13.487 1.00 93.00 379 ASP A N 1
ATOM 2945 C CA . ASP A 1 379 ? 3.009 -12.804 -12.661 1.00 93.00 379 ASP A CA 1
ATOM 2946 C C . ASP A 1 379 ? 4.407 -13.249 -13.132 1.00 93.00 379 ASP A C 1
ATOM 2948 O O . ASP A 1 379 ? 4.899 -14.307 -12.744 1.00 93.00 379 ASP A O 1
ATOM 2952 N N . TRP A 1 380 ? 5.064 -12.459 -13.986 1.00 97.00 380 TRP A N 1
ATOM 2953 C CA . TRP A 1 380 ? 6.444 -12.695 -14.414 1.00 97.00 380 TRP A CA 1
ATOM 2954 C C . TRP A 1 380 ? 7.250 -11.387 -14.421 1.00 97.00 380 TRP A C 1
ATOM 2956 O O . TRP A 1 380 ? 6.661 -10.310 -14.553 1.00 97.00 380 TRP A O 1
ATOM 2966 N N . PRO A 1 381 ? 8.591 -11.446 -14.299 1.00 98.06 381 PRO A N 1
ATOM 2967 C CA . PRO A 1 381 ? 9.436 -10.265 -14.424 1.00 98.06 381 PRO A CA 1
ATOM 2968 C C . PRO A 1 381 ? 9.337 -9.670 -15.831 1.00 98.06 381 PRO A C 1
ATOM 2970 O O . PRO A 1 381 ? 9.575 -10.355 -16.827 1.00 98.06 381 PRO A O 1
ATOM 2973 N N . ILE A 1 382 ? 9.004 -8.385 -15.913 1.00 97.50 382 ILE A N 1
ATOM 2974 C CA . ILE A 1 382 ? 8.859 -7.649 -17.178 1.00 97.50 382 ILE A CA 1
ATOM 2975 C C . ILE A 1 382 ? 9.915 -6.570 -17.358 1.00 97.50 382 ILE A C 1
ATOM 2977 O O . ILE A 1 382 ? 10.073 -6.079 -18.470 1.00 97.50 382 ILE A O 1
ATOM 2981 N N . ALA A 1 383 ? 10.599 -6.173 -16.286 1.00 98.31 383 ALA A N 1
ATOM 2982 C CA . ALA A 1 383 ? 11.544 -5.072 -16.280 1.00 98.31 383 ALA A CA 1
ATOM 2983 C C . ALA A 1 383 ? 12.849 -5.456 -15.575 1.00 98.31 383 ALA A C 1
ATOM 2985 O O . ALA A 1 383 ? 12.865 -6.265 -14.648 1.00 98.31 383 ALA A O 1
ATOM 2986 N N . ARG A 1 384 ? 13.946 -4.821 -15.989 1.00 98.50 384 ARG A N 1
ATOM 2987 C CA . ARG A 1 384 ? 15.234 -4.866 -15.287 1.00 98.50 384 ARG A CA 1
ATOM 2988 C C . ARG A 1 384 ? 15.961 -3.536 -15.416 1.00 98.50 384 ARG A C 1
ATOM 2990 O O . ARG A 1 384 ? 15.933 -2.920 -16.480 1.00 98.50 384 ARG A O 1
ATOM 2997 N N . ILE A 1 385 ? 16.641 -3.116 -14.351 1.00 98.06 385 ILE A N 1
ATOM 2998 C CA . ILE A 1 385 ? 17.572 -1.980 -14.368 1.00 98.06 385 ILE A CA 1
ATOM 2999 C C . ILE A 1 385 ? 18.998 -2.557 -14.325 1.00 98.06 385 ILE A C 1
ATOM 3001 O O . ILE A 1 385 ? 19.479 -2.879 -13.239 1.00 98.06 385 ILE A O 1
ATOM 3005 N N . PRO A 1 386 ? 19.663 -2.784 -15.473 1.00 97.19 386 PRO A N 1
ATOM 3006 C CA . PRO A 1 386 ? 20.956 -3.466 -15.495 1.00 97.19 386 PRO A CA 1
ATOM 3007 C C . PRO A 1 386 ? 22.098 -2.552 -15.044 1.00 97.19 386 PRO A C 1
ATOM 3009 O O . PRO A 1 386 ? 22.148 -1.384 -15.432 1.00 97.19 386 PRO A O 1
ATOM 3012 N N . THR A 1 387 ? 23.055 -3.088 -14.284 1.00 96.62 387 THR A N 1
ATOM 3013 C CA . THR A 1 387 ? 24.304 -2.362 -14.011 1.00 96.62 387 THR A CA 1
ATOM 3014 C C . THR A 1 387 ? 25.177 -2.242 -15.260 1.00 96.62 387 THR A C 1
ATOM 3016 O O . THR A 1 387 ? 25.127 -3.060 -16.182 1.00 96.62 387 THR A O 1
ATOM 3019 N N . LEU A 1 388 ? 26.031 -1.213 -15.281 1.00 95.31 388 LEU A N 1
ATOM 3020 C CA . LEU A 1 388 ? 27.148 -1.162 -16.217 1.00 95.31 388 LEU A CA 1
ATOM 3021 C C . LEU A 1 388 ? 28.284 -2.048 -15.695 1.00 95.31 388 LEU A C 1
ATOM 3023 O O . LEU A 1 388 ? 28.660 -1.955 -14.528 1.00 95.31 388 LEU A O 1
ATOM 3027 N N . ALA A 1 389 ? 28.862 -2.879 -16.565 1.00 96.38 389 ALA A N 1
ATOM 3028 C CA . ALA A 1 389 ? 29.929 -3.787 -16.162 1.00 96.38 389 ALA A CA 1
ATOM 3029 C C . ALA A 1 389 ? 31.146 -3.025 -15.586 1.00 96.38 389 ALA A C 1
ATOM 3031 O O . ALA A 1 389 ? 31.583 -2.033 -16.177 1.00 96.38 389 ALA A O 1
ATOM 3032 N N . PRO A 1 390 ? 31.779 -3.524 -14.507 1.00 95.38 390 PRO A N 1
ATOM 3033 C CA . PRO A 1 390 ? 32.894 -2.834 -13.848 1.00 95.38 390 PRO A CA 1
ATOM 3034 C C . PRO A 1 390 ? 34.123 -2.650 -14.756 1.00 95.38 390 PRO A C 1
ATOM 3036 O O . PRO A 1 390 ? 34.935 -1.756 -14.538 1.00 95.38 390 PRO A O 1
ATOM 3039 N N . HIS A 1 391 ? 34.240 -3.448 -15.822 1.00 97.38 391 HIS A N 1
ATOM 3040 C CA . HIS A 1 391 ? 35.282 -3.335 -16.848 1.00 97.38 391 HIS A CA 1
ATOM 3041 C C . HIS A 1 391 ? 35.304 -1.970 -17.559 1.00 97.38 391 HIS A C 1
ATOM 3043 O O . HIS A 1 391 ? 36.333 -1.589 -18.109 1.00 97.38 391 HIS A O 1
ATOM 3049 N N . PHE A 1 392 ? 34.201 -1.213 -17.523 1.00 94.19 392 PHE A N 1
ATOM 3050 C CA . PHE A 1 392 ? 34.134 0.157 -18.042 1.00 94.19 392 PHE A CA 1
ATOM 3051 C C . PHE A 1 392 ? 34.721 1.210 -17.078 1.00 94.19 392 PHE A C 1
ATOM 3053 O O . PHE A 1 392 ? 34.657 2.411 -17.351 1.00 94.19 392 PHE A O 1
ATOM 3060 N N . GLY A 1 393 ? 35.325 0.786 -15.962 1.00 94.19 393 GLY A N 1
ATOM 3061 C CA . GLY A 1 393 ? 36.078 1.645 -15.053 1.00 94.19 393 GLY A CA 1
ATOM 3062 C C . GLY A 1 393 ? 35.201 2.691 -14.367 1.00 94.19 393 GLY A C 1
ATOM 3063 O O . GLY A 1 393 ? 34.124 2.381 -13.867 1.00 94.19 393 GLY A O 1
ATOM 3064 N N . ALA A 1 394 ? 35.659 3.947 -14.345 1.00 90.56 394 ALA A N 1
ATOM 3065 C CA . ALA A 1 394 ? 35.000 5.038 -13.620 1.00 90.56 394 ALA A CA 1
ATOM 3066 C C . ALA A 1 394 ? 33.516 5.230 -13.991 1.00 90.56 394 ALA A C 1
ATOM 3068 O O . ALA A 1 394 ? 32.720 5.598 -13.132 1.00 90.56 394 ALA A O 1
ATOM 3069 N N . ALA A 1 395 ? 33.125 4.932 -15.235 1.00 88.81 395 ALA A N 1
ATOM 3070 C CA . ALA A 1 395 ? 31.736 5.045 -15.681 1.00 88.81 395 ALA A CA 1
ATOM 3071 C C . ALA A 1 395 ? 30.778 4.070 -14.964 1.00 88.81 395 ALA A C 1
ATOM 3073 O O . ALA A 1 395 ? 29.581 4.339 -14.893 1.00 88.81 395 ALA A O 1
ATOM 3074 N N . ALA A 1 396 ? 31.289 2.954 -14.432 1.00 91.31 396 ALA A N 1
ATOM 3075 C CA . ALA A 1 396 ? 30.506 1.923 -13.751 1.00 91.31 396 ALA A CA 1
ATOM 3076 C C . ALA A 1 396 ? 30.347 2.160 -12.236 1.00 91.31 396 ALA A C 1
ATOM 3078 O O . ALA A 1 396 ? 29.712 1.354 -11.565 1.00 91.31 396 ALA A O 1
ATOM 3079 N N . ASN A 1 397 ? 30.901 3.249 -11.689 1.00 86.62 397 ASN A N 1
ATOM 3080 C CA . ASN A 1 397 ? 30.993 3.460 -10.236 1.00 86.62 397 ASN A CA 1
ATOM 3081 C C . ASN A 1 397 ? 30.024 4.523 -9.678 1.00 86.62 397 ASN A C 1
ATOM 3083 O O . ASN A 1 397 ? 30.064 4.816 -8.485 1.00 86.62 397 ASN A O 1
ATOM 3087 N N . GLY A 1 398 ? 29.145 5.090 -10.511 1.00 86.06 398 GLY A N 1
ATOM 3088 C CA . GLY A 1 398 ? 28.213 6.146 -10.106 1.00 86.06 398 GLY A CA 1
ATOM 3089 C C . GLY A 1 398 ? 28.897 7.469 -9.691 1.00 86.06 398 GLY A C 1
ATOM 3090 O O . GLY A 1 398 ? 30.104 7.627 -9.879 1.00 86.06 398 GLY A O 1
ATOM 3091 N N . PRO A 1 399 ? 28.145 8.451 -9.150 1.00 86.62 399 PRO A N 1
ATOM 3092 C CA . PRO A 1 399 ? 26.701 8.416 -8.925 1.00 86.62 399 PRO A CA 1
ATOM 3093 C C . PRO A 1 399 ? 25.935 8.298 -10.245 1.00 86.62 399 PRO A C 1
ATOM 3095 O O . PRO A 1 399 ? 26.295 8.916 -11.245 1.00 86.62 399 PRO A O 1
ATOM 3098 N N . PHE A 1 400 ? 24.887 7.479 -10.246 1.00 89.00 400 PHE A N 1
ATOM 3099 C CA . PHE A 1 400 ? 24.049 7.282 -11.421 1.00 89.00 400 PHE A CA 1
ATOM 3100 C C . PHE A 1 400 ? 22.881 8.258 -11.407 1.00 89.00 400 PHE A C 1
ATOM 3102 O O . PHE A 1 400 ? 22.236 8.461 -10.382 1.00 89.00 400 PHE A O 1
ATOM 3109 N N . ASN A 1 401 ? 22.596 8.849 -12.559 1.00 90.00 401 ASN A N 1
ATOM 3110 C CA . ASN A 1 401 ? 21.444 9.704 -12.758 1.00 90.00 401 ASN A CA 1
ATOM 3111 C C . ASN A 1 401 ? 20.157 8.847 -12.808 1.00 90.00 401 ASN A C 1
ATOM 3113 O O . ASN A 1 401 ? 20.013 8.041 -13.734 1.00 90.00 401 ASN A O 1
ATOM 3117 N N . PRO A 1 402 ? 19.200 9.026 -11.876 1.00 88.44 402 PRO A N 1
ATOM 3118 C CA . PRO A 1 402 ? 17.994 8.194 -11.828 1.00 88.44 402 PRO A CA 1
ATOM 3119 C C . PRO A 1 402 ? 17.102 8.311 -13.074 1.00 88.44 402 PRO A C 1
ATOM 3121 O O . PRO A 1 402 ? 16.446 7.350 -13.458 1.00 88.44 402 PRO A O 1
ATOM 3124 N N . GLU A 1 403 ? 17.105 9.464 -13.748 1.00 90.31 403 GLU A N 1
ATOM 3125 C CA . GLU A 1 403 ? 16.273 9.711 -14.933 1.00 90.31 403 GLU A CA 1
ATOM 3126 C C . GLU A 1 403 ? 16.788 8.972 -16.177 1.00 90.31 403 GLU A C 1
ATOM 3128 O O . GLU A 1 403 ? 16.002 8.475 -16.980 1.00 90.31 403 GLU A O 1
ATOM 3133 N N . THR A 1 404 ? 18.111 8.900 -16.347 1.00 87.75 404 THR A N 1
ATOM 3134 C CA . THR A 1 404 ? 18.740 8.462 -17.608 1.00 87.75 404 THR A CA 1
ATOM 3135 C C . THR A 1 404 ? 19.520 7.156 -17.505 1.00 87.75 404 THR A C 1
ATOM 3137 O O . THR A 1 404 ? 19.739 6.501 -18.525 1.00 87.75 404 THR A O 1
ATOM 3140 N N . GLN A 1 405 ? 19.972 6.784 -16.304 1.00 92.12 405 GLN A N 1
ATOM 3141 C CA . GLN A 1 405 ? 20.787 5.590 -16.065 1.00 92.12 405 GLN A CA 1
ATOM 3142 C C . GLN A 1 405 ? 20.027 4.510 -15.289 1.00 92.12 405 GLN A C 1
ATOM 3144 O O . GLN A 1 405 ? 20.422 3.354 -15.367 1.00 92.12 405 GLN A O 1
ATOM 3149 N N . MET A 1 406 ? 18.919 4.847 -14.618 1.00 94.88 406 MET A N 1
ATOM 3150 C CA . MET A 1 406 ? 18.040 3.872 -13.952 1.00 94.88 406 MET A CA 1
ATOM 3151 C C . MET A 1 406 ? 16.754 3.574 -14.736 1.00 94.88 406 MET A C 1
ATOM 3153 O O . MET A 1 406 ? 15.794 3.056 -14.175 1.00 94.88 406 MET A O 1
ATOM 3157 N N . THR A 1 407 ? 16.714 3.891 -16.034 1.00 96.31 407 THR A N 1
ATOM 3158 C CA . THR A 1 407 ? 15.557 3.625 -16.899 1.00 96.31 407 THR A CA 1
ATOM 3159 C C . THR A 1 407 ? 15.421 2.114 -17.172 1.00 96.31 407 THR A C 1
ATOM 3161 O O . THR A 1 407 ? 16.287 1.549 -17.851 1.00 96.31 407 THR A O 1
ATOM 3164 N N . PRO A 1 408 ? 14.351 1.443 -16.703 1.00 97.88 408 PRO A N 1
ATOM 3165 C CA . PRO A 1 408 ? 14.184 0.004 -16.874 1.00 97.88 408 PRO A CA 1
ATOM 3166 C C . PRO A 1 408 ? 14.091 -0.422 -18.342 1.00 97.88 408 PRO A C 1
ATOM 3168 O O . PRO A 1 408 ? 13.505 0.274 -19.173 1.00 97.88 408 PRO A O 1
ATOM 3171 N N . ILE A 1 409 ? 14.630 -1.600 -18.648 1.00 97.62 409 ILE A N 1
ATOM 3172 C CA . ILE A 1 409 ? 14.491 -2.292 -19.933 1.00 97.62 409 ILE A CA 1
ATOM 3173 C C . ILE A 1 409 ? 13.363 -3.315 -19.815 1.00 97.62 409 ILE A C 1
ATOM 3175 O O . ILE A 1 409 ? 13.354 -4.090 -18.861 1.00 97.62 409 ILE A O 1
ATOM 3179 N N . ILE A 1 410 ? 12.452 -3.335 -20.793 1.00 96.69 410 ILE A N 1
ATOM 3180 C CA . ILE A 1 410 ? 11.280 -4.231 -20.834 1.00 96.69 410 ILE A CA 1
ATOM 3181 C C . ILE A 1 410 ? 11.238 -5.162 -22.053 1.00 96.69 410 ILE A C 1
ATOM 3183 O O . ILE A 1 410 ? 10.301 -5.941 -22.226 1.00 96.69 410 ILE A O 1
ATOM 3187 N N . GLY A 1 411 ? 12.233 -5.082 -22.935 1.00 93.81 411 GLY A N 1
ATOM 3188 C CA . GLY A 1 411 ? 12.333 -5.982 -24.075 1.00 93.81 411 GLY A CA 1
ATOM 3189 C C . GLY A 1 411 ? 13.353 -5.547 -25.116 1.00 93.81 411 GLY A C 1
ATOM 3190 O O . GLY A 1 411 ? 14.014 -4.520 -24.982 1.00 93.81 411 GLY A O 1
ATOM 3191 N N . LEU A 1 412 ? 13.445 -6.348 -26.174 1.00 91.19 412 LEU A N 1
ATOM 3192 C CA . LEU A 1 412 ? 14.207 -6.057 -27.383 1.00 91.19 412 LEU A CA 1
ATOM 3193 C C . LEU A 1 412 ? 13.260 -5.658 -28.512 1.00 91.19 412 LEU A C 1
ATOM 3195 O O . LEU A 1 412 ? 12.134 -6.161 -28.607 1.00 91.19 412 LEU A O 1
ATOM 3199 N N . ASP A 1 413 ? 13.746 -4.779 -29.374 1.00 79.88 413 ASP A N 1
ATOM 3200 C CA . ASP A 1 413 ? 13.107 -4.438 -30.635 1.00 79.88 413 ASP A CA 1
ATOM 3201 C C . ASP A 1 413 ? 13.489 -5.502 -31.675 1.00 79.88 413 ASP A C 1
ATOM 3203 O O . ASP A 1 413 ? 14.664 -5.648 -32.006 1.00 79.88 413 ASP A O 1
ATOM 3207 N N . GLY A 1 414 ? 12.519 -6.308 -32.125 1.00 60.44 414 GLY A N 1
ATOM 3208 C CA . GLY A 1 414 ? 12.715 -7.260 -33.231 1.00 60.44 414 GLY A CA 1
ATOM 3209 C C . GLY A 1 414 ? 12.721 -8.761 -32.904 1.00 60.44 414 GLY A C 1
ATOM 3210 O O . GLY A 1 414 ? 13.729 -9.436 -33.074 1.00 60.44 414 GLY A O 1
ATOM 3211 N N . THR A 1 415 ? 11.553 -9.328 -32.588 1.00 49.22 415 THR A N 1
ATOM 3212 C CA . THR A 1 415 ? 11.232 -10.721 -33.007 1.00 49.22 415 THR A CA 1
ATOM 3213 C C . THR A 1 415 ? 9.857 -10.845 -33.659 1.00 49.22 415 THR A C 1
ATOM 3215 O O . THR A 1 415 ? 9.687 -11.714 -34.499 1.00 49.22 415 THR A O 1
ATOM 3218 N N . ASP A 1 416 ? 8.944 -9.907 -33.400 1.00 46.66 416 ASP A N 1
ATOM 3219 C CA . ASP A 1 416 ? 7.767 -9.653 -34.230 1.00 46.66 416 ASP A CA 1
ATOM 3220 C C . ASP A 1 416 ? 7.717 -8.148 -34.499 1.00 46.66 416 ASP A C 1
ATOM 3222 O O . ASP A 1 416 ? 7.405 -7.358 -33.603 1.00 46.66 416 ASP A O 1
ATOM 3226 N N . SER A 1 417 ? 8.086 -7.729 -35.709 1.00 43.81 417 SER A N 1
ATOM 3227 C CA . SER A 1 417 ? 7.930 -6.344 -36.152 1.00 43.81 417 SER A CA 1
ATOM 3228 C C . SER A 1 417 ? 6.438 -6.017 -36.218 1.00 43.81 417 SER A C 1
ATOM 3230 O O . SER A 1 417 ? 5.769 -6.272 -37.219 1.00 43.81 417 SER A O 1
ATOM 3232 N N . SER A 1 418 ? 5.894 -5.486 -35.127 1.00 45.06 418 SER A N 1
ATOM 3233 C CA . SER A 1 418 ? 4.590 -4.842 -35.156 1.00 45.06 418 SER A CA 1
ATOM 3234 C C . SER A 1 418 ? 4.694 -3.593 -36.039 1.00 45.06 418 SER A C 1
ATOM 3236 O O . SER A 1 418 ? 5.643 -2.834 -35.865 1.00 45.06 418 SER A O 1
ATOM 3238 N N . PRO A 1 419 ? 3.722 -3.308 -36.920 1.00 43.12 419 PRO A N 1
ATOM 3239 C CA . PRO A 1 419 ? 3.725 -2.127 -37.792 1.00 43.12 419 PRO A CA 1
ATOM 3240 C C . PRO A 1 419 ? 3.514 -0.794 -37.045 1.00 43.12 419 PRO A C 1
ATOM 3242 O O . PRO A 1 419 ? 3.179 0.210 -37.665 1.00 43.12 419 PRO A O 1
ATOM 3245 N N . TYR A 1 420 ? 3.683 -0.761 -35.719 1.00 44.84 420 TYR A N 1
ATOM 3246 C CA . TYR A 1 420 ? 3.680 0.492 -34.971 1.00 44.84 420 TYR A CA 1
ATOM 3247 C C . TYR A 1 420 ? 5.068 1.103 -35.120 1.00 44.84 420 TYR A C 1
ATOM 3249 O O . TYR A 1 420 ? 5.997 0.739 -34.401 1.00 44.84 420 TYR A O 1
ATOM 3257 N N . GLU A 1 421 ? 5.186 1.961 -36.132 1.00 43.53 421 GLU A N 1
ATOM 3258 C CA . GLU A 1 421 ? 6.356 2.778 -36.431 1.00 43.53 421 GLU A CA 1
ATOM 3259 C C . GLU A 1 421 ? 6.958 3.387 -35.161 1.00 43.53 421 GLU A C 1
ATOM 3261 O O . GLU A 1 421 ? 6.256 3.769 -34.218 1.00 43.53 421 GLU A O 1
ATOM 3266 N N . HIS A 1 422 ? 8.288 3.447 -35.159 1.00 43.88 422 HIS A N 1
ATOM 3267 C CA . HIS A 1 422 ? 9.109 4.086 -34.144 1.00 43.88 422 HIS A CA 1
ATOM 3268 C C . HIS A 1 422 ? 8.484 5.414 -33.700 1.00 43.88 422 HIS A C 1
ATOM 3270 O O . HIS A 1 422 ? 8.286 6.316 -34.510 1.00 43.88 422 HIS A O 1
ATOM 3276 N N . ALA A 1 423 ? 8.164 5.536 -32.410 1.00 45.38 423 ALA A N 1
ATOM 3277 C CA . ALA A 1 423 ? 7.711 6.807 -31.868 1.00 45.38 423 ALA A CA 1
ATOM 3278 C C . ALA A 1 423 ? 8.830 7.844 -32.040 1.00 45.38 423 ALA A C 1
ATOM 3280 O O . ALA A 1 423 ? 9.885 7.740 -31.409 1.00 45.38 423 ALA A O 1
ATOM 3281 N N . GLU A 1 424 ? 8.599 8.823 -32.915 1.00 38.88 424 GLU A N 1
ATOM 3282 C CA . GLU A 1 424 ? 9.473 9.980 -33.081 1.00 38.88 424 GLU A CA 1
ATOM 3283 C C . GLU A 1 424 ? 9.577 10.748 -31.748 1.00 38.88 424 GLU A C 1
ATOM 3285 O O . GLU A 1 424 ? 8.574 10.928 -31.043 1.00 38.88 424 GLU A O 1
ATOM 3290 N N . PRO A 1 425 ? 10.778 11.208 -31.360 1.00 41.22 425 PRO A N 1
ATOM 3291 C CA . PRO A 1 425 ? 10.989 11.845 -30.072 1.00 41.22 425 PRO A CA 1
ATOM 3292 C C . PRO A 1 425 ? 10.244 13.182 -29.986 1.00 41.22 425 PRO A C 1
ATOM 3294 O O . PRO A 1 425 ? 10.466 14.070 -30.802 1.00 41.22 425 PRO A O 1
ATOM 3297 N N . PHE A 1 426 ? 9.417 13.318 -28.942 1.00 46.97 426 PHE A N 1
ATOM 3298 C CA . PHE A 1 426 ? 8.992 14.541 -28.232 1.00 46.97 426 PHE A CA 1
ATOM 3299 C C . PHE A 1 426 ? 8.449 15.761 -29.009 1.00 46.97 426 PHE A C 1
ATOM 3301 O O . PHE A 1 426 ? 7.954 16.683 -28.363 1.00 46.97 426 PHE A O 1
ATOM 3308 N N . ASN A 1 427 ? 8.468 15.800 -30.341 1.00 41.28 427 ASN A N 1
ATOM 3309 C CA . ASN A 1 427 ? 8.102 17.000 -31.098 1.00 41.28 427 ASN A CA 1
ATOM 3310 C C . ASN A 1 427 ? 6.594 17.165 -31.308 1.00 41.28 427 ASN A C 1
ATOM 3312 O O . ASN A 1 427 ? 6.158 18.276 -31.581 1.00 41.28 427 ASN A O 1
ATOM 3316 N N . ASN A 1 428 ? 5.800 16.105 -31.136 1.00 40.81 428 ASN A N 1
ATOM 3317 C CA . ASN A 1 428 ? 4.338 16.161 -31.165 1.00 40.81 428 ASN A CA 1
ATOM 3318 C C . ASN A 1 428 ? 3.761 15.142 -30.172 1.00 40.81 428 ASN A C 1
ATOM 3320 O O . ASN A 1 428 ? 3.441 14.022 -30.570 1.00 40.81 428 ASN A O 1
ATOM 3324 N N . PRO A 1 429 ? 3.619 15.471 -28.875 1.00 42.53 429 PRO A N 1
ATOM 3325 C CA . PRO A 1 429 ? 2.799 14.636 -28.011 1.00 42.53 429 PRO A CA 1
ATOM 3326 C C . PRO A 1 429 ? 1.380 14.581 -28.615 1.00 42.53 429 PRO A C 1
ATOM 3328 O O . PRO A 1 429 ? 0.835 15.640 -28.944 1.00 42.53 429 PRO A O 1
ATOM 3331 N N . PRO A 1 430 ? 0.739 13.403 -28.739 1.00 44.56 430 PRO A N 1
ATOM 3332 C CA . PRO A 1 430 ? -0.619 13.261 -29.285 1.00 44.56 430 PRO A CA 1
ATOM 3333 C C . PRO A 1 430 ? -1.706 13.868 -28.371 1.00 44.56 430 PRO A C 1
ATOM 3335 O O . PRO A 1 430 ? -2.880 13.529 -28.453 1.00 44.56 430 PRO A O 1
ATOM 3338 N N . LEU A 1 431 ? -1.333 14.804 -27.496 1.00 45.47 431 LEU A N 1
ATOM 3339 C CA . LEU A 1 431 ? -2.189 15.408 -26.485 1.00 45.47 431 LEU A CA 1
ATOM 3340 C C . LEU A 1 431 ? -3.248 16.366 -27.058 1.00 45.47 431 LEU A C 1
ATOM 3342 O O . LEU A 1 431 ? -4.120 16.779 -26.302 1.0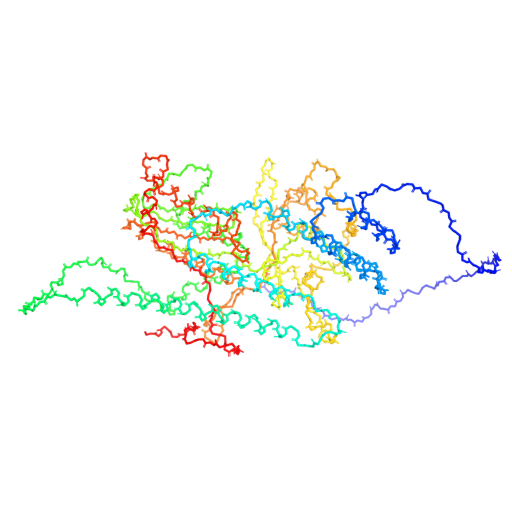0 45.47 431 LEU A O 1
ATOM 3346 N N . ILE A 1 432 ? -3.200 16.755 -28.343 1.00 43.00 432 ILE A N 1
ATOM 3347 C CA . ILE A 1 432 ? -4.071 17.833 -28.867 1.00 43.00 432 ILE A CA 1
ATOM 3348 C C . ILE A 1 432 ? -4.533 17.633 -30.328 1.00 43.00 432 ILE A C 1
ATOM 3350 O O . ILE A 1 432 ? -4.727 18.608 -31.044 1.00 43.00 432 ILE A O 1
ATOM 3354 N N . HIS A 1 433 ? -4.729 16.405 -30.821 1.00 34.22 433 HIS A N 1
ATOM 3355 C CA . HIS A 1 433 ? -5.400 16.209 -32.122 1.00 34.22 433 HIS A CA 1
ATOM 3356 C C . HIS A 1 433 ? -6.472 15.113 -32.034 1.00 34.22 433 HIS A C 1
ATOM 3358 O O . HIS A 1 433 ? -6.164 13.929 -32.050 1.00 34.22 433 HIS A O 1
ATOM 3364 N N . GLY A 1 434 ? -7.743 15.531 -31.958 1.00 39.19 434 GLY A N 1
ATOM 3365 C CA . GLY A 1 434 ? -8.915 14.655 -32.096 1.00 39.19 434 GLY A CA 1
ATOM 3366 C C . GLY A 1 434 ? -9.531 14.182 -30.777 1.00 39.19 434 GLY A C 1
ATOM 3367 O O . GLY A 1 434 ? -9.495 13.000 -30.452 1.00 39.19 434 GLY A O 1
ATOM 3368 N N . ALA A 1 435 ? -10.149 15.099 -30.031 1.00 38.84 435 ALA A N 1
ATOM 3369 C CA . ALA A 1 435 ? -10.912 14.827 -28.811 1.00 38.84 435 ALA A CA 1
ATOM 3370 C C . ALA A 1 435 ? -12.253 14.107 -29.084 1.00 38.84 435 ALA A C 1
ATOM 3372 O O . ALA A 1 435 ? -13.320 14.627 -28.763 1.00 38.84 435 ALA A O 1
ATOM 3373 N N . HIS A 1 436 ? -12.200 12.909 -29.670 1.00 43.53 436 HIS A N 1
ATOM 3374 C CA . HIS A 1 436 ? -13.368 12.033 -29.795 1.00 43.53 436 HIS A CA 1
ATOM 3375 C C . HIS A 1 436 ? -13.221 10.682 -29.075 1.00 43.53 436 HIS A C 1
ATOM 3377 O O . HIS A 1 436 ? -14.244 10.059 -28.825 1.00 43.53 436 HIS A O 1
ATOM 3383 N N . ASP A 1 437 ? -12.020 10.284 -28.621 1.00 54.62 437 ASP A N 1
ATOM 3384 C CA . ASP A 1 437 ? -11.826 9.102 -27.758 1.00 54.62 437 ASP A CA 1
ATOM 3385 C C . ASP A 1 437 ? -10.598 9.257 -26.833 1.00 54.62 437 ASP A C 1
ATOM 3387 O O . ASP A 1 437 ? -9.483 8.852 -27.160 1.00 54.62 437 ASP A O 1
ATOM 3391 N N . GLY A 1 438 ? -10.782 9.838 -25.640 1.00 57.16 438 GLY A N 1
ATOM 3392 C CA . GLY A 1 438 ? -9.688 10.091 -24.681 1.00 57.16 438 GLY A CA 1
ATOM 3393 C C . GLY A 1 438 ? -8.920 8.841 -24.222 1.00 57.16 438 GLY A C 1
ATOM 3394 O O . GLY A 1 438 ? -7.768 8.937 -23.812 1.00 57.16 438 GLY A O 1
ATOM 3395 N N . ALA A 1 439 ? -9.519 7.660 -24.346 1.00 59.41 439 ALA A N 1
ATOM 3396 C CA . ALA A 1 439 ? -8.881 6.400 -23.992 1.00 59.41 439 ALA A CA 1
ATOM 3397 C C . ALA A 1 439 ? -8.015 5.819 -25.137 1.00 59.41 439 ALA A C 1
ATOM 3399 O O . ALA A 1 439 ? -6.996 5.184 -24.871 1.00 59.41 439 ALA A O 1
ATOM 3400 N N . ASN A 1 440 ? -8.300 6.163 -26.404 1.00 67.06 440 ASN A N 1
ATOM 3401 C CA . ASN A 1 440 ? -7.351 5.959 -27.509 1.00 67.06 440 ASN A CA 1
ATOM 3402 C C . ASN A 1 440 ? -6.111 6.859 -27.364 1.00 67.06 440 ASN A C 1
ATOM 3404 O O . ASN A 1 440 ? -5.005 6.434 -27.690 1.00 67.06 440 ASN A O 1
ATOM 3408 N N . ALA A 1 441 ? -6.275 8.075 -26.832 1.00 74.00 441 ALA A N 1
ATOM 3409 C CA . ALA A 1 441 ? -5.152 8.977 -26.576 1.00 74.00 441 ALA A CA 1
ATOM 3410 C C . ALA A 1 441 ? -4.225 8.464 -25.458 1.00 74.00 441 ALA A C 1
ATOM 3412 O O . ALA A 1 441 ? -3.010 8.589 -25.576 1.00 74.00 441 ALA A O 1
ATOM 3413 N N . PHE A 1 442 ? -4.769 7.845 -24.400 1.00 89.69 442 PHE A N 1
ATOM 3414 C CA . PHE A 1 442 ? -3.961 7.285 -23.310 1.00 89.69 442 PHE A CA 1
ATOM 3415 C C . PHE A 1 442 ? -3.103 6.098 -23.757 1.00 89.69 442 PHE A C 1
ATOM 3417 O O . PHE A 1 442 ? -1.904 6.079 -23.499 1.00 89.69 442 PHE A O 1
ATOM 3424 N N . ILE A 1 443 ? -3.675 5.107 -24.448 1.00 90.19 443 ILE A N 1
ATOM 3425 C CA . ILE A 1 443 ? -2.909 3.909 -24.839 1.00 90.19 443 ILE A CA 1
ATOM 3426 C C . ILE A 1 443 ? -1.733 4.234 -25.774 1.00 90.19 443 ILE A C 1
ATOM 3428 O O . ILE A 1 443 ? -0.735 3.518 -25.764 1.00 90.19 443 ILE A O 1
ATOM 3432 N N . GLN A 1 444 ? -1.823 5.328 -26.540 1.00 88.56 444 GLN A N 1
ATOM 3433 C CA . GLN A 1 444 ? -0.753 5.811 -27.417 1.00 88.56 444 GLN A CA 1
ATOM 3434 C C . GLN A 1 444 ? 0.430 6.424 -26.658 1.00 88.56 444 GLN A C 1
ATOM 3436 O O . GLN A 1 444 ? 1.495 6.580 -27.244 1.00 88.56 444 GLN A O 1
ATOM 3441 N N . THR A 1 445 ? 0.283 6.767 -25.374 1.00 91.56 445 THR A N 1
ATOM 3442 C CA . THR A 1 445 ? 1.398 7.267 -24.552 1.00 91.56 445 THR A CA 1
ATOM 3443 C C . THR A 1 445 ? 2.172 6.150 -23.844 1.00 91.56 445 THR A C 1
ATOM 3445 O O . THR A 1 445 ? 3.125 6.422 -23.104 1.00 91.56 445 THR A O 1
ATOM 3448 N N . GLN A 1 446 ? 1.772 4.891 -24.052 1.00 94.94 446 GLN A N 1
ATOM 3449 C CA . GLN A 1 446 ? 2.299 3.715 -23.363 1.00 94.94 446 GLN A CA 1
ATOM 3450 C C . GLN A 1 446 ? 2.984 2.747 -24.341 1.00 94.94 446 GLN A C 1
ATOM 3452 O O . GLN A 1 446 ? 2.604 2.676 -25.510 1.00 94.94 446 GLN A O 1
ATOM 3457 N N . PRO A 1 447 ? 3.956 1.928 -23.891 1.00 93.88 447 PRO A N 1
ATOM 3458 C CA . PRO A 1 447 ? 4.538 0.888 -24.737 1.00 93.88 447 PRO A CA 1
ATOM 3459 C C . PRO A 1 447 ? 3.463 -0.101 -25.246 1.00 93.88 447 PRO A C 1
ATOM 3461 O O . PRO A 1 447 ? 2.799 -0.741 -24.423 1.00 93.88 447 PRO A O 1
ATOM 3464 N N . PRO A 1 448 ? 3.307 -0.325 -26.569 1.00 91.50 448 PRO A N 1
ATOM 3465 C CA . PRO A 1 448 ? 2.206 -1.136 -27.112 1.00 91.50 448 PRO A CA 1
ATOM 3466 C C . PRO A 1 448 ? 2.158 -2.577 -26.584 1.00 91.50 448 PRO A C 1
ATOM 3468 O O . PRO A 1 448 ? 1.090 -3.130 -26.314 1.00 91.50 448 PRO A O 1
ATOM 3471 N N . ARG A 1 449 ? 3.328 -3.197 -26.379 1.00 91.75 449 ARG A N 1
ATOM 3472 C CA . ARG A 1 449 ? 3.426 -4.550 -25.807 1.00 91.75 449 ARG A CA 1
ATOM 3473 C C . ARG A 1 449 ? 2.998 -4.591 -24.338 1.00 91.75 449 ARG A C 1
ATOM 3475 O O . ARG A 1 449 ? 2.434 -5.598 -23.918 1.00 91.75 449 ARG A O 1
ATOM 3482 N N . LEU A 1 450 ? 3.217 -3.508 -23.589 1.00 95.88 450 LEU A N 1
ATOM 3483 C CA . LEU A 1 450 ? 2.753 -3.391 -22.208 1.00 95.88 450 LEU A CA 1
ATOM 3484 C C . LEU A 1 450 ? 1.230 -3.238 -22.162 1.00 95.88 450 LEU A C 1
ATOM 3486 O O . LEU A 1 450 ? 0.581 -3.966 -21.421 1.00 95.88 450 LEU A O 1
ATOM 3490 N N . VAL A 1 451 ? 0.654 -2.378 -23.011 1.00 95.88 451 VAL A N 1
ATOM 3491 C CA . VAL A 1 451 ? -0.808 -2.230 -23.165 1.00 95.88 451 VAL A CA 1
ATOM 3492 C C . VAL A 1 451 ? -1.461 -3.587 -23.435 1.00 95.88 451 VAL A C 1
ATOM 3494 O O . VAL A 1 451 ? -2.421 -3.952 -22.760 1.00 95.88 451 VAL A O 1
ATOM 3497 N N . LYS A 1 452 ? -0.901 -4.373 -24.363 1.00 95.12 452 LYS A N 1
ATOM 3498 C CA . LYS A 1 452 ? -1.378 -5.730 -24.666 1.00 95.12 452 LYS A CA 1
ATOM 3499 C C . LYS A 1 452 ? -1.274 -6.674 -23.463 1.00 95.12 452 LYS A C 1
ATOM 3501 O O . LYS A 1 452 ? -2.222 -7.403 -23.185 1.00 95.12 452 LYS A O 1
ATOM 3506 N N . ALA A 1 453 ? -0.145 -6.675 -22.752 1.00 96.88 453 ALA A N 1
ATOM 3507 C CA . ALA A 1 453 ? 0.056 -7.536 -21.585 1.00 96.88 453 ALA A CA 1
ATOM 3508 C C . ALA A 1 453 ? -0.932 -7.211 -20.452 1.00 96.88 453 ALA A C 1
ATOM 3510 O O . ALA A 1 453 ? -1.577 -8.117 -19.927 1.00 96.88 453 ALA A O 1
ATOM 3511 N N . ILE A 1 454 ? -1.108 -5.925 -20.136 1.00 98.19 454 ILE A N 1
ATOM 3512 C CA . ILE A 1 454 ? -2.066 -5.446 -19.132 1.00 98.19 454 ILE A CA 1
ATOM 3513 C C . ILE A 1 454 ? -3.505 -5.744 -19.564 1.00 98.19 454 ILE A C 1
ATOM 3515 O O . ILE A 1 454 ? -4.280 -6.283 -18.779 1.00 98.19 454 ILE A O 1
ATOM 3519 N N . GLY A 1 455 ? -3.856 -5.470 -20.824 1.00 97.06 455 GLY A N 1
ATOM 3520 C CA . GLY A 1 455 ? -5.180 -5.770 -21.365 1.00 97.06 455 GLY A CA 1
ATOM 3521 C C . GLY A 1 455 ? -5.526 -7.259 -21.277 1.00 97.06 455 GLY A C 1
ATOM 3522 O O . GLY A 1 455 ? -6.617 -7.605 -20.832 1.00 97.06 455 GLY A O 1
ATOM 3523 N N . ASN A 1 456 ? -4.579 -8.141 -21.611 1.00 96.75 456 ASN A N 1
ATOM 3524 C CA . ASN A 1 456 ? -4.745 -9.588 -21.458 1.00 96.75 456 ASN A CA 1
ATOM 3525 C C . ASN A 1 456 ? -4.925 -10.005 -19.993 1.00 96.75 456 ASN A C 1
ATOM 3527 O O . ASN A 1 456 ? -5.813 -10.801 -19.701 1.00 96.75 456 ASN A O 1
ATOM 3531 N N . ALA A 1 457 ? -4.119 -9.459 -19.076 1.00 97.50 457 ALA A N 1
ATOM 3532 C CA . ALA A 1 457 ? -4.225 -9.754 -17.646 1.00 97.50 457 ALA A CA 1
ATOM 3533 C C . ALA A 1 457 ? -5.570 -9.301 -17.047 1.00 97.50 457 ALA A C 1
ATOM 3535 O O . ALA A 1 457 ? -6.093 -9.938 -16.139 1.00 97.50 457 ALA A O 1
ATOM 3536 N N . LEU A 1 458 ? -6.167 -8.241 -17.597 1.00 96.94 458 LEU A N 1
ATOM 3537 C CA . LEU A 1 458 ? -7.504 -7.762 -17.236 1.00 96.94 458 LEU A CA 1
ATOM 3538 C C . LEU A 1 458 ? -8.652 -8.523 -17.927 1.00 96.94 458 LEU A C 1
ATOM 3540 O O . LEU A 1 458 ? -9.819 -8.193 -17.703 1.00 96.94 458 LEU A O 1
ATOM 3544 N N . GLY A 1 459 ? -8.349 -9.497 -18.793 1.00 96.25 459 GLY A N 1
ATOM 3545 C CA . GLY A 1 459 ? -9.347 -10.221 -19.585 1.00 96.25 459 GLY A CA 1
ATOM 3546 C C . GLY A 1 459 ? -10.030 -9.367 -20.661 1.00 96.25 459 GLY A C 1
ATOM 3547 O O . GLY A 1 459 ? -11.130 -9.698 -21.103 1.00 96.25 459 GLY A O 1
ATOM 3548 N N . LEU A 1 460 ? -9.413 -8.256 -21.076 1.00 94.56 460 LEU A N 1
ATOM 3549 C CA . LEU A 1 460 ? -9.919 -7.406 -22.152 1.00 94.56 460 LEU A CA 1
ATOM 3550 C C . LEU A 1 460 ? -9.595 -8.022 -23.514 1.00 94.56 460 LEU A C 1
ATOM 3552 O O . LEU A 1 460 ? -8.525 -8.594 -23.729 1.00 94.56 460 LEU A O 1
ATOM 3556 N N . ARG A 1 461 ? -10.505 -7.852 -24.473 1.00 92.31 461 ARG A N 1
ATOM 3557 C CA . ARG A 1 461 ? -10.240 -8.220 -25.866 1.00 92.31 461 ARG A CA 1
ATOM 3558 C C . ARG A 1 461 ? -9.394 -7.143 -26.546 1.00 92.31 461 ARG A C 1
ATOM 3560 O O . ARG A 1 461 ? -9.492 -5.967 -26.193 1.00 92.31 461 ARG A O 1
ATOM 3567 N N . ALA A 1 462 ? -8.615 -7.525 -27.555 1.00 88.50 462 ALA A N 1
ATOM 3568 C CA . ALA A 1 462 ? -7.711 -6.609 -28.254 1.00 88.50 462 ALA A CA 1
ATOM 3569 C C . ALA A 1 462 ? -8.425 -5.399 -28.891 1.00 88.50 462 ALA A C 1
ATOM 3571 O O . ALA A 1 462 ? -7.895 -4.293 -28.856 1.00 88.50 462 ALA A O 1
ATOM 3572 N N . ASP A 1 463 ? -9.650 -5.581 -29.394 1.00 85.62 463 ASP A N 1
ATOM 3573 C CA . ASP A 1 463 ? -10.516 -4.516 -29.930 1.00 85.62 463 ASP A CA 1
ATOM 3574 C C . ASP A 1 463 ? -11.017 -3.532 -28.856 1.00 85.62 463 ASP A C 1
ATOM 3576 O O . ASP A 1 463 ? -11.585 -2.495 -29.184 1.00 85.62 463 ASP A O 1
ATOM 3580 N N . THR A 1 464 ? -10.801 -3.841 -27.574 1.00 90.25 464 THR A N 1
ATOM 3581 C CA . THR A 1 464 ? -11.306 -3.074 -26.425 1.00 90.25 464 THR A CA 1
ATOM 3582 C C . THR A 1 464 ? -10.211 -2.482 -25.542 1.00 90.25 464 THR A C 1
ATOM 3584 O O . THR A 1 464 ? -10.525 -1.898 -24.508 1.00 90.25 464 THR A O 1
ATOM 3587 N N . TYR A 1 465 ? -8.928 -2.579 -25.903 1.00 91.19 465 TYR A N 1
ATOM 3588 C CA . TYR A 1 465 ? -7.850 -1.964 -25.108 1.00 91.19 465 TYR A CA 1
ATOM 3589 C C . TYR A 1 465 ? -7.988 -0.442 -24.992 1.00 91.19 465 TYR A C 1
ATOM 3591 O O . TYR A 1 465 ? -7.601 0.132 -23.978 1.00 91.19 465 TYR A O 1
ATOM 3599 N N . SER A 1 466 ? -8.630 0.189 -25.975 1.00 88.81 466 SER A N 1
ATOM 3600 C CA . SER A 1 466 ? -9.045 1.592 -25.945 1.00 88.81 466 SER A CA 1
ATOM 3601 C C . SER A 1 466 ? -10.084 1.914 -24.869 1.00 88.81 466 SER A C 1
ATOM 3603 O O . SER A 1 466 ? -10.480 3.059 -24.759 1.00 88.81 466 SER A O 1
ATOM 3605 N N . SER A 1 467 ? -10.555 0.949 -24.075 1.00 91.88 467 SER A N 1
ATOM 3606 C CA . SER A 1 467 ? -11.358 1.219 -22.876 1.00 91.88 467 SER A CA 1
ATOM 3607 C C . SER A 1 467 ? -10.505 1.615 -21.668 1.00 91.88 467 SER A C 1
ATOM 3609 O O . SER A 1 467 ? -11.045 2.162 -20.708 1.00 91.88 467 SER A O 1
ATOM 3611 N N . MET A 1 468 ? -9.188 1.370 -21.689 1.00 94.50 468 MET A N 1
ATOM 3612 C CA . MET A 1 468 ? -8.282 1.812 -20.628 1.00 94.50 468 MET A CA 1
ATOM 3613 C C . MET A 1 468 ? -8.108 3.329 -20.703 1.00 94.50 468 MET A C 1
ATOM 3615 O O . MET A 1 468 ? -7.525 3.860 -21.643 1.00 94.50 468 MET A O 1
ATOM 3619 N N . VAL A 1 469 ? -8.635 4.027 -19.702 1.00 94.75 469 VAL A N 1
ATOM 3620 C CA . VAL A 1 469 ? -8.644 5.493 -19.633 1.00 94.75 469 VAL A CA 1
ATOM 3621 C C . VAL A 1 469 ? -7.355 6.018 -19.011 1.00 94.75 469 VAL A C 1
ATOM 3623 O O . VAL A 1 469 ? -6.852 7.062 -19.416 1.00 94.75 469 VAL A O 1
ATOM 3626 N N . ASN A 1 470 ? -6.852 5.322 -17.991 1.00 95.94 470 ASN A N 1
ATOM 3627 C CA . ASN A 1 470 ? -5.604 5.645 -17.311 1.00 95.94 470 ASN A CA 1
ATOM 3628 C C . ASN A 1 470 ? -5.147 4.453 -16.458 1.00 95.94 470 ASN A C 1
ATOM 3630 O O . ASN A 1 470 ? -5.924 3.527 -16.214 1.00 95.94 470 ASN A O 1
ATOM 3634 N N . TRP A 1 471 ? -3.927 4.498 -15.937 1.00 97.88 471 TRP A N 1
ATOM 3635 C CA . TRP A 1 471 ? -3.464 3.564 -14.919 1.00 97.88 471 TRP A CA 1
ATOM 3636 C C . TRP A 1 471 ? -2.570 4.243 -13.890 1.00 97.88 471 TRP A C 1
ATOM 3638 O O . TRP A 1 471 ? -2.010 5.311 -14.117 1.00 97.88 471 TRP A O 1
ATOM 3648 N N . GLU A 1 472 ? -2.411 3.580 -12.757 1.00 98.50 472 GLU A N 1
ATOM 3649 C CA . GLU A 1 472 ? -1.365 3.870 -11.795 1.00 98.50 472 GLU A CA 1
ATOM 3650 C C . GLU A 1 472 ? -0.653 2.554 -11.513 1.00 98.50 472 GLU A C 1
ATOM 3652 O O . GLU A 1 472 ? -1.160 1.703 -10.777 1.00 98.50 472 GLU A O 1
ATOM 3657 N N . LEU A 1 473 ? 0.475 2.366 -12.198 1.00 98.75 473 LEU A N 1
ATOM 3658 C CA . LEU A 1 473 ? 1.289 1.161 -12.137 1.00 98.75 473 LEU A CA 1
ATOM 3659 C C . LEU A 1 473 ? 2.661 1.491 -11.566 1.00 98.75 473 LEU A C 1
ATOM 3661 O O . LEU A 1 473 ? 3.204 2.574 -11.793 1.00 98.75 473 LEU A O 1
ATOM 3665 N N . GLU A 1 474 ? 3.239 0.521 -10.881 1.00 98.56 474 GLU A N 1
ATOM 3666 C CA . GLU A 1 474 ? 4.551 0.622 -10.265 1.00 98.56 474 GLU A CA 1
ATOM 3667 C C . GLU A 1 474 ? 5.316 -0.693 -10.396 1.00 98.56 474 GLU A C 1
ATOM 3669 O O . GLU A 1 474 ? 4.730 -1.771 -10.556 1.00 98.56 474 GLU A O 1
ATOM 3674 N N . LEU A 1 475 ? 6.642 -0.580 -10.391 1.00 98.69 475 LEU A N 1
ATOM 3675 C CA . LEU A 1 475 ? 7.539 -1.724 -10.446 1.00 98.69 475 LEU A CA 1
ATOM 3676 C C . LEU A 1 475 ? 7.798 -2.274 -9.047 1.00 98.69 475 LEU A C 1
ATOM 3678 O O . LEU A 1 475 ? 7.846 -1.530 -8.075 1.00 98.69 475 LEU A O 1
ATOM 3682 N N . PHE A 1 476 ? 8.014 -3.580 -8.943 1.00 98.50 476 PHE A N 1
ATOM 3683 C CA . PHE A 1 476 ? 8.320 -4.230 -7.670 1.00 98.50 476 PHE A CA 1
ATOM 3684 C C . PHE A 1 476 ? 9.241 -5.436 -7.871 1.00 98.50 476 PHE A C 1
ATOM 3686 O O . PHE A 1 476 ? 9.230 -6.046 -8.937 1.00 98.50 476 PHE A O 1
ATOM 3693 N N . ASP A 1 477 ? 10.019 -5.805 -6.850 1.00 98.38 477 ASP A N 1
ATOM 3694 C CA . ASP A 1 477 ? 10.814 -7.043 -6.870 1.00 98.38 477 ASP A CA 1
ATOM 3695 C C . ASP A 1 477 ? 9.891 -8.272 -6.893 1.00 98.38 477 ASP A C 1
ATOM 3697 O O . ASP A 1 477 ? 9.032 -8.416 -6.015 1.00 98.38 477 ASP A O 1
ATOM 3701 N N . THR A 1 478 ? 10.067 -9.130 -7.902 1.00 98.12 478 THR A N 1
ATOM 3702 C CA . THR A 1 478 ? 9.310 -10.383 -8.067 1.00 98.12 478 THR A CA 1
ATOM 3703 C C . THR A 1 478 ? 9.760 -11.494 -7.128 1.00 98.12 478 THR A C 1
ATOM 3705 O O . THR A 1 478 ? 9.040 -12.484 -6.993 1.00 98.12 478 THR A O 1
ATOM 3708 N N . GLN A 1 479 ? 10.918 -11.353 -6.473 1.00 98.38 479 GLN A N 1
ATOM 3709 C CA . GLN A 1 479 ? 11.391 -12.328 -5.499 1.00 98.38 479 GLN A CA 1
ATOM 3710 C C . GLN A 1 479 ? 10.356 -12.488 -4.364 1.00 98.38 479 GLN A C 1
ATOM 3712 O O . GLN A 1 479 ? 10.058 -11.509 -3.671 1.00 98.38 479 GLN A O 1
ATOM 3717 N N . PRO A 1 480 ? 9.809 -13.701 -4.141 1.00 98.25 480 PRO A N 1
ATOM 3718 C CA . PRO A 1 480 ? 8.845 -13.929 -3.071 1.00 98.25 480 PRO A CA 1
ATOM 3719 C C . PRO A 1 480 ? 9.442 -13.654 -1.692 1.00 98.25 480 PRO A C 1
ATOM 3721 O O . PRO A 1 480 ? 10.623 -13.922 -1.450 1.00 98.25 480 PRO A O 1
ATOM 3724 N N . ALA A 1 481 ? 8.604 -13.182 -0.769 1.00 98.31 481 ALA A N 1
ATOM 3725 C CA . ALA A 1 481 ? 8.981 -13.105 0.634 1.00 98.31 481 ALA A CA 1
ATOM 3726 C C . ALA A 1 481 ? 9.215 -14.520 1.181 1.00 98.31 481 ALA A C 1
ATOM 3728 O O . ALA A 1 481 ? 8.428 -15.435 0.932 1.00 98.31 481 ALA A O 1
ATOM 3729 N N . THR A 1 482 ? 10.294 -14.707 1.935 1.00 97.88 482 THR A N 1
ATOM 3730 C CA . THR A 1 482 ? 10.675 -16.019 2.469 1.00 97.88 482 THR A CA 1
ATOM 3731 C C . THR A 1 482 ? 11.295 -15.893 3.848 1.00 97.88 482 THR A C 1
ATOM 3733 O O . THR A 1 482 ? 11.826 -14.847 4.215 1.00 97.88 482 THR A O 1
ATOM 3736 N N . VAL A 1 483 ? 11.290 -16.990 4.599 1.00 96.38 483 VAL A N 1
ATOM 3737 C CA . VAL A 1 483 ? 12.130 -17.112 5.791 1.00 96.38 483 VAL A CA 1
ATOM 3738 C C . VAL A 1 483 ? 13.584 -17.410 5.418 1.00 96.38 483 VAL A C 1
ATOM 3740 O O . VAL A 1 483 ? 13.849 -18.059 4.401 1.00 96.38 483 VAL A O 1
ATOM 3743 N N . GLY A 1 484 ? 14.522 -16.961 6.249 1.00 94.19 484 GLY A N 1
ATOM 3744 C CA . GLY A 1 484 ? 15.961 -17.161 6.076 1.00 94.19 484 GLY A CA 1
ATOM 3745 C C . GLY A 1 484 ? 16.731 -17.123 7.399 1.00 94.19 484 GLY A C 1
ATOM 3746 O O . GLY A 1 484 ? 16.139 -16.953 8.461 1.00 94.19 484 GLY A O 1
ATOM 3747 N N . GLY A 1 485 ? 18.052 -17.305 7.343 1.00 94.31 485 GLY A N 1
ATOM 3748 C CA . GLY A 1 485 ? 18.878 -17.605 8.525 1.00 94.31 485 GLY A CA 1
ATOM 3749 C C . GLY A 1 485 ? 19.070 -19.111 8.725 1.00 94.31 485 GLY A C 1
ATOM 37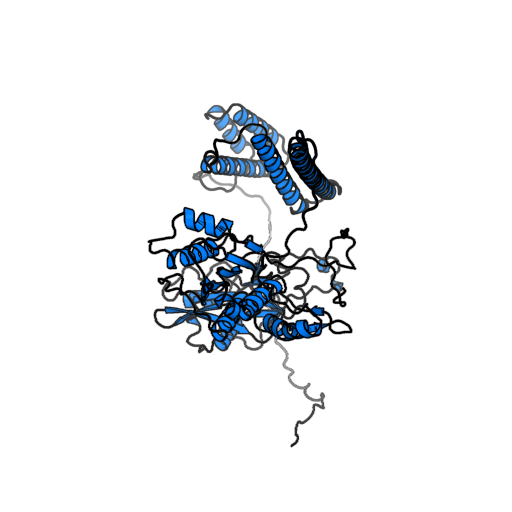50 O O . GLY A 1 485 ? 18.388 -19.914 8.084 1.00 94.31 485 GLY A O 1
ATOM 3751 N N . LEU A 1 486 ? 20.025 -19.505 9.576 1.00 93.06 486 LEU A N 1
ATOM 3752 C CA . LEU A 1 486 ? 20.345 -20.926 9.793 1.00 93.06 486 LEU A CA 1
ATOM 3753 C C . LEU A 1 486 ? 19.182 -21.670 10.467 1.00 93.06 486 LEU A C 1
ATOM 3755 O O . LEU A 1 486 ? 18.902 -22.808 10.093 1.00 93.06 486 LEU A O 1
ATOM 3759 N N . ASP A 1 487 ? 18.456 -20.994 11.364 1.00 90.00 487 ASP A N 1
ATOM 3760 C CA . ASP A 1 487 ? 17.288 -21.533 12.069 1.00 90.00 487 ASP A CA 1
ATOM 3761 C C . ASP A 1 487 ? 15.964 -20.947 11.545 1.00 90.00 487 ASP A C 1
ATOM 3763 O O . ASP A 1 487 ? 14.916 -21.104 12.178 1.00 90.00 487 ASP A O 1
ATOM 3767 N N . LYS A 1 488 ? 15.987 -20.302 10.368 1.00 90.25 488 LYS A N 1
ATOM 3768 C CA . LYS A 1 488 ? 14.831 -19.619 9.756 1.00 90.25 488 LYS A CA 1
ATOM 3769 C C . LYS A 1 488 ? 14.241 -18.509 10.640 1.00 90.25 488 LYS A C 1
ATOM 3771 O O . LYS A 1 488 ? 13.030 -18.298 10.654 1.00 90.25 488 LYS A O 1
ATOM 3776 N N . GLU A 1 489 ? 15.091 -17.812 11.388 1.00 89.19 489 GLU A N 1
ATOM 3777 C CA . GLU A 1 489 ? 14.707 -16.735 12.305 1.00 89.19 489 GLU A CA 1
ATOM 3778 C C . GLU A 1 489 ? 14.393 -15.387 11.634 1.00 89.19 489 GLU A C 1
ATOM 3780 O O . GLU A 1 489 ? 13.830 -14.507 12.285 1.00 89.19 489 GLU A O 1
ATOM 3785 N N . PHE A 1 490 ? 14.738 -15.206 10.355 1.00 93.81 490 PHE A N 1
ATOM 3786 C CA . PHE A 1 490 ? 14.510 -13.962 9.616 1.00 93.81 490 PHE A CA 1
ATOM 3787 C C . PHE A 1 490 ? 13.399 -14.091 8.582 1.00 93.81 490 PHE A C 1
ATOM 3789 O O . PHE A 1 490 ? 13.171 -15.168 8.038 1.00 93.81 490 PHE A O 1
ATOM 3796 N N . ILE A 1 491 ? 12.788 -12.955 8.242 1.00 96.62 491 ILE A N 1
ATOM 3797 C CA . ILE A 1 491 ? 11.976 -12.779 7.036 1.00 96.62 491 ILE A CA 1
ATOM 3798 C C . ILE A 1 491 ? 12.766 -11.893 6.069 1.00 96.62 491 ILE A C 1
ATOM 3800 O O . ILE A 1 491 ? 13.197 -10.799 6.433 1.00 96.62 491 ILE A O 1
ATOM 3804 N N . PHE A 1 492 ? 12.955 -12.363 4.839 1.00 98.25 492 PHE A N 1
ATOM 3805 C CA . PHE A 1 492 ? 13.536 -11.609 3.733 1.00 98.25 492 PHE A CA 1
ATOM 3806 C C . PHE A 1 492 ? 12.423 -11.239 2.758 1.00 98.25 492 PHE A C 1
ATOM 3808 O O . PHE A 1 492 ? 11.810 -12.119 2.153 1.00 98.25 492 PHE A O 1
ATOM 3815 N N . ALA A 1 493 ? 12.148 -9.943 2.624 1.00 98.19 493 ALA A N 1
ATOM 3816 C CA . ALA A 1 493 ? 11.101 -9.427 1.754 1.00 98.19 493 ALA A CA 1
ATOM 3817 C C . ALA A 1 493 ? 11.363 -7.962 1.377 1.00 98.19 493 ALA A C 1
ATOM 3819 O O . ALA A 1 493 ? 12.063 -7.243 2.090 1.00 98.19 493 ALA A O 1
ATOM 3820 N N . GLY A 1 494 ? 10.770 -7.512 0.270 1.00 97.31 494 GLY A N 1
ATOM 3821 C CA . GLY A 1 494 ? 10.625 -6.086 -0.030 1.00 97.31 494 GLY A CA 1
ATOM 3822 C C . GLY A 1 494 ? 9.372 -5.498 0.625 1.00 97.31 494 GLY A C 1
ATOM 3823 O O . GLY A 1 494 ? 8.462 -6.242 0.990 1.00 97.31 494 GLY A O 1
ATOM 3824 N N . ARG A 1 495 ? 9.299 -4.160 0.705 1.00 97.81 495 ARG A N 1
ATOM 3825 C CA . ARG A 1 495 ? 8.107 -3.413 1.164 1.00 97.81 495 ARG A CA 1
ATOM 3826 C C . ARG A 1 495 ? 7.672 -3.762 2.597 1.00 97.81 495 ARG A C 1
ATOM 3828 O O . ARG A 1 495 ? 6.481 -3.766 2.881 1.00 97.81 495 ARG A O 1
ATOM 3835 N N . ILE A 1 496 ? 8.627 -4.137 3.454 1.00 98.31 496 ILE A N 1
ATOM 3836 C CA . ILE A 1 496 ? 8.378 -4.411 4.880 1.00 98.31 496 ILE A CA 1
ATOM 3837 C C . ILE A 1 496 ? 7.889 -3.134 5.569 1.00 98.31 496 ILE A C 1
ATOM 3839 O O . ILE A 1 496 ? 6.927 -3.184 6.327 1.00 98.31 496 ILE A O 1
ATOM 3843 N N . ASP A 1 497 ? 8.548 -2.027 5.251 1.00 98.00 497 ASP A N 1
ATOM 3844 C CA . ASP A 1 497 ? 8.179 -0.662 5.602 1.00 98.00 497 ASP A CA 1
ATOM 3845 C C . ASP A 1 497 ? 6.945 -0.213 4.785 1.00 98.00 497 ASP A C 1
ATOM 3847 O O . ASP A 1 497 ? 6.999 -0.255 3.549 1.00 98.00 497 ASP A O 1
ATOM 3851 N N . ASP A 1 498 ? 5.784 0.072 5.386 1.00 98.19 498 ASP A N 1
ATOM 3852 C CA . ASP A 1 498 ? 5.329 -0.296 6.752 1.00 98.19 498 ASP A CA 1
ATOM 3853 C C . ASP A 1 498 ? 4.192 -1.339 6.716 1.00 98.19 498 ASP A C 1
ATOM 3855 O O . ASP A 1 498 ? 3.354 -1.508 7.610 1.00 98.19 498 ASP A O 1
ATOM 3859 N N . LYS A 1 499 ? 4.174 -2.152 5.654 1.00 98.56 499 LYS A N 1
ATOM 3860 C CA . LYS A 1 499 ? 3.230 -3.273 5.546 1.00 98.56 499 LYS A CA 1
ATOM 3861 C C . LYS A 1 499 ? 3.337 -4.249 6.721 1.00 98.56 499 LYS A C 1
ATOM 3863 O O . LYS A 1 499 ? 2.365 -4.953 6.978 1.00 98.56 499 LYS A O 1
ATOM 3868 N N . LEU A 1 500 ? 4.470 -4.304 7.428 1.00 98.31 500 LEU A N 1
ATOM 3869 C CA . LEU A 1 500 ? 4.635 -5.097 8.646 1.00 98.31 500 LEU A CA 1
ATOM 3870 C C . LEU A 1 500 ? 3.722 -4.626 9.781 1.00 98.31 500 LEU A C 1
ATOM 3872 O O . LEU A 1 500 ? 2.922 -5.431 10.269 1.00 98.31 500 LEU A O 1
ATOM 3876 N N . CYS A 1 501 ? 3.820 -3.362 10.202 1.00 98.38 501 CYS A N 1
ATOM 3877 C CA . CYS A 1 501 ? 3.019 -2.873 11.323 1.00 98.38 501 CYS A CA 1
ATOM 3878 C C . CYS A 1 501 ? 1.547 -2.765 10.927 1.00 98.38 501 CYS A C 1
ATOM 3880 O O . CYS A 1 501 ? 0.676 -3.223 11.668 1.00 98.38 501 CYS A O 1
ATOM 3882 N N . SER A 1 502 ? 1.273 -2.281 9.713 1.00 98.62 502 SER A N 1
ATOM 3883 C CA . SER A 1 502 ? -0.079 -2.197 9.157 1.00 98.62 502 SER A CA 1
ATOM 3884 C C . SER A 1 502 ? -0.800 -3.549 9.119 1.00 98.62 502 SER A C 1
ATOM 3886 O O . SER A 1 502 ? -1.958 -3.659 9.532 1.00 98.62 502 SER A O 1
ATOM 3888 N N . TRP A 1 503 ? -0.129 -4.611 8.658 1.00 98.62 503 TRP A N 1
ATOM 3889 C CA . TRP A 1 503 ? -0.729 -5.946 8.618 1.00 98.62 503 TRP A CA 1
ATOM 3890 C C . TRP A 1 503 ? -0.978 -6.503 10.023 1.00 98.62 503 TRP A C 1
ATOM 3892 O O . TRP A 1 503 ? -2.050 -7.061 10.273 1.00 98.62 503 TRP A O 1
ATOM 3902 N N . ALA A 1 504 ? -0.027 -6.316 10.945 1.00 97.94 504 ALA A N 1
ATOM 3903 C CA . ALA A 1 504 ? -0.157 -6.752 12.333 1.00 97.94 504 ALA A CA 1
ATOM 3904 C C . ALA A 1 504 ? -1.307 -6.036 13.063 1.00 97.94 504 ALA A C 1
ATOM 3906 O O . ALA A 1 504 ? -2.067 -6.687 13.778 1.00 97.94 504 ALA A O 1
ATOM 3907 N N . ALA A 1 505 ? -1.491 -4.731 12.832 1.00 98.38 505 ALA A N 1
ATOM 3908 C CA . ALA A 1 505 ? -2.597 -3.959 13.397 1.00 98.38 505 ALA A CA 1
ATOM 3909 C C . ALA A 1 505 ? -3.966 -4.495 12.944 1.00 98.38 505 ALA A C 1
ATOM 3911 O O . ALA A 1 505 ? -4.879 -4.632 13.757 1.00 98.38 505 ALA A O 1
ATOM 3912 N N . ILE A 1 506 ? -4.101 -4.872 11.666 1.00 98.50 506 ILE A N 1
ATOM 3913 C CA . ILE A 1 506 ? -5.321 -5.516 11.157 1.00 98.50 506 ILE A CA 1
ATOM 3914 C C . ILE A 1 506 ? -5.538 -6.896 11.779 1.00 98.50 506 ILE A C 1
ATOM 3916 O O . ILE A 1 506 ? -6.675 -7.209 12.129 1.00 98.50 506 ILE A O 1
ATOM 3920 N N . GLN A 1 507 ? -4.487 -7.713 11.940 1.00 97.62 507 GLN A N 1
ATOM 3921 C CA . GLN A 1 507 ? -4.641 -9.014 12.605 1.00 97.62 507 GLN A CA 1
ATOM 3922 C C . GLN A 1 507 ? -5.142 -8.829 14.039 1.00 97.62 507 GLN A C 1
ATOM 3924 O O . GLN A 1 507 ? -6.100 -9.490 14.427 1.00 97.62 507 GLN A O 1
ATOM 3929 N N . ALA A 1 508 ? -4.565 -7.877 14.781 1.00 96.06 508 ALA A N 1
ATOM 3930 C CA . ALA A 1 508 ? -4.997 -7.563 16.137 1.00 96.06 508 ALA A CA 1
ATOM 3931 C C . ALA A 1 508 ? -6.483 -7.171 16.180 1.00 96.06 508 ALA A C 1
ATOM 3933 O O . ALA A 1 508 ? -7.237 -7.768 16.939 1.00 96.06 508 ALA A O 1
ATOM 3934 N N . LEU A 1 509 ? -6.929 -6.249 15.317 1.00 97.19 509 LEU A N 1
ATOM 3935 C CA . LEU A 1 509 ? -8.335 -5.827 15.276 1.00 97.19 509 LEU A CA 1
ATOM 3936 C C . LEU A 1 509 ? -9.291 -6.979 14.935 1.00 97.19 509 LEU A C 1
ATOM 3938 O O . LEU A 1 509 ? -10.367 -7.081 15.518 1.00 97.19 509 LEU A O 1
ATOM 3942 N N . VAL A 1 510 ? -8.915 -7.844 13.987 1.00 96.94 510 VAL A N 1
ATOM 3943 C CA . VAL A 1 510 ? -9.730 -9.006 13.601 1.00 96.94 510 VAL A CA 1
ATOM 3944 C C . VAL A 1 510 ? -9.821 -10.022 14.741 1.00 96.94 510 VAL A C 1
ATOM 3946 O O . VAL A 1 510 ? -10.898 -10.566 14.976 1.00 96.94 510 VAL A O 1
ATOM 3949 N N . GLU A 1 511 ? -8.721 -10.268 15.451 1.00 94.00 511 GLU A N 1
ATOM 3950 C CA . GLU A 1 511 ? -8.658 -11.221 16.565 1.00 94.00 511 GLU A CA 1
ATOM 3951 C C . GLU A 1 511 ? -9.356 -10.712 17.832 1.00 94.00 511 GLU A C 1
ATOM 3953 O O . GLU A 1 511 ? -9.883 -11.518 18.596 1.00 94.00 511 GLU A O 1
ATOM 3958 N N . THR A 1 512 ? -9.412 -9.394 18.051 1.00 92.38 512 THR A N 1
ATOM 3959 C CA . THR A 1 512 ? -10.077 -8.796 19.221 1.00 92.38 512 THR A CA 1
ATOM 3960 C C . THR A 1 512 ? -11.512 -8.354 18.960 1.00 92.38 512 THR A C 1
ATOM 3962 O O . THR A 1 512 ? -12.144 -7.827 19.875 1.00 92.38 512 THR A O 1
ATOM 3965 N N . LYS A 1 513 ? -12.045 -8.545 17.745 1.00 90.69 513 LYS A N 1
ATOM 3966 C CA . LYS A 1 513 ? -13.359 -8.007 17.360 1.00 90.69 513 LYS A CA 1
ATOM 3967 C C . LYS A 1 513 ? -14.483 -8.469 18.300 1.00 90.69 513 LYS A C 1
ATOM 3969 O O . LYS A 1 513 ? -15.335 -7.668 18.657 1.00 90.69 513 LYS A O 1
ATOM 3974 N N . ASP A 1 514 ? -14.461 -9.735 18.726 1.00 89.06 514 ASP A N 1
ATOM 3975 C CA . ASP A 1 514 ? -15.527 -10.321 19.549 1.00 89.06 514 ASP A CA 1
ATOM 3976 C C . ASP A 1 514 ? -15.421 -9.827 21.003 1.00 89.06 514 ASP A C 1
ATOM 3978 O O . ASP A 1 514 ? -16.424 -9.625 21.676 1.00 89.06 514 ASP A O 1
ATOM 3982 N N . ALA A 1 515 ? -14.205 -9.509 21.464 1.00 87.31 515 ALA A N 1
ATOM 3983 C CA . ALA A 1 515 ? -13.982 -8.874 22.764 1.00 87.31 515 ALA A CA 1
ATOM 3984 C C . ALA A 1 515 ? -14.464 -7.409 22.809 1.00 87.31 515 ALA A C 1
ATOM 3986 O O . ALA A 1 515 ? -14.497 -6.803 23.880 1.00 87.31 515 ALA A O 1
ATOM 3987 N N . ALA A 1 516 ? -14.830 -6.816 21.665 1.00 83.38 516 ALA A N 1
ATOM 3988 C CA . ALA A 1 516 ? -15.424 -5.485 21.636 1.00 83.38 516 ALA A CA 1
ATOM 3989 C C . ALA A 1 516 ? -16.839 -5.466 22.242 1.00 83.38 516 ALA A C 1
ATOM 3991 O O . ALA A 1 516 ? -17.261 -4.411 22.707 1.00 83.38 516 ALA A O 1
ATOM 3992 N N . GLU A 1 517 ? -17.554 -6.596 22.303 1.00 87.88 517 GLU A N 1
ATOM 3993 C CA . GLU A 1 517 ? -18.914 -6.661 22.865 1.00 87.88 517 GLU A CA 1
ATOM 3994 C C . GLU A 1 517 ? -18.957 -6.201 24.334 1.00 87.88 517 GLU A C 1
ATOM 3996 O O . GLU A 1 517 ? -19.819 -5.414 24.713 1.00 87.88 517 GLU A O 1
ATOM 4001 N N . ASP A 1 518 ? -17.948 -6.556 25.130 1.00 90.38 518 ASP A N 1
ATOM 4002 C CA . ASP A 1 518 ? -17.840 -6.118 26.529 1.00 90.38 518 ASP A CA 1
ATOM 4003 C C . ASP A 1 518 ? -17.137 -4.754 26.692 1.00 90.38 518 ASP A C 1
ATOM 4005 O O . ASP A 1 518 ? -17.071 -4.196 27.791 1.00 90.38 518 ASP A O 1
ATOM 4009 N N . SER A 1 519 ? -16.604 -4.180 25.608 1.00 93.94 519 SER A N 1
ATOM 4010 C CA . SER A 1 519 ? -15.846 -2.927 25.636 1.00 93.94 519 SER A CA 1
ATOM 4011 C C . SER A 1 519 ? -16.746 -1.693 25.579 1.00 93.94 519 SER A C 1
ATOM 4013 O O . SER A 1 519 ? -17.801 -1.685 24.949 1.00 93.94 519 SER A O 1
ATOM 4015 N N . SER A 1 520 ? -16.284 -0.601 26.188 1.00 96.81 520 SER A N 1
ATOM 4016 C CA . SER A 1 520 ? -16.889 0.728 26.059 1.00 96.81 520 SER A CA 1
ATOM 4017 C C . SER A 1 520 ? -16.172 1.625 25.042 1.00 96.81 520 SER A C 1
ATOM 4019 O O . SER A 1 520 ? -16.588 2.766 24.842 1.00 96.81 520 SER A O 1
ATOM 4021 N N . LEU A 1 521 ? -15.094 1.141 24.411 1.00 97.56 521 LEU A N 1
ATOM 4022 C CA . LEU A 1 521 ? -14.229 1.921 23.523 1.00 97.56 521 LEU A CA 1
ATOM 4023 C C . LEU A 1 521 ? -14.552 1.689 22.045 1.00 97.56 521 LEU A C 1
ATOM 4025 O O . LEU A 1 521 ? -15.051 0.636 21.652 1.00 97.56 521 LEU A O 1
ATOM 4029 N N . LEU A 1 522 ? -14.171 2.654 21.208 1.00 98.06 522 LEU A N 1
ATOM 4030 C CA . LEU A 1 522 ? -13.949 2.396 19.784 1.00 98.06 522 LEU A CA 1
ATOM 4031 C C . LEU A 1 522 ? -12.580 1.729 19.619 1.00 98.06 522 LEU A C 1
ATOM 4033 O O . LEU A 1 522 ? -11.589 2.250 20.129 1.00 98.06 522 LEU A O 1
ATOM 4037 N N . GLN A 1 523 ? -12.487 0.625 18.885 1.00 98.19 523 GLN A N 1
ATOM 4038 C CA . GLN A 1 523 ? -11.190 0.067 18.478 1.00 98.19 523 GLN A CA 1
ATOM 4039 C C . GLN A 1 523 ? -10.988 0.406 17.009 1.00 98.19 523 GLN A C 1
ATOM 4041 O O . GLN A 1 523 ? -11.835 0.066 16.190 1.00 98.19 523 GLN A O 1
ATOM 4046 N N . VAL A 1 524 ? -9.911 1.108 16.666 1.00 98.75 524 VAL A N 1
ATOM 4047 C CA . VAL A 1 524 ? -9.723 1.699 15.335 1.00 98.75 524 VAL A CA 1
ATOM 4048 C C . VAL A 1 524 ? -8.344 1.344 14.797 1.00 98.75 524 VAL A C 1
ATOM 4050 O O . VAL A 1 524 ? -7.341 1.530 15.478 1.00 98.75 524 VAL A O 1
ATOM 4053 N N . VAL A 1 525 ? -8.282 0.893 13.548 1.00 98.88 525 VAL A N 1
ATOM 4054 C CA . VAL A 1 525 ? -7.040 0.741 12.785 1.00 98.88 525 VAL A CA 1
ATOM 4055 C C . VAL A 1 525 ? -7.114 1.624 11.549 1.00 98.88 525 VAL A C 1
ATOM 4057 O O . VAL A 1 525 ? -7.993 1.447 10.705 1.00 98.88 525 VAL A O 1
ATOM 4060 N N . GLY A 1 526 ? -6.190 2.576 11.444 1.00 98.62 526 GLY A N 1
ATOM 4061 C CA . GLY A 1 526 ? -6.012 3.436 10.282 1.00 98.62 526 GLY A CA 1
ATOM 4062 C C . GLY A 1 526 ? -4.796 3.027 9.462 1.00 98.62 526 GLY A C 1
ATOM 4063 O O . GLY A 1 526 ? -3.676 3.040 9.961 1.00 98.62 526 GLY A O 1
ATOM 4064 N N . LEU A 1 527 ? -5.033 2.693 8.199 1.00 98.75 527 LEU A N 1
ATOM 4065 C CA . LEU A 1 527 ? -4.023 2.380 7.202 1.00 98.75 527 LEU A CA 1
ATOM 4066 C C . LEU 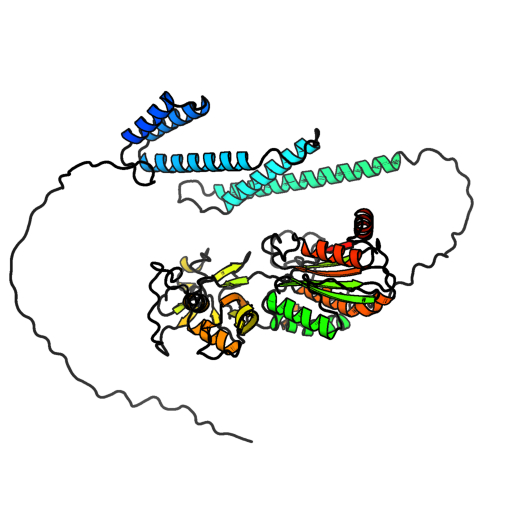A 1 527 ? -3.978 3.507 6.169 1.00 98.75 527 LEU A C 1
ATOM 4068 O O . LEU A 1 527 ? -4.932 3.684 5.403 1.00 98.75 527 LEU A O 1
ATOM 4072 N N . PHE A 1 528 ? -2.892 4.271 6.158 1.00 98.81 528 PHE A N 1
ATOM 4073 C CA . PHE A 1 528 ? -2.734 5.432 5.284 1.00 98.81 528 PHE A CA 1
ATOM 4074 C C . PHE A 1 528 ? -1.825 5.146 4.086 1.00 98.81 528 PHE A C 1
ATOM 4076 O O . PHE A 1 528 ? -1.066 4.180 4.059 1.00 98.81 528 PHE A O 1
ATOM 4083 N N . ASP A 1 529 ? -1.943 6.004 3.084 1.00 98.62 529 ASP A N 1
ATOM 4084 C CA . ASP A 1 529 ? -1.076 6.058 1.906 1.00 98.62 529 ASP A CA 1
ATOM 4085 C C . ASP A 1 529 ? -0.192 7.311 2.003 1.00 98.62 529 ASP A C 1
ATOM 4087 O O . ASP A 1 529 ? -0.459 8.205 2.812 1.00 98.62 529 ASP A O 1
ATOM 4091 N N . ASP A 1 530 ? 0.786 7.436 1.115 1.00 98.12 530 ASP A N 1
ATOM 4092 C CA . ASP A 1 530 ? 1.585 8.650 0.943 1.00 98.12 530 ASP A CA 1
ATOM 4093 C C . ASP A 1 530 ? 2.431 9.089 2.162 1.00 98.12 530 ASP A C 1
ATOM 4095 O O . ASP A 1 530 ? 2.791 10.271 2.250 1.00 98.12 530 ASP A O 1
ATOM 4099 N N . GLU A 1 531 ? 2.766 8.198 3.106 1.00 98.50 531 GLU A N 1
ATOM 4100 C CA . GLU A 1 531 ? 3.625 8.546 4.254 1.00 98.50 531 GLU A CA 1
ATOM 4101 C C . GLU A 1 531 ? 5.014 8.965 3.780 1.00 98.50 531 GLU A C 1
ATOM 4103 O O . GLU A 1 531 ? 5.469 10.062 4.120 1.00 98.50 531 GLU A O 1
ATOM 4108 N N . GLU A 1 532 ? 5.568 8.195 2.844 1.00 97.06 532 GLU A N 1
ATOM 4109 C CA . GLU A 1 532 ? 6.929 8.317 2.311 1.00 97.06 532 GLU A CA 1
ATOM 4110 C C . GLU A 1 532 ? 7.172 9.656 1.585 1.00 97.06 532 GLU A C 1
ATOM 4112 O O . GLU A 1 532 ? 8.301 10.052 1.279 1.00 97.06 532 GLU A O 1
ATOM 4117 N N . ILE A 1 533 ? 6.088 10.379 1.275 1.00 96.75 533 ILE A N 1
ATOM 4118 C CA . ILE A 1 533 ? 6.095 11.704 0.642 1.00 96.75 533 ILE A CA 1
ATOM 4119 C C . ILE A 1 533 ? 5.502 12.808 1.540 1.00 96.75 533 ILE A C 1
ATOM 4121 O O . ILE A 1 533 ? 5.269 13.932 1.084 1.00 96.75 533 ILE A O 1
ATOM 4125 N N . GLY A 1 534 ? 5.283 12.520 2.826 1.00 96.38 534 GLY A N 1
ATOM 4126 C CA . GLY A 1 534 ? 4.919 13.481 3.870 1.00 96.38 534 GLY A CA 1
ATOM 4127 C C . GLY A 1 534 ? 3.436 13.532 4.255 1.00 96.38 534 GLY A C 1
ATOM 4128 O O . GLY A 1 534 ? 3.016 14.497 4.909 1.00 96.38 534 GLY A O 1
ATOM 4129 N N . SER A 1 535 ? 2.627 12.542 3.858 1.00 96.81 535 SER A N 1
ATOM 4130 C CA . SER A 1 535 ? 1.216 12.353 4.251 1.00 96.81 535 SER A CA 1
ATOM 4131 C C . SER A 1 535 ? 0.245 13.492 3.884 1.00 96.81 535 SER A C 1
ATOM 4133 O O . SER A 1 535 ? -0.873 13.555 4.398 1.00 96.81 535 SER A O 1
ATOM 4135 N N . GLY A 1 536 ? 0.649 14.426 3.016 1.00 96.50 536 GLY A N 1
ATOM 4136 C CA . GLY A 1 536 ? -0.069 15.677 2.718 1.00 96.50 536 GLY A CA 1
ATOM 4137 C C . GLY A 1 536 ? -1.180 15.592 1.661 1.00 96.50 536 GLY A C 1
ATOM 4138 O O . GLY A 1 536 ? -1.593 16.628 1.140 1.00 96.50 536 GLY A O 1
ATOM 4139 N N . LEU A 1 537 ? -1.637 14.387 1.310 1.00 97.25 537 LEU A N 1
ATOM 4140 C CA . LEU A 1 537 ? -2.657 14.130 0.283 1.00 97.25 537 LEU A CA 1
ATOM 4141 C C . LEU A 1 537 ? -3.976 13.632 0.896 1.00 97.25 537 LEU A C 1
ATOM 4143 O O . LEU A 1 537 ? -4.070 13.414 2.098 1.00 97.25 537 LEU A O 1
ATOM 4147 N N . ARG A 1 538 ? -5.030 13.461 0.078 1.00 98.06 538 ARG A N 1
ATOM 4148 C CA . ARG A 1 538 ? -6.405 13.149 0.542 1.00 98.06 538 ARG A CA 1
ATOM 4149 C C . ARG A 1 538 ? -6.505 11.857 1.363 1.00 98.06 538 ARG A C 1
ATOM 4151 O O . ARG A 1 538 ? -7.394 11.746 2.208 1.00 98.06 538 ARG A O 1
ATOM 4158 N N . GLN A 1 539 ? -5.650 10.887 1.067 1.00 98.25 539 GLN A N 1
ATOM 4159 C CA . GLN A 1 539 ? -5.603 9.573 1.707 1.00 98.25 539 GLN A CA 1
ATOM 4160 C C . GLN A 1 539 ? -4.472 9.434 2.743 1.00 98.25 539 GLN A C 1
ATOM 4162 O O . GLN A 1 539 ? -4.409 8.416 3.425 1.00 98.25 539 GLN A O 1
ATOM 4167 N N . GLY A 1 540 ? -3.622 10.456 2.894 1.00 98.12 540 GLY A N 1
ATOM 4168 C CA . GLY A 1 540 ? -2.515 10.437 3.848 1.00 98.12 540 GLY A CA 1
ATOM 4169 C C . GLY A 1 540 ? -2.935 10.748 5.280 1.00 98.12 540 GLY A C 1
ATOM 4170 O O . GLY A 1 540 ? -4.037 11.250 5.534 1.00 98.12 540 GLY A O 1
ATOM 4171 N N . ALA A 1 541 ? -2.040 10.488 6.232 1.00 97.69 541 ALA A N 1
ATOM 4172 C CA . ALA A 1 541 ? -2.321 10.636 7.662 1.00 97.69 541 ALA A CA 1
ATOM 4173 C C . ALA A 1 541 ? -2.609 12.089 8.095 1.00 97.69 541 ALA A C 1
ATOM 4175 O O . ALA A 1 541 ? -3.286 12.315 9.095 1.00 97.69 541 ALA A O 1
ATOM 4176 N N . ARG A 1 542 ? -2.158 13.098 7.328 1.00 97.69 542 ARG A N 1
ATOM 4177 C CA . ARG A 1 542 ? -2.451 14.525 7.592 1.00 97.69 542 ARG A CA 1
ATOM 4178 C C . ARG A 1 542 ? -3.772 14.992 6.973 1.00 97.69 542 ARG A C 1
ATOM 4180 O O . ARG A 1 542 ? -4.093 16.179 7.037 1.00 97.69 542 ARG A O 1
ATOM 4187 N N . SER A 1 543 ? -4.509 14.091 6.330 1.00 97.94 543 SER A N 1
ATOM 4188 C CA . SER A 1 543 ? -5.819 14.380 5.754 1.00 97.94 543 SER A CA 1
ATOM 4189 C C . SER A 1 543 ? -6.915 14.434 6.818 1.00 97.94 543 SER A C 1
ATOM 4191 O O . SER A 1 543 ? -6.719 14.111 7.987 1.00 97.94 543 SER A O 1
ATOM 4193 N N . ASN A 1 544 ? -8.129 14.774 6.390 1.00 97.94 544 ASN A N 1
ATOM 4194 C CA . ASN A 1 544 ? -9.312 14.670 7.236 1.00 97.94 544 ASN A CA 1
ATOM 4195 C C . ASN A 1 544 ? -9.843 13.230 7.380 1.00 97.94 544 ASN A C 1
ATOM 4197 O O . ASN A 1 544 ? -10.950 13.075 7.880 1.00 97.94 544 ASN A O 1
ATOM 4201 N N . PHE A 1 545 ? -9.148 12.192 6.894 1.00 98.62 545 PHE A N 1
ATOM 4202 C CA . PHE A 1 545 ? -9.726 10.846 6.821 1.00 98.62 545 PHE A CA 1
ATOM 4203 C C . PHE A 1 545 ? -10.072 10.278 8.198 1.00 98.62 545 PHE A C 1
ATOM 4205 O O . PHE A 1 545 ? -11.244 10.029 8.469 1.00 98.62 545 PHE A O 1
ATOM 4212 N N . LEU A 1 546 ? -9.084 10.151 9.085 1.00 98.44 546 LEU A N 1
ATOM 4213 C CA . LEU A 1 546 ? -9.301 9.648 10.442 1.00 98.44 546 LEU A CA 1
ATOM 4214 C C . LEU A 1 546 ? -10.198 10.558 11.286 1.00 98.44 546 LEU A C 1
ATOM 4216 O O . LEU A 1 546 ? -11.162 10.033 11.843 1.00 98.44 546 LEU A O 1
ATOM 4220 N N . PRO A 1 547 ? -9.982 11.891 11.330 1.00 97.31 547 PRO A N 1
ATOM 4221 C CA . PRO A 1 547 ? -10.903 12.785 12.026 1.00 97.31 547 PRO A CA 1
ATOM 4222 C C . PRO A 1 547 ? -12.347 12.632 11.540 1.00 97.31 547 PRO A C 1
ATOM 4224 O O . PRO A 1 547 ? -13.251 12.470 12.350 1.00 97.31 547 PRO A O 1
ATOM 4227 N N . SER A 1 548 ? -12.570 12.578 10.220 1.00 96.75 548 SER A N 1
ATOM 4228 C CA . SER A 1 548 ? -13.916 12.444 9.661 1.00 96.75 548 SER A CA 1
ATOM 4229 C C . SER A 1 548 ? -14.565 11.104 9.998 1.00 96.75 548 SER A C 1
ATOM 4231 O O . SER A 1 548 ? -15.774 11.081 10.215 1.00 96.75 548 SER A O 1
ATOM 4233 N N . VAL A 1 549 ? -13.811 10.000 10.031 1.00 98.06 549 VAL A N 1
ATOM 4234 C CA . VAL A 1 549 ? -14.357 8.700 10.446 1.00 98.06 549 VAL A CA 1
ATOM 4235 C C . VAL A 1 549 ? -14.743 8.740 11.922 1.00 98.06 549 VAL A C 1
ATOM 4237 O O . VAL A 1 549 ? -15.875 8.399 12.241 1.00 98.06 549 VAL A O 1
ATOM 4240 N N . LEU A 1 550 ? -13.865 9.227 12.804 1.00 97.50 550 LEU A N 1
ATOM 4241 C CA . LEU A 1 550 ? -14.156 9.328 14.238 1.00 97.50 550 LEU A CA 1
ATOM 4242 C C . LEU A 1 550 ? -15.365 10.227 14.511 1.00 97.50 550 LEU A C 1
ATOM 4244 O O . LEU A 1 550 ? -16.294 9.811 15.196 1.00 97.50 550 LEU A O 1
ATOM 4248 N N . GLU A 1 551 ? -15.395 11.427 13.931 1.00 95.88 551 GLU A N 1
ATOM 4249 C CA . GLU A 1 551 ? -16.499 12.375 14.098 1.00 95.88 551 GLU A CA 1
ATOM 4250 C C . GLU A 1 551 ? -17.830 11.780 13.645 1.00 95.88 551 GLU A C 1
ATOM 4252 O O . GLU A 1 551 ? -18.826 11.904 14.352 1.00 95.88 551 GLU A O 1
ATOM 4257 N N . ARG A 1 552 ? -17.860 11.104 12.491 1.00 95.38 552 ARG A N 1
ATOM 4258 C CA . ARG A 1 552 ? -19.077 10.461 11.977 1.00 95.38 552 ARG A CA 1
ATOM 4259 C C . ARG A 1 552 ? -19.499 9.260 12.815 1.00 95.38 552 ARG A C 1
ATOM 4261 O O . ARG A 1 552 ? -20.698 9.057 12.986 1.00 95.38 552 ARG A O 1
ATOM 4268 N N . THR A 1 553 ? -18.543 8.493 13.337 1.00 95.88 553 THR A N 1
ATOM 4269 C CA . THR A 1 553 ? -18.831 7.378 14.240 1.00 95.88 553 THR A CA 1
ATOM 4270 C C . THR A 1 553 ? -19.461 7.888 15.527 1.00 95.88 553 THR A C 1
ATOM 4272 O O . THR A 1 553 ? -20.547 7.443 15.873 1.00 95.88 553 THR A O 1
ATOM 4275 N N . VAL A 1 554 ? -18.864 8.889 16.181 1.00 95.56 554 VAL A N 1
ATOM 4276 C CA . VAL A 1 554 ? -19.427 9.504 17.395 1.00 95.56 554 VAL A CA 1
ATOM 4277 C C . VAL A 1 554 ? -20.789 10.142 17.097 1.00 95.56 554 VAL A C 1
ATOM 4279 O O . VAL A 1 554 ? -21.730 9.965 17.868 1.00 95.56 554 VAL A O 1
ATOM 4282 N N . ALA A 1 555 ? -20.927 10.835 15.958 1.00 92.94 555 ALA A N 1
ATOM 4283 C CA . ALA A 1 555 ? -22.182 11.461 15.540 1.00 92.94 555 ALA A CA 1
ATOM 4284 C C . ALA A 1 555 ? -23.344 10.467 15.482 1.00 92.94 555 ALA A C 1
ATOM 4286 O O . ALA A 1 555 ? -24.449 10.820 15.882 1.00 92.94 555 ALA A O 1
ATOM 4287 N N . ALA A 1 556 ? -23.095 9.244 14.999 1.00 93.12 556 ALA A N 1
ATOM 4288 C CA . ALA A 1 556 ? -24.122 8.217 14.830 1.00 93.12 556 ALA A CA 1
ATOM 4289 C C . ALA A 1 556 ? -24.793 7.811 16.154 1.00 93.12 556 ALA A C 1
ATOM 4291 O O . ALA A 1 556 ? -25.945 7.386 16.143 1.00 93.12 556 ALA A O 1
ATOM 4292 N N . PHE A 1 557 ? -24.103 8.000 17.283 1.00 92.06 557 PHE A N 1
ATOM 4293 C CA . PHE A 1 557 ? -24.611 7.709 18.627 1.00 92.06 557 PHE A CA 1
ATOM 4294 C C . PHE A 1 557 ? -25.103 8.958 19.370 1.00 92.06 557 PHE A C 1
ATOM 4296 O O . PHE A 1 557 ? -25.652 8.865 20.465 1.00 92.06 557 PHE A O 1
ATOM 4303 N N . THR A 1 558 ? -24.952 10.146 18.784 1.00 86.56 558 THR A N 1
ATOM 4304 C CA . THR A 1 558 ? -25.580 11.368 19.293 1.00 86.56 558 THR A CA 1
ATOM 4305 C C . THR A 1 558 ? -26.901 11.580 18.558 1.00 86.56 558 THR A C 1
ATOM 4307 O O . THR A 1 558 ? -26.924 11.589 17.333 1.00 86.56 558 THR A O 1
ATOM 4310 N N . HIS A 1 559 ? -28.018 11.803 19.257 1.00 71.06 559 HIS A N 1
ATOM 4311 C CA . HIS A 1 559 ? -29.322 12.119 18.635 1.00 71.06 559 HIS A CA 1
ATOM 4312 C C . HIS A 1 559 ? -29.369 13.515 17.950 1.00 71.06 559 HIS A C 1
ATOM 4314 O O . HIS A 1 559 ? -30.414 14.163 17.897 1.00 71.06 559 HIS A O 1
ATOM 4320 N N . SER A 1 560 ? -28.232 13.994 17.440 1.00 61.38 560 SER A N 1
ATOM 4321 C CA . SER A 1 560 ? -27.952 15.355 16.984 1.00 61.38 560 SER A CA 1
ATOM 4322 C C . SER A 1 560 ? -27.320 15.337 15.587 1.00 61.38 560 SER A C 1
ATOM 4324 O O . SER A 1 560 ? -26.654 14.379 15.205 1.00 61.38 560 SER A O 1
ATOM 4326 N N . HIS A 1 561 ? -27.480 16.419 14.816 1.00 60.72 561 HIS A N 1
ATOM 4327 C CA . HIS A 1 561 ? -26.812 16.586 13.517 1.00 60.72 561 HIS A CA 1
ATOM 4328 C C . HIS A 1 561 ? -25.326 16.939 13.716 1.00 60.72 561 HIS A C 1
ATOM 4330 O O . HIS A 1 561 ? -24.925 18.091 13.558 1.00 60.72 561 HIS A O 1
ATOM 4336 N N . GLY A 1 562 ? -24.530 15.937 14.087 1.00 60.59 562 GLY A N 1
ATOM 4337 C CA . GLY A 1 562 ? -23.108 16.053 14.407 1.00 60.59 562 GLY A CA 1
ATOM 4338 C C . GLY A 1 562 ? -22.845 15.996 15.915 1.00 60.59 562 GLY A C 1
ATOM 4339 O O . GLY A 1 562 ? -23.708 16.393 16.707 1.00 60.59 562 GLY A O 1
ATOM 4340 N N . PRO A 1 563 ? -21.661 15.513 16.331 1.00 67.31 563 PRO A N 1
ATOM 4341 C CA . PRO A 1 563 ? -21.340 15.435 17.738 1.00 67.31 563 PRO A CA 1
ATOM 4342 C C . PRO A 1 563 ? -21.065 16.862 18.240 1.00 67.31 563 PRO A C 1
ATOM 4344 O O . PRO A 1 563 ? -20.280 17.591 17.626 1.00 67.31 563 PRO A O 1
ATOM 4347 N N . PRO A 1 564 ? -21.698 17.304 19.340 1.00 79.44 564 PRO A N 1
ATOM 4348 C CA . PRO A 1 564 ? -21.321 18.545 20.003 1.00 79.44 564 PRO A CA 1
ATOM 4349 C C . PRO A 1 564 ? -19.807 18.582 20.242 1.00 79.44 564 PRO A C 1
ATOM 4351 O O . PRO A 1 564 ? -19.211 17.563 20.596 1.00 79.44 564 PRO A O 1
ATOM 4354 N N . SER A 1 565 ? -19.184 19.754 20.090 1.00 82.88 565 SER A N 1
ATOM 4355 C CA . SER A 1 565 ? -17.728 19.913 20.240 1.00 82.88 565 SER A CA 1
ATOM 4356 C C . SER A 1 565 ? -17.204 19.396 21.586 1.00 82.88 565 SER A C 1
ATOM 4358 O O . SER A 1 565 ? -16.097 18.872 21.653 1.00 82.88 565 SER A O 1
ATOM 4360 N N . ASP A 1 566 ? -18.021 19.494 22.639 1.00 90.38 566 ASP A N 1
ATOM 4361 C CA . ASP A 1 566 ? -17.737 18.931 23.963 1.00 90.38 566 ASP A CA 1
ATOM 4362 C C . ASP A 1 566 ? -17.602 17.395 23.945 1.00 90.38 566 ASP A C 1
ATOM 4364 O O . ASP A 1 566 ? -16.641 16.848 24.485 1.00 90.38 566 ASP A O 1
ATOM 4368 N N . ILE A 1 567 ? -18.503 16.691 23.247 1.00 93.62 567 ILE A N 1
ATOM 4369 C CA . ILE A 1 567 ? -18.487 15.222 23.154 1.00 93.62 567 ILE A CA 1
ATOM 4370 C C . ILE A 1 567 ? -17.241 14.741 22.405 1.00 93.62 567 ILE A C 1
ATOM 4372 O O . ILE A 1 567 ? -16.584 13.798 22.851 1.00 93.62 567 ILE A O 1
ATOM 4376 N N . MET A 1 568 ? -16.867 15.404 21.307 1.00 95.25 568 MET A N 1
ATOM 4377 C CA . MET A 1 568 ? -15.617 15.083 20.607 1.00 95.25 568 MET A CA 1
ATOM 4378 C C . MET A 1 568 ? -14.387 15.385 21.461 1.00 95.25 568 MET A C 1
ATOM 4380 O O . MET A 1 568 ? -13.463 14.577 21.495 1.00 95.25 568 MET A O 1
ATOM 4384 N N . GLY A 1 569 ? -14.377 16.507 22.188 1.00 96.12 569 GLY A N 1
ATOM 4385 C CA . GLY A 1 569 ? -13.288 16.846 23.105 1.00 96.12 569 GLY A CA 1
ATOM 4386 C C . GLY A 1 569 ? -13.073 15.772 24.174 1.00 96.12 569 GLY A C 1
ATOM 4387 O O . GLY A 1 569 ? -11.944 15.335 24.389 1.00 96.12 569 GLY A O 1
ATOM 4388 N N . ARG A 1 570 ? -14.162 15.284 24.782 1.00 96.75 570 ARG A N 1
ATOM 4389 C CA . ARG A 1 570 ? -14.133 14.175 25.751 1.00 96.75 570 ARG A CA 1
ATOM 4390 C C . ARG A 1 570 ? -13.696 12.858 25.114 1.00 96.75 570 ARG A C 1
ATOM 4392 O O . ARG A 1 570 ? -12.854 12.171 25.681 1.00 96.75 570 ARG A O 1
ATOM 4399 N N . THR A 1 571 ? -14.201 12.552 23.919 1.00 97.75 571 THR A N 1
ATOM 4400 C CA . THR A 1 571 ? -13.784 11.373 23.142 1.00 97.75 571 THR A CA 1
ATOM 4401 C C . THR A 1 571 ? -12.271 11.382 22.938 1.00 97.75 571 THR A C 1
ATOM 4403 O O . THR A 1 571 ? -11.601 10.416 23.291 1.00 97.75 571 THR A O 1
ATOM 4406 N N . TYR A 1 572 ? -11.701 12.489 22.448 1.00 97.81 572 TYR A N 1
ATOM 4407 C CA . TYR A 1 572 ? -10.256 12.611 22.243 1.00 97.81 572 TYR A CA 1
ATOM 4408 C C . TYR A 1 572 ? -9.461 12.544 23.548 1.00 97.81 572 TYR A C 1
ATOM 4410 O O . TYR A 1 572 ? -8.445 11.857 23.589 1.00 97.81 572 TYR A O 1
ATOM 4418 N N . ALA A 1 573 ? -9.927 13.195 24.618 1.00 98.12 573 ALA A N 1
ATOM 4419 C CA . ALA A 1 573 ? -9.270 13.143 25.926 1.00 98.12 573 ALA A CA 1
ATOM 4420 C C . ALA A 1 573 ? -9.231 11.722 26.520 1.00 98.12 573 ALA A C 1
ATOM 4422 O O . ALA A 1 573 ? -8.296 11.386 27.242 1.00 98.12 573 ALA A O 1
ATOM 4423 N N . ASN A 1 574 ? -10.220 10.892 26.184 1.00 98.19 574 ASN A N 1
ATOM 4424 C CA . ASN A 1 574 ? -10.306 9.491 26.592 1.00 98.19 574 ASN A CA 1
ATOM 4425 C C . ASN A 1 574 ? -9.663 8.522 25.582 1.00 98.19 574 ASN A C 1
ATOM 4427 O O . ASN A 1 574 ? -9.710 7.310 25.786 1.00 98.19 574 ASN A O 1
ATOM 4431 N N . SER A 1 575 ? -9.105 9.025 24.478 1.00 98.56 575 SER A N 1
ATOM 4432 C CA . SER A 1 575 ? -8.513 8.210 23.415 1.00 98.56 575 SER A CA 1
ATOM 4433 C C . SER A 1 575 ? -7.005 8.053 23.576 1.00 98.56 575 SER A C 1
ATOM 4435 O O . SER A 1 575 ? -6.330 8.879 24.189 1.00 98.56 575 SER A O 1
ATOM 4437 N N . PHE A 1 576 ? -6.458 7.021 22.939 1.00 98.62 576 PHE A N 1
ATOM 4438 C CA . PHE A 1 576 ? -5.020 6.846 22.783 1.00 98.62 576 PHE A CA 1
ATOM 4439 C C . PHE A 1 576 ? -4.695 6.404 21.355 1.00 98.62 576 PHE A C 1
ATOM 4441 O O . PHE A 1 576 ? -5.360 5.521 20.813 1.00 98.62 576 PHE A O 1
ATOM 4448 N N . LEU A 1 577 ? -3.666 7.008 20.754 1.00 98.50 577 LEU A N 1
ATOM 4449 C CA . LEU A 1 577 ? -3.175 6.654 19.424 1.00 98.50 577 LEU A CA 1
ATOM 4450 C C . LEU A 1 577 ? -1.769 6.067 19.524 1.00 98.50 577 LEU A C 1
ATOM 4452 O O . LEU A 1 577 ? -0.841 6.725 19.993 1.00 98.50 577 LEU A O 1
ATOM 4456 N N . VAL A 1 578 ? -1.613 4.844 19.028 1.00 98.31 578 VAL A N 1
ATOM 4457 C CA . VAL A 1 578 ? -0.321 4.219 18.762 1.00 98.31 578 VAL A CA 1
ATOM 4458 C C . VAL A 1 578 ? -0.012 4.428 17.284 1.00 98.31 578 VAL A C 1
ATOM 4460 O O . VAL A 1 578 ? -0.623 3.809 16.414 1.00 98.31 578 VAL A O 1
ATOM 4463 N N . SER A 1 579 ? 0.938 5.317 17.009 1.00 98.19 579 SER A N 1
ATOM 4464 C CA . SER A 1 579 ? 1.541 5.432 15.683 1.00 98.19 579 SER A CA 1
ATOM 4465 C C . SER A 1 579 ? 2.532 4.286 15.548 1.00 98.19 579 SER A C 1
ATOM 4467 O O . SER A 1 579 ? 3.538 4.259 16.259 1.00 98.19 579 SER A O 1
ATOM 4469 N N . SER A 1 580 ? 2.210 3.315 14.707 1.00 95.69 580 SER A N 1
ATOM 4470 C CA . SER A 1 580 ? 3.039 2.147 14.456 1.00 95.69 580 SER A CA 1
ATOM 4471 C C . SER A 1 580 ? 3.740 2.316 13.122 1.00 95.69 580 SER A C 1
ATOM 4473 O O . SER A 1 580 ? 3.070 2.470 12.109 1.00 95.69 580 SER A O 1
ATOM 4475 N N . ASP A 1 581 ? 5.062 2.276 13.170 1.00 97.81 581 ASP A N 1
ATOM 4476 C CA . ASP A 1 581 ? 5.950 2.287 12.018 1.00 97.81 581 ASP A CA 1
ATOM 4477 C C . ASP A 1 581 ? 7.156 1.397 12.358 1.00 97.81 581 ASP A C 1
ATOM 4479 O O . ASP A 1 581 ? 7.442 1.131 13.540 1.00 97.81 581 ASP A O 1
ATOM 4483 N N . VAL A 1 582 ? 7.850 0.892 11.344 1.00 95.75 582 VAL A N 1
ATOM 4484 C CA . VAL A 1 582 ? 9.060 0.105 11.527 1.00 95.75 582 VAL A CA 1
ATOM 4485 C C . VAL A 1 582 ? 10.138 0.919 12.244 1.00 95.75 582 VAL A C 1
ATOM 4487 O O . VAL A 1 582 ? 10.232 2.141 12.177 1.00 95.75 582 VAL A O 1
ATOM 4490 N N . ILE A 1 583 ? 11.011 0.211 12.956 1.00 92.75 583 ILE A N 1
ATOM 4491 C CA . ILE A 1 583 ? 12.143 0.813 13.662 1.00 92.75 583 ILE A CA 1
ATOM 4492 C C . ILE A 1 583 ? 13.449 0.187 13.197 1.00 92.75 583 ILE A C 1
ATOM 4494 O O . ILE A 1 583 ? 13.513 -0.975 12.789 1.00 92.75 583 ILE A O 1
ATOM 4498 N N . HIS A 1 584 ? 14.533 0.944 13.309 1.00 90.00 584 HIS A N 1
ATOM 4499 C CA . HIS A 1 584 ? 15.851 0.464 12.922 1.00 90.00 584 HIS A CA 1
ATOM 4500 C C . HIS A 1 584 ? 16.421 -0.486 13.983 1.00 90.00 584 HIS A C 1
ATOM 4502 O O . HIS A 1 584 ? 16.756 -0.079 15.098 1.00 90.00 584 HIS A O 1
ATOM 4508 N N . ALA A 1 585 ? 16.575 -1.760 13.623 1.00 88.12 585 ALA A N 1
ATOM 4509 C CA . ALA A 1 585 ? 17.369 -2.695 14.412 1.00 88.12 585 ALA A CA 1
ATOM 4510 C C . ALA A 1 585 ? 18.862 -2.325 14.357 1.00 88.12 585 ALA A C 1
ATOM 4512 O O . ALA A 1 585 ? 19.333 -1.695 13.406 1.00 88.12 585 ALA A O 1
ATOM 4513 N N . VAL A 1 586 ? 19.633 -2.764 15.357 1.00 86.81 586 VAL A N 1
ATOM 4514 C CA . VAL A 1 586 ? 21.102 -2.678 15.320 1.00 86.81 586 VAL A CA 1
ATOM 4515 C C . VAL A 1 586 ? 21.629 -3.293 14.020 1.00 86.81 586 VAL A C 1
ATOM 4517 O O . VAL A 1 586 ? 21.453 -4.487 13.783 1.00 86.81 586 VAL A O 1
ATOM 4520 N N . ASN A 1 587 ? 22.332 -2.496 13.210 1.00 87.00 587 ASN A N 1
ATOM 4521 C CA . ASN A 1 587 ? 23.065 -3.000 12.053 1.00 87.00 587 ASN A CA 1
ATOM 4522 C C . ASN A 1 587 ? 24.484 -3.415 12.489 1.00 87.00 587 ASN A C 1
ATOM 4524 O O . ASN A 1 587 ? 25.301 -2.536 12.769 1.00 87.00 587 ASN A O 1
ATOM 4528 N N . PRO A 1 588 ? 24.814 -4.721 12.516 1.00 85.81 588 PRO A N 1
ATOM 4529 C CA . PRO A 1 588 ? 26.096 -5.210 13.030 1.00 85.81 588 PRO A CA 1
ATOM 4530 C C . PRO A 1 588 ? 27.305 -4.817 12.169 1.00 85.81 588 PRO A C 1
ATOM 4532 O O . PRO A 1 588 ? 28.439 -4.954 12.616 1.00 85.81 588 PRO A O 1
ATOM 4535 N N . THR A 1 589 ? 27.077 -4.355 10.937 1.00 86.06 589 THR A N 1
ATOM 4536 C CA . THR A 1 589 ? 28.136 -3.985 9.984 1.00 86.06 589 THR A CA 1
ATOM 4537 C C . THR A 1 589 ? 28.329 -2.475 9.845 1.00 86.06 589 THR A C 1
ATOM 4539 O O . THR A 1 589 ? 29.295 -2.041 9.223 1.00 86.06 589 THR A O 1
ATOM 4542 N N . SER A 1 590 ? 27.435 -1.667 10.425 1.00 77.94 590 SER A N 1
ATOM 4543 C CA . SER A 1 590 ? 27.545 -0.207 10.397 1.00 77.94 590 SER A CA 1
ATOM 4544 C C . SER A 1 590 ? 28.432 0.297 11.533 1.00 77.94 590 SER A C 1
ATOM 4546 O O . SER A 1 590 ? 28.329 -0.164 12.666 1.00 77.94 590 SER A O 1
ATOM 4548 N N . SER A 1 591 ? 29.273 1.291 11.243 1.00 58.72 591 SER A N 1
ATOM 4549 C CA . SER A 1 591 ? 30.093 1.993 12.239 1.00 58.72 591 SER A CA 1
ATOM 4550 C C . SER A 1 591 ? 29.337 3.104 12.978 1.00 58.72 591 SER A C 1
ATOM 4552 O O . SER A 1 591 ? 29.938 3.817 13.782 1.00 58.72 591 SER A O 1
ATOM 4554 N N . ALA A 1 592 ? 28.049 3.311 12.680 1.00 61.56 592 ALA A N 1
ATOM 4555 C CA . ALA A 1 592 ? 27.245 4.326 13.350 1.00 61.56 592 ALA A CA 1
ATOM 4556 C C . ALA A 1 592 ? 27.093 3.990 14.848 1.00 61.56 592 ALA A C 1
ATOM 4558 O O . ALA A 1 592 ? 26.866 2.826 15.191 1.00 61.56 592 ALA A O 1
ATOM 4559 N N . PRO A 1 593 ? 27.207 4.977 15.756 1.00 56.03 593 PRO A N 1
ATOM 4560 C CA . PRO A 1 593 ? 27.098 4.729 17.186 1.00 56.03 593 PRO A CA 1
ATOM 4561 C C . PRO A 1 593 ? 25.699 4.205 17.530 1.00 56.03 593 PRO A C 1
ATOM 4563 O O . PRO A 1 593 ? 24.713 4.937 17.488 1.00 56.03 593 PRO A O 1
ATOM 4566 N N . THR A 1 594 ? 25.610 2.925 17.888 1.00 60.28 594 THR A N 1
ATOM 4567 C CA . THR A 1 594 ? 24.381 2.326 18.416 1.00 60.28 594 THR A CA 1
ATOM 4568 C C . THR A 1 594 ? 24.217 2.739 19.873 1.00 60.28 594 THR A C 1
ATOM 4570 O O . THR A 1 594 ? 25.095 2.460 20.695 1.00 60.28 594 THR A O 1
ATOM 4573 N N . SER A 1 595 ? 23.100 3.376 20.224 1.00 63.06 595 SER A N 1
ATOM 4574 C CA . SER A 1 595 ? 22.772 3.618 21.630 1.00 63.06 595 SER A CA 1
ATOM 4575 C C . SER A 1 595 ? 22.476 2.289 22.338 1.00 63.06 595 SER A C 1
ATOM 4577 O O . SER A 1 595 ? 22.050 1.310 21.715 1.00 63.06 595 SER A O 1
ATOM 4579 N N . ARG A 1 596 ? 22.609 2.257 23.670 1.00 62.50 596 ARG A N 1
ATOM 4580 C CA . ARG A 1 596 ? 22.200 1.100 24.490 1.00 62.50 596 ARG A CA 1
ATOM 4581 C C . ARG A 1 596 ? 20.703 0.762 24.347 1.00 62.50 596 ARG A C 1
ATOM 4583 O O . ARG A 1 596 ? 20.312 -0.353 24.665 1.00 62.50 596 ARG A O 1
ATOM 4590 N N . THR A 1 597 ? 19.898 1.703 23.851 1.00 69.62 597 THR A N 1
ATOM 4591 C CA . THR A 1 597 ? 18.454 1.567 23.611 1.00 69.62 597 THR A CA 1
ATOM 4592 C C . THR A 1 597 ? 18.104 1.090 22.198 1.00 69.62 597 THR A C 1
ATOM 4594 O O . THR A 1 597 ? 16.924 0.964 21.889 1.00 69.62 597 THR A O 1
ATOM 4597 N N . THR A 1 598 ? 19.091 0.814 21.333 1.00 72.69 598 THR A N 1
ATOM 4598 C CA . THR A 1 598 ? 18.815 0.370 19.957 1.00 72.69 598 THR A CA 1
ATOM 4599 C C . THR A 1 598 ? 18.206 -1.044 19.965 1.00 72.69 598 THR A C 1
ATOM 4601 O O . THR A 1 598 ? 18.813 -1.951 20.552 1.00 72.69 598 THR A O 1
ATOM 4604 N N . PRO A 1 599 ? 17.045 -1.265 19.318 1.00 77.19 599 PRO A N 1
ATOM 4605 C CA . PRO A 1 599 ? 16.375 -2.563 19.276 1.00 77.19 599 PRO A CA 1
ATOM 4606 C C . PRO A 1 599 ? 17.257 -3.670 18.688 1.00 77.19 599 PRO A C 1
ATOM 4608 O O . PRO A 1 599 ? 18.029 -3.454 17.750 1.00 77.19 599 PRO A O 1
ATOM 4611 N N . ARG A 1 600 ? 17.118 -4.889 19.218 1.00 77.69 600 ARG A N 1
ATOM 4612 C CA . ARG A 1 600 ? 17.817 -6.087 18.733 1.00 77.69 600 ARG A CA 1
ATOM 4613 C C . ARG A 1 600 ? 16.805 -7.147 18.335 1.00 77.69 600 ARG A C 1
ATOM 4615 O O . ARG A 1 600 ? 15.858 -7.403 19.072 1.00 77.69 600 ARG A O 1
ATOM 4622 N N . THR A 1 601 ? 17.055 -7.818 17.217 1.00 73.69 601 THR A N 1
ATOM 4623 C CA . THR A 1 601 ? 16.368 -9.069 16.892 1.00 73.69 601 THR A CA 1
ATOM 4624 C C . THR A 1 601 ? 16.825 -10.137 17.880 1.00 73.69 601 THR A C 1
ATOM 4626 O O . THR A 1 601 ? 18.023 -10.408 17.982 1.00 73.69 601 THR A O 1
ATOM 4629 N N . SER A 1 602 ? 15.891 -10.727 18.621 1.00 53.56 602 SER A N 1
ATOM 4630 C CA . SER A 1 602 ? 16.193 -11.763 19.606 1.00 53.56 602 SER A CA 1
ATOM 4631 C C . SER A 1 602 ? 15.542 -13.078 19.213 1.00 53.56 602 SER A C 1
ATOM 4633 O O . SER A 1 602 ? 14.349 -13.133 18.922 1.00 53.56 602 SER A O 1
ATOM 4635 N N . THR A 1 603 ? 16.324 -14.153 19.244 1.00 48.78 603 THR A N 1
ATOM 4636 C CA . THR A 1 603 ? 15.813 -15.516 19.080 1.00 48.78 603 THR A CA 1
ATOM 4637 C C . THR A 1 603 ? 15.347 -16.094 20.421 1.00 48.78 603 THR A C 1
ATOM 4639 O O . THR A 1 603 ? 14.571 -17.054 20.452 1.00 48.78 603 THR A O 1
ATOM 4642 N N . SER A 1 604 ? 15.769 -15.517 21.548 1.00 42.38 604 SER A N 1
ATOM 4643 C CA . SER A 1 604 ? 15.179 -15.797 22.847 1.00 42.38 604 SER A CA 1
ATOM 4644 C C . SER A 1 604 ? 13.958 -14.906 23.035 1.00 42.38 604 SER A C 1
ATOM 4646 O O . SER A 1 604 ? 14.065 -13.679 23.047 1.00 42.38 604 SER A O 1
ATOM 4648 N N . ALA A 1 605 ? 12.800 -15.521 23.271 1.00 40.69 605 ALA A N 1
ATOM 4649 C CA . ALA A 1 605 ? 11.767 -14.888 24.085 1.00 40.69 605 ALA A CA 1
ATOM 4650 C C . ALA A 1 605 ? 12.323 -14.801 25.519 1.00 40.69 605 ALA A C 1
ATOM 4652 O O . ALA A 1 605 ? 11.934 -15.566 26.394 1.00 40.69 605 ALA A O 1
ATOM 4653 N N . SER A 1 606 ? 13.378 -14.015 25.735 1.00 36.59 606 SER A N 1
ATOM 4654 C CA . SER A 1 606 ? 14.062 -13.990 27.022 1.00 36.59 606 SER A CA 1
ATOM 4655 C C . SER A 1 606 ? 13.304 -13.078 27.966 1.00 36.59 606 SER A C 1
ATOM 4657 O O . SER A 1 606 ? 13.327 -11.860 27.797 1.00 36.59 606 SER A O 1
ATOM 4659 N N . SER A 1 607 ? 12.667 -13.768 28.919 1.00 29.31 607 SER A N 1
ATOM 4660 C CA . SER A 1 607 ? 12.615 -13.491 30.363 1.00 29.31 607 SER A CA 1
ATOM 4661 C C . SER A 1 607 ? 12.093 -12.129 30.756 1.00 29.31 607 SER A C 1
ATOM 4663 O O . SER A 1 607 ? 12.892 -11.171 30.767 1.00 29.31 607 SER A O 1
#

Radius of gyration: 34.66 Å; chains: 1; bounding box: 69×102×131 Å

Sequence (607 aa):
MVKNTPSMSSLHDAMNDLKVSPPSTQTRISSLGKPLQQMPQTPPESNVNLNQPTQLVGTDAYTKFLMNRIATATATTEEKEQWQQHVAAVKASPNPGADIRRWQFEQQKRRNMKNAIARLGPPPYPELQGQQLRDFQIRSMQARKRSELQTRIDGPVEPVSALPHTRQHYEMQLMLLEQESKDRLDSARAEQESGLNAEHEDKTGQGQGHGESHARNEGADAPQGVDYERATRRNAARYTEPFCRFLTDNPTVFHAVGAVKKQLKDAGFTELSERDSWDLKEGGSYFVERNGSALIAFTVGGNYEPGNGAAILAGHVDALTAKLKPISQVPNKAGYVQLGVAPYAGAPNNTWWDRDLGIGGRVLVKEGDKIVTKLVKLDWPIARIPTLAPHFGAAANGPFNPETQMTPIIGLDGTDSSPYEHAEPFNNPPLIHGAHDGANAFIQTQPPRLVKAIGNALGLRADTYSSMVNWELELFDTQPATVGGLDKEFIFAGRIDDKLCSWAAIQALVETKDAAEDSSLLQVVGLFDDEEIGSGLRQGARSNFLPSVLERTVAAFTHSHGPPSDIMGRTYANSFLVSSDVIHAVNPTSSAPTSRTTPRTSTSASS

Secondary structure (DSSP, 8-state):
--------------------PPPP--------------PPPP-------S-S-----SHHHHHHHHHHHHHHS---HHHHHHHHHHHHHHHH-SSHHHHHHHHHHHHHHHHHHHHHHHTS-S-S-TT--THHHHHHHHHHHHHHHHHHHHHHHHS----SSS-TTHHHHHHHHHHHHHHHHHHHHHHHHHHHHHHHHHHHHTT------------------------PPPP-HHHHHHHHHHHHHHHHH--SHHHHHHHHHHHHHHTTPEEE-TTS-----TT-EEEEEETTTEEEEEEE-TT--TT--EEEEEEE----EEEEEEEEE---BTTEEEEEEEEETTBS-TTSTT--EEEEEEEEEEETTEEEEEEEE-SS--BB-PPPPGGGGGGGS-PPPTTTTS--EEEES-SS--S------SS--GGGS-TT-HHHHHHTTS-HHHHHHHHHHTT--GGGGGGEEEEEEEEEE-SPPEEESTTS-EEE-S-HHHHHHHHHHHHHHHHHTGGGTT--SEEEEEEES-GGGTS-STTSTTSSHHHHHHHHHHHHHSSSSS--HHHHHHHHHT-EEEE--------TT--S---TT-----SS---

Organism: NCBI:txid329885

Foldseek 3Di:
DDDDDDDDDDPDDDDDDDDDDDDDDDDDDDDDDDDDDDDDDDDDDDDDDDPDDDDDDDLPPVLVVLVVCLVPDPDDPVVSVVSVVLNVCLVVDPCNVVSVVVVVVVVVVVVVVVVVVVVPPDDPDPDDDDPSVVVVVVVVVLVVLLVVLVCVLVDDDDPDDDDPCPNVVSVVVNVVSVVVVVVVVVVVVVVVVVVVVVVVVVPPPDDDDDDDDDDDDPDDDDPDPDPPDPDDPVVVVVVQVVLLCLQQQQVFLLSNLVVLVVVQVVLVADEDEPPDADQDAALHWYKYDDPSRKIKTKGHFLQAAQLAAEAEEEFAQGDWFWKFDLQQFDFDDPQFGWTQTDTDQPPPDPVQAFFQKWKWFWFFFDDPPDTDIDTFTDLGRQWHQYADDCVVPPVRPDPDDCRPRRTITRDGHDPDPDVPPGDDPDPDQVPDPDPPQQLVSSCVSGDVVVLVSRCVRVVHDPVRSSRGNGTIMTMGGNDGWAFDDPVSLDIDGPSVWPSVSLVVLSVVCSVCSSVSHNDRYMYMYIYAYCVSVPQPDCRGPPHCPVVVVVFSVSQSNDPDPTDPPVSVVSHHVNYDYDHDTDFDADDPPDPPDDDPPHDHRDPDPDD

pLDDT: mean 74.91, std 24.88, range [24.56, 98.88]

InterPro domains:
  IPR001948 Peptidase M18 [PF02127] (246-590)
  IPR001948 Peptidase M18 [PR00932] (310-326)
  IPR001948 Peptidase M18 [PR00932] (344-364)
  IPR001948 Peptidase M18 [PR00932] (379-396)
  IPR001948 Peptidase M18 [PR00932] (528-546)
  IPR001948 Peptidase M18 [PR00932] (575-591)
  IPR001948 Peptidase M18 [PTHR28570] (234-589)
  IPR023358 Peptidase M18, domain 2 [G3DSA:2.30.250.10] (321-480)